Protein AF-0000000065880071 (afdb_homodimer)

pLDDT: mean 91.36, std 14.28, range [21.39, 98.94]

Organism: Mycosarcoma maydis (NCBI:txid5270)

Structure (mmCIF, N/CA/C/O backbone):
data_AF-0000000065880071-model_v1
#
loop_
_entity.id
_entity.type
_entity.pdbx_description
1 polymer 'Eukaryotic translation initiation factor 3 subunit I'
#
loop_
_atom_site.group_PDB
_atom_site.id
_atom_site.type_symbol
_atom_site.label_atom_id
_atom_site.label_alt_id
_atom_site.label_comp_id
_atom_site.label_asym_id
_atom_site.label_entity_id
_atom_site.label_seq_id
_atom_site.pdbx_PDB_ins_code
_atom_site.Cartn_x
_atom_site.Cartn_y
_atom_site.Cartn_z
_atom_site.occupancy
_atom_site.B_iso_or_equiv
_atom_site.auth_seq_id
_atom_site.auth_comp_id
_atom_site.auth_asym_id
_atom_site.auth_atom_id
_atom_site.pdbx_PDB_model_num
ATOM 1 N N . MET A 1 1 ? -19.797 2.33 -12.062 1 60.62 1 MET A N 1
ATOM 2 C CA . MET A 1 1 ? -19.469 2.021 -13.453 1 60.62 1 MET A CA 1
ATOM 3 C C . MET A 1 1 ? -19.672 0.538 -13.742 1 60.62 1 MET A C 1
ATOM 5 O O . MET A 1 1 ? -19.516 -0.299 -12.852 1 60.62 1 MET A O 1
ATOM 9 N N . ARG A 1 2 ? -20.203 0.208 -14.93 1 79.81 2 ARG A N 1
ATOM 10 C CA . ARG A 1 2 ? -20.422 -1.162 -15.383 1 79.81 2 ARG A CA 1
ATOM 11 C C . ARG A 1 2 ? -19.109 -1.913 -15.539 1 79.81 2 ARG A C 1
ATOM 13 O O . ARG A 1 2 ? -18.141 -1.374 -16.078 1 79.81 2 ARG A O 1
ATOM 20 N N . PRO A 1 3 ? -19.094 -3.115 -14.953 1 91.94 3 PRO A N 1
ATOM 21 C CA . PRO A 1 3 ? -17.859 -3.883 -15.117 1 91.94 3 PRO A CA 1
ATOM 22 C C . PRO A 1 3 ? -17.531 -4.184 -16.578 1 91.94 3 PRO A C 1
ATOM 24 O O . PRO A 1 3 ? -18.438 -4.266 -17.406 1 91.94 3 PRO A O 1
ATOM 27 N N . ILE A 1 4 ? -16.312 -4.273 -16.906 1 95.88 4 ILE A N 1
ATOM 28 C CA . ILE A 1 4 ? -15.852 -4.746 -18.219 1 95.88 4 ILE A CA 1
ATOM 29 C C . ILE A 1 4 ? -15.789 -6.27 -18.219 1 95.88 4 ILE A C 1
ATOM 31 O O . ILE A 1 4 ? -15.125 -6.871 -17.375 1 95.88 4 ILE A O 1
ATOM 35 N N . LEU A 1 5 ? -16.469 -6.867 -19.141 1 95.88 5 LEU A N 1
ATOM 36 C CA . LEU A 1 5 ? -16.484 -8.32 -19.25 1 95.88 5 LEU A CA 1
ATOM 37 C C . LEU A 1 5 ? -15.469 -8.797 -20.281 1 95.88 5 LEU A C 1
ATOM 39 O O . LEU A 1 5 ? -15.469 -8.328 -21.422 1 95.88 5 LEU A O 1
ATOM 43 N N . LEU A 1 6 ? -14.633 -9.664 -19.859 1 97.38 6 LEU A N 1
ATOM 44 C CA . LEU A 1 6 ? -13.633 -10.242 -20.766 1 97.38 6 LEU A CA 1
ATOM 45 C C . LEU A 1 6 ? -13.977 -11.688 -21.094 1 97.38 6 LEU A C 1
ATOM 47 O O . LEU A 1 6 ? -14.07 -12.531 -20.188 1 97.38 6 LEU A O 1
ATOM 51 N N . SER A 1 7 ? -14.094 -11.93 -22.344 1 95.44 7 SER A N 1
ATOM 52 C CA . SER A 1 7 ? -14.391 -13.273 -22.828 1 95.44 7 SER A CA 1
ATOM 53 C C . SER A 1 7 ? -13.242 -13.836 -23.656 1 95.44 7 SER A C 1
ATOM 55 O O . SER A 1 7 ? -12.961 -13.336 -24.75 1 95.44 7 SER A O 1
ATOM 57 N N . GLY A 1 8 ? -12.57 -14.742 -23.094 1 94.88 8 GLY A N 1
ATOM 58 C CA . GLY A 1 8 ? -11.469 -15.336 -23.828 1 94.88 8 GLY A CA 1
ATOM 59 C C . GLY A 1 8 ? -11.195 -16.781 -23.438 1 94.88 8 GLY A C 1
ATOM 60 O O . GLY A 1 8 ? -10.312 -17.422 -24 1 94.88 8 GLY A O 1
ATOM 61 N N . HIS A 1 9 ? -11.938 -17.266 -22.484 1 97.44 9 HIS A N 1
ATOM 62 C CA . HIS A 1 9 ? -11.75 -18.641 -22.016 1 97.44 9 HIS A CA 1
ATOM 63 C C . HIS A 1 9 ? -13.016 -19.469 -22.203 1 97.44 9 HIS A C 1
ATOM 65 O O . HIS A 1 9 ? -14.125 -18.938 -22.156 1 97.44 9 HIS A O 1
ATOM 71 N N . GLU A 1 10 ? -12.844 -20.75 -22.406 1 95.19 10 GLU A N 1
ATOM 72 C CA . GLU A 1 10 ? -13.961 -21.656 -22.641 1 95.19 10 GLU A CA 1
ATOM 73 C C . GLU A 1 10 ? -14.305 -22.438 -21.375 1 95.19 10 GLU A C 1
ATOM 75 O O . GLU A 1 10 ? -15.32 -23.141 -21.344 1 95.19 10 GLU A O 1
ATOM 80 N N . ARG A 1 11 ? -13.5 -22.344 -20.469 1 97.56 11 ARG A N 1
ATOM 81 C CA . ARG A 1 11 ? -13.664 -23.094 -19.219 1 97.56 11 ARG A CA 1
ATOM 82 C C . ARG A 1 11 ? -13.43 -22.203 -18 1 97.56 11 ARG A C 1
ATOM 84 O O . ARG A 1 11 ? -13.234 -21 -18.141 1 97.56 11 ARG A O 1
ATOM 91 N N . SER A 1 12 ? -13.547 -22.812 -16.812 1 97.62 12 SER A N 1
ATOM 92 C CA . SER A 1 12 ? -13.469 -22.094 -15.547 1 97.62 12 SER A CA 1
ATOM 93 C C . SER A 1 12 ? -12.109 -21.422 -15.375 1 97.62 12 SER A C 1
ATOM 95 O O . SER A 1 12 ? -11.07 -22.031 -15.633 1 97.62 12 SER A O 1
ATOM 97 N N . LEU A 1 13 ? -12.117 -20.156 -14.914 1 98.56 13 LEU A N 1
ATOM 98 C CA . LEU A 1 13 ? -10.883 -19.438 -14.641 1 98.56 13 LEU A CA 1
ATOM 99 C C . LEU A 1 13 ? -10.125 -20.062 -13.477 1 98.56 13 LEU A C 1
ATOM 101 O O . LEU A 1 13 ? -10.742 -20.641 -12.578 1 98.56 13 LEU A O 1
ATOM 105 N N . THR A 1 14 ? -8.812 -19.969 -13.5 1 98.75 14 THR A N 1
ATOM 106 C CA . THR A 1 14 ? -8 -20.5 -12.414 1 98.75 14 THR A CA 1
ATOM 107 C C . THR A 1 14 ? -7.199 -19.391 -11.75 1 98.75 14 THR A C 1
ATOM 109 O O . THR A 1 14 ? -6.938 -19.438 -10.547 1 98.75 14 THR A O 1
ATOM 112 N N . GLN A 1 15 ? -6.773 -18.391 -12.547 1 98.88 15 GLN A N 1
ATOM 113 C CA . GLN A 1 15 ? -6.047 -17.281 -11.961 1 98.88 15 GLN A CA 1
ATOM 114 C C . GLN A 1 15 ? -6.098 -16.047 -12.875 1 98.88 15 GLN A C 1
ATOM 116 O O . GLN A 1 15 ? -6.102 -16.188 -14.102 1 98.88 15 GLN A O 1
ATOM 121 N N . VAL A 1 16 ? -6.184 -14.891 -12.305 1 98.88 16 VAL A N 1
ATOM 122 C CA . VAL A 1 16 ? -5.977 -13.617 -12.984 1 98.88 16 VAL A CA 1
ATOM 123 C C . VAL A 1 16 ? -4.875 -12.828 -12.281 1 98.88 16 VAL A C 1
ATOM 125 O O . VAL A 1 16 ? -4.73 -12.906 -11.062 1 98.88 16 VAL A O 1
ATOM 128 N N . LYS A 1 17 ? -4.078 -12.109 -13.055 1 98.69 17 LYS A N 1
ATOM 129 C CA . LYS A 1 17 ? -2.947 -11.359 -12.516 1 98.69 17 LYS A CA 1
ATOM 130 C C . LYS A 1 17 ? -2.758 -10.039 -13.258 1 98.69 17 LYS A C 1
ATOM 132 O O . LYS A 1 17 ? -2.713 -10.023 -14.492 1 98.69 17 LYS A O 1
ATOM 137 N N . PHE A 1 18 ? -2.721 -8.906 -12.508 1 98.56 18 PHE A N 1
ATOM 138 C CA . PHE A 1 18 ? -2.281 -7.645 -13.086 1 98.56 18 PHE A CA 1
ATOM 139 C C . PHE A 1 18 ? -0.76 -7.574 -13.141 1 98.56 18 PHE A C 1
ATOM 141 O O . PHE A 1 18 ? -0.075 -8.164 -12.305 1 98.56 18 PHE A O 1
ATOM 148 N N . ASN A 1 19 ? -0.265 -6.859 -14.18 1 97.44 19 ASN A N 1
ATOM 149 C CA . ASN A 1 19 ? 1.141 -6.473 -14.094 1 97.44 19 ASN A CA 1
ATOM 150 C C . ASN A 1 19 ? 1.348 -5.312 -13.125 1 97.44 19 ASN A C 1
ATOM 152 O O . ASN A 1 19 ? 0.384 -4.789 -12.562 1 97.44 19 ASN A O 1
ATOM 156 N N . ARG A 1 20 ? 2.549 -4.992 -12.898 1 92 20 ARG A N 1
ATOM 157 C CA . ARG A 1 20 ? 2.904 -4.016 -11.875 1 92 20 ARG A CA 1
ATOM 158 C C . ARG A 1 20 ? 2.229 -2.674 -12.141 1 92 20 ARG A C 1
ATOM 160 O O . ARG A 1 20 ? 1.732 -2.029 -11.219 1 92 20 ARG A O 1
ATOM 167 N N . GLU A 1 21 ? 2.213 -2.225 -13.391 1 90.12 21 GLU A N 1
ATOM 168 C CA . GLU A 1 21 ? 1.636 -0.939 -13.766 1 90.12 21 GLU A CA 1
ATOM 169 C C . GLU A 1 21 ? 0.111 -0.991 -13.742 1 90.12 21 GLU A C 1
ATOM 171 O O . GLU A 1 21 ? -0.55 0.046 -13.656 1 90.12 21 GLU A O 1
ATOM 176 N N . GLY A 1 22 ? -0.428 -2.146 -13.883 1 95.94 22 GLY A N 1
ATOM 177 C CA . GLY A 1 22 ? -1.869 -2.34 -13.828 1 95.94 22 GLY A CA 1
ATOM 178 C C . GLY A 1 22 ? -2.549 -2.141 -15.172 1 95.94 22 GLY A C 1
ATOM 179 O O . GLY A 1 22 ? -3.77 -2.275 -15.281 1 95.94 22 GLY A O 1
ATOM 180 N N . ASP A 1 23 ? -1.811 -1.84 -16.141 1 96.88 23 ASP A N 1
ATOM 181 C CA . ASP A 1 23 ? -2.42 -1.584 -17.438 1 96.88 23 ASP A CA 1
ATOM 182 C C . ASP A 1 23 ? -2.648 -2.887 -18.203 1 96.88 23 ASP A C 1
ATOM 184 O O . ASP A 1 23 ? -3.393 -2.912 -19.188 1 96.88 23 ASP A O 1
ATOM 188 N N . LEU A 1 24 ? -2 -4.004 -17.812 1 98.44 24 LEU A N 1
ATOM 189 C CA . LEU A 1 24 ? -2.229 -5.32 -18.391 1 98.44 24 LEU A CA 1
ATOM 190 C C . LEU A 1 24 ? -2.812 -6.277 -17.359 1 98.44 24 LEU A C 1
ATOM 192 O O . LEU A 1 24 ? -2.467 -6.211 -16.188 1 98.44 24 LEU A O 1
ATOM 196 N N . LEU A 1 25 ? -3.684 -7.156 -17.828 1 98.75 25 LEU A N 1
ATOM 197 C CA . LEU A 1 25 ? -4.277 -8.242 -17.062 1 98.75 25 LEU A CA 1
ATOM 198 C C . LEU A 1 25 ? -4.098 -9.578 -17.781 1 98.75 25 LEU A C 1
ATOM 200 O O . LEU A 1 25 ? -4.406 -9.703 -18.969 1 98.75 25 LEU A O 1
ATOM 204 N N . PHE A 1 26 ? -3.559 -10.531 -17.078 1 98.94 26 PHE A N 1
ATOM 205 C CA . PHE A 1 26 ? -3.398 -11.875 -17.609 1 98.94 26 PHE A CA 1
ATOM 206 C C . PHE A 1 26 ? -4.402 -12.836 -16.984 1 98.94 26 PHE A C 1
ATOM 208 O O . PHE A 1 26 ? -4.66 -12.758 -15.773 1 98.94 26 PHE A O 1
ATOM 215 N N . SER A 1 27 ? -4.969 -13.703 -17.781 1 98.88 27 SER A N 1
ATOM 216 C CA . SER A 1 27 ? -5.934 -14.672 -17.281 1 98.88 27 SER A CA 1
ATOM 217 C C . SER A 1 27 ? -5.629 -16.078 -17.781 1 98.88 27 SER A C 1
ATOM 219 O O . SER A 1 27 ? -5.195 -16.25 -18.922 1 98.88 27 SER A O 1
ATOM 221 N N . VAL A 1 28 ? -5.832 -17.047 -16.922 1 98.88 28 VAL A N 1
ATOM 222 C CA . VAL A 1 28 ? -5.699 -18.453 -17.266 1 98.88 28 VAL A CA 1
ATOM 223 C C . VAL A 1 28 ? -6.914 -19.219 -16.75 1 98.88 28 VAL A C 1
ATOM 225 O O . VAL A 1 28 ? -7.648 -18.734 -15.891 1 98.88 28 VAL A O 1
ATOM 228 N N . ALA A 1 29 ? -7.047 -20.453 -17.281 1 98.75 29 ALA A N 1
ATOM 229 C CA . ALA A 1 29 ? -8.258 -21.234 -17.031 1 98.75 29 ALA A CA 1
ATOM 230 C C . ALA A 1 29 ? -8 -22.719 -17.219 1 98.75 29 ALA A C 1
ATOM 232 O O . ALA A 1 29 ? -6.859 -23.141 -17.422 1 98.75 29 ALA A O 1
ATOM 233 N N . LYS A 1 30 ? -9.117 -23.484 -17.062 1 98.5 30 LYS A N 1
ATOM 234 C CA . LYS A 1 30 ? -9.062 -24.906 -17.344 1 98.5 30 LYS A CA 1
ATOM 235 C C . LYS A 1 30 ? -9.078 -25.172 -18.859 1 98.5 30 LYS A C 1
ATOM 237 O O . LYS A 1 30 ? -9.773 -26.078 -19.312 1 98.5 30 LYS A O 1
ATOM 242 N N . ASP A 1 31 ? -8.578 -24.328 -19.625 1 97.81 31 ASP A N 1
ATOM 243 C CA . ASP A 1 31 ? -8.211 -24.453 -21.031 1 97.81 31 ASP A CA 1
ATOM 244 C C . ASP A 1 31 ? -6.742 -24.094 -21.25 1 97.81 31 ASP A C 1
ATOM 246 O O . ASP A 1 31 ? -6.062 -23.641 -20.328 1 97.81 31 ASP A O 1
ATOM 250 N N . PRO A 1 32 ? -6.176 -24.359 -22.406 1 98.19 32 PRO A N 1
ATOM 251 C CA . PRO A 1 32 ? -4.719 -24.266 -22.547 1 98.19 32 PRO A CA 1
ATOM 252 C C . PRO A 1 32 ? -4.258 -22.859 -22.938 1 98.19 32 PRO A C 1
ATOM 254 O O . PRO A 1 32 ? -3.082 -22.656 -23.25 1 98.19 32 PRO A O 1
ATOM 257 N N . ILE A 1 33 ? -5.082 -21.828 -22.859 1 97.81 33 ILE A N 1
ATOM 258 C CA . ILE A 1 33 ? -4.754 -20.516 -23.406 1 97.81 33 ILE A CA 1
ATOM 259 C C . ILE A 1 33 ? -4.484 -19.531 -22.266 1 97.81 33 ILE A C 1
ATOM 261 O O . ILE A 1 33 ? -5.207 -19.531 -21.266 1 97.81 33 ILE A O 1
ATOM 265 N N . ILE A 1 34 ? -3.441 -18.781 -22.438 1 98.81 34 ILE A N 1
ATOM 266 C CA . ILE A 1 34 ? -3.225 -17.594 -21.594 1 98.81 34 ILE A CA 1
ATOM 267 C C . ILE A 1 34 ? -3.641 -16.344 -22.359 1 98.81 34 ILE A C 1
ATOM 269 O O . ILE A 1 34 ? -3.189 -16.109 -23.484 1 98.81 34 ILE A O 1
ATOM 273 N N . ASN A 1 35 ? -4.484 -15.539 -21.781 1 98.81 35 ASN A N 1
ATOM 274 C CA . ASN A 1 35 ? -4.898 -14.281 -22.406 1 98.81 35 ASN A CA 1
ATOM 275 C C . ASN A 1 35 ? -4.25 -13.078 -21.734 1 98.81 35 ASN A C 1
ATOM 277 O O . ASN A 1 35 ? -4.082 -13.055 -20.516 1 98.81 35 ASN A O 1
ATOM 281 N N . ALA A 1 36 ? -3.875 -12.102 -22.531 1 98.81 36 ALA A N 1
ATOM 282 C CA . ALA A 1 36 ? -3.467 -10.781 -22.062 1 98.81 36 ALA A CA 1
ATOM 283 C C . ALA A 1 36 ? -4.461 -9.711 -22.516 1 98.81 36 ALA A C 1
ATOM 285 O O . ALA A 1 36 ? -4.883 -9.688 -23.672 1 98.81 36 ALA A O 1
ATOM 286 N N . TRP A 1 37 ? -4.789 -8.852 -21.578 1 98.75 37 TRP A N 1
ATOM 287 C CA . TRP A 1 37 ? -5.789 -7.812 -21.828 1 98.75 37 TRP A CA 1
ATOM 288 C C . TRP A 1 37 ? -5.254 -6.438 -21.438 1 98.75 37 TRP A C 1
ATOM 290 O O . TRP A 1 37 ? -4.516 -6.312 -20.453 1 98.75 37 TRP A O 1
ATOM 300 N N . PHE A 1 38 ? -5.652 -5.434 -22.188 1 98.19 38 PHE A N 1
ATOM 301 C CA . PHE A 1 38 ? -5.582 -4.086 -21.625 1 98.19 38 PHE A CA 1
ATOM 302 C C . PHE A 1 38 ? -6.652 -3.883 -20.562 1 98.19 38 PHE A C 1
ATOM 304 O O . PHE A 1 38 ? -7.844 -4.031 -20.828 1 98.19 38 PHE A O 1
ATOM 311 N N . SER A 1 39 ? -6.254 -3.545 -19.375 1 97 39 SER A N 1
ATOM 312 C CA . SER A 1 39 ? -7.188 -3.516 -18.25 1 97 39 SER A CA 1
ATOM 313 C C . SER A 1 39 ? -8.172 -2.355 -18.375 1 97 39 SER A C 1
ATOM 315 O O . SER A 1 39 ? -9.305 -2.439 -17.906 1 97 39 SER A O 1
ATOM 317 N N . HIS A 1 40 ? -7.801 -1.263 -18.984 1 94.5 40 HIS A N 1
ATOM 318 C CA . HIS A 1 40 ? -8.594 -0.04 -18.984 1 94.5 40 HIS A CA 1
ATOM 319 C C . HIS A 1 40 ? -9.82 -0.167 -19.875 1 94.5 40 HIS A C 1
ATOM 321 O O . HIS A 1 40 ? -10.852 0.451 -19.625 1 94.5 40 HIS A O 1
ATOM 327 N N . ASN A 1 41 ? -9.742 -0.997 -20.938 1 95.81 41 ASN A N 1
ATOM 328 C CA . ASN A 1 41 ? -10.875 -1.076 -21.859 1 95.81 41 ASN A CA 1
ATOM 329 C C . ASN A 1 41 ? -11.273 -2.523 -22.125 1 95.81 41 ASN A C 1
ATOM 331 O O . ASN A 1 41 ? -12.289 -2.779 -22.781 1 95.81 41 ASN A O 1
ATOM 335 N N . GLY A 1 42 ? -10.453 -3.455 -21.75 1 97 42 GLY A N 1
ATOM 336 C CA . GLY A 1 42 ? -10.797 -4.863 -21.859 1 97 42 GLY A CA 1
ATOM 337 C C . GLY A 1 42 ? -10.438 -5.461 -23.219 1 97 42 GLY A C 1
ATOM 338 O O . GLY A 1 42 ? -10.766 -6.617 -23.484 1 97 42 GLY A O 1
ATOM 339 N N . GLU A 1 43 ? -9.812 -4.684 -24.031 1 97.69 43 GLU A N 1
ATOM 340 C CA . GLU A 1 43 ? -9.383 -5.23 -25.312 1 97.69 43 GLU A CA 1
ATOM 341 C C . GLU A 1 43 ? -8.281 -6.273 -25.125 1 97.69 43 GLU A C 1
ATOM 343 O O . GLU A 1 43 ? -7.375 -6.09 -24.312 1 97.69 43 GLU A O 1
ATOM 348 N N . ARG A 1 44 ? -8.383 -7.324 -25.891 1 97.44 44 ARG A N 1
ATOM 349 C CA . ARG A 1 44 ? -7.363 -8.359 -25.812 1 97.44 44 ARG A CA 1
ATOM 350 C C . ARG A 1 44 ? -6.086 -7.926 -26.531 1 97.44 44 ARG A C 1
ATOM 352 O O . ARG A 1 44 ? -6.133 -7.5 -27.688 1 97.44 44 ARG A O 1
ATOM 359 N N . LEU A 1 45 ? -5.047 -7.906 -25.828 1 97.56 45 LEU A N 1
ATOM 360 C CA . LEU A 1 45 ? -3.74 -7.617 -26.406 1 97.56 45 LEU A CA 1
ATOM 361 C C . LEU A 1 45 ? -3.242 -8.797 -27.25 1 97.56 45 LEU A C 1
ATOM 363 O O . LEU A 1 45 ? -2.717 -8.609 -28.344 1 97.56 45 LEU A O 1
ATOM 367 N N . GLY A 1 46 ? -3.383 -10 -26.688 1 97.69 46 GLY A N 1
ATOM 368 C CA . GLY A 1 46 ? -2.955 -11.211 -27.359 1 97.69 46 GLY A CA 1
ATOM 369 C C . GLY A 1 46 ? -3.1 -12.461 -26.5 1 97.69 46 GLY A C 1
ATOM 370 O O . GLY A 1 46 ? -3.76 -12.43 -25.469 1 97.69 46 GLY A O 1
ATOM 371 N N . THR A 1 47 ? -2.598 -13.562 -27.047 1 98.25 47 THR A N 1
ATOM 372 C CA . THR A 1 47 ? -2.652 -14.844 -26.359 1 98.25 47 THR A CA 1
ATOM 373 C C . THR A 1 47 ? -1.282 -15.516 -26.359 1 98.25 47 THR A C 1
ATOM 375 O O . THR A 1 47 ? -0.398 -15.141 -27.125 1 98.25 47 THR A O 1
ATOM 378 N N . TYR A 1 48 ? -1.094 -16.328 -25.422 1 98.62 48 TYR A N 1
ATOM 379 C CA . TYR A 1 48 ? 0.05 -17.234 -25.344 1 98.62 48 TYR A CA 1
ATOM 380 C C . TYR A 1 48 ? -0.385 -18.672 -25.516 1 98.62 48 TYR A C 1
ATOM 382 O O . TYR A 1 48 ? -1.065 -19.234 -24.656 1 98.62 48 TYR A O 1
ATOM 390 N N . GLU A 1 49 ? 0.058 -19.234 -26.609 1 97.5 49 GLU A N 1
ATOM 391 C CA . GLU A 1 49 ? -0.365 -20.578 -26.969 1 97.5 49 GLU A CA 1
ATOM 392 C C . GLU A 1 49 ? 0.805 -21.562 -26.906 1 97.5 49 GLU A C 1
ATOM 394 O O . GLU A 1 49 ? 1.886 -21.281 -27.422 1 97.5 49 GLU A O 1
ATOM 399 N N . GLY A 1 50 ? 0.561 -22.688 -26.219 1 97.5 50 GLY A N 1
ATOM 400 C CA . GLY A 1 50 ? 1.614 -23.688 -26.141 1 97.5 50 GLY A CA 1
ATOM 401 C C . GLY A 1 50 ? 1.286 -24.828 -25.203 1 97.5 50 GLY A C 1
ATOM 402 O O . GLY A 1 50 ? 1.564 -25.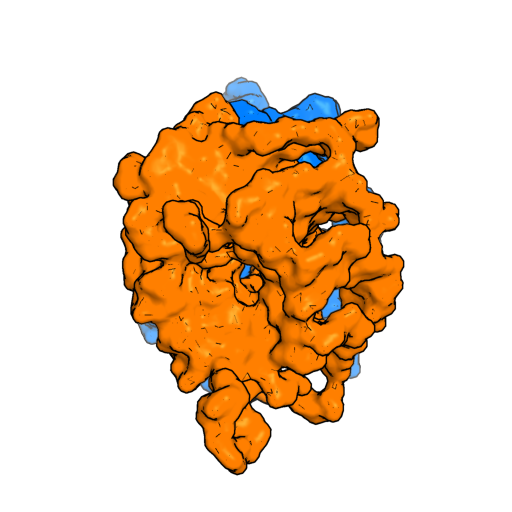984 -25.5 1 97.5 50 GLY A O 1
ATOM 403 N N . HIS A 1 51 ? 0.667 -24.547 -24.062 1 98.5 51 HIS A N 1
ATOM 404 C CA . HIS A 1 51 ? 0.283 -25.578 -23.109 1 98.5 51 HIS A CA 1
ATOM 405 C C . HIS A 1 51 ? -0.755 -26.531 -23.703 1 98.5 51 HIS A C 1
ATOM 407 O O . HIS A 1 51 ? -1.487 -26.156 -24.625 1 98.5 51 HIS A O 1
ATOM 413 N N . ASN A 1 52 ? -0.72 -27.797 -23.188 1 96.88 52 ASN A N 1
ATOM 414 C CA . ASN A 1 52 ? -1.692 -28.797 -23.594 1 96.88 52 ASN A CA 1
ATOM 415 C C . ASN A 1 52 ? -2.602 -29.203 -22.438 1 96.88 52 ASN A C 1
ATOM 417 O O . ASN A 1 52 ? -2.74 -30.391 -22.141 1 96.88 52 ASN A O 1
ATOM 421 N N . GLY A 1 53 ? -3.383 -28.391 -21.922 1 96.75 53 GLY A N 1
ATOM 422 C CA . GLY A 1 53 ? -4.32 -28.641 -20.844 1 96.75 53 GLY A CA 1
ATOM 423 C C . GLY A 1 53 ? -4.566 -27.422 -19.969 1 96.75 53 GLY A C 1
ATOM 424 O O . GLY A 1 53 ? -4.316 -26.297 -20.391 1 96.75 53 GLY A O 1
ATOM 425 N N . THR A 1 54 ? -5.113 -27.766 -18.797 1 98.56 54 THR A N 1
ATOM 426 C CA . THR A 1 54 ? -5.441 -26.703 -17.844 1 98.56 54 THR A CA 1
ATOM 427 C C . THR A 1 54 ? -4.203 -25.891 -17.516 1 98.56 54 THR A C 1
ATOM 429 O O . THR A 1 54 ? -3.143 -26.438 -17.219 1 98.56 54 THR A O 1
ATOM 432 N N . VAL A 1 55 ? -4.246 -24.578 -17.672 1 98.88 55 VAL A N 1
ATOM 433 C CA . VAL A 1 55 ? -3.24 -23.703 -17.094 1 98.88 55 VAL A CA 1
ATOM 434 C C . VAL A 1 55 ? -3.689 -23.234 -15.703 1 98.88 55 VAL A C 1
ATOM 436 O O . VAL A 1 55 ? -4.703 -22.547 -15.57 1 98.88 55 VAL A O 1
ATOM 439 N N . TRP A 1 56 ? -2.898 -23.562 -14.68 1 98.81 56 TRP A N 1
ATOM 440 C CA . TRP A 1 56 ? -3.305 -23.359 -13.297 1 98.81 56 TRP A CA 1
ATOM 441 C C . TRP A 1 56 ? -2.881 -21.984 -12.805 1 98.81 56 TRP A C 1
ATOM 443 O O . TRP A 1 56 ? -3.541 -21.391 -11.945 1 98.81 56 TRP A O 1
ATOM 453 N N . THR A 1 57 ? -1.769 -21.547 -13.289 1 98.88 57 THR A N 1
ATOM 454 C CA . THR A 1 57 ? -1.151 -20.391 -12.641 1 98.88 57 THR A CA 1
ATOM 455 C C . THR A 1 57 ? -0.325 -19.594 -13.641 1 98.88 57 THR A C 1
ATOM 457 O O . THR A 1 57 ? 0.175 -20.141 -14.625 1 98.88 57 THR A O 1
ATOM 460 N N . VAL A 1 58 ? -0.262 -18.312 -13.406 1 98.94 58 VAL A N 1
ATOM 461 C CA . VAL A 1 58 ? 0.512 -17.375 -14.227 1 98.94 58 VAL A CA 1
ATOM 462 C C . VAL A 1 58 ? 1.068 -16.266 -13.352 1 98.94 58 VAL A C 1
ATOM 464 O O . VAL A 1 58 ? 0.471 -15.898 -12.336 1 98.94 58 VAL A O 1
ATOM 467 N N . ASP A 1 59 ? 2.219 -15.789 -13.633 1 98.81 59 ASP A N 1
ATOM 468 C CA . ASP A 1 59 ? 2.805 -14.609 -13 1 98.81 59 ASP A CA 1
ATOM 469 C C . ASP A 1 59 ? 3.635 -13.812 -14 1 98.81 59 ASP A C 1
ATOM 471 O O . ASP A 1 59 ? 4.121 -14.359 -14.992 1 98.81 59 ASP A O 1
ATOM 475 N N . VAL A 1 60 ? 3.662 -12.562 -13.797 1 98.56 60 VAL A N 1
ATOM 476 C CA . VAL A 1 60 ? 4.395 -11.648 -14.672 1 98.56 60 VAL A CA 1
ATOM 477 C C . VAL A 1 60 ? 5.438 -10.883 -13.859 1 98.56 60 VAL A C 1
ATOM 479 O O . VAL A 1 60 ? 5.188 -10.516 -12.703 1 98.56 60 VAL A O 1
ATOM 482 N N . ASP A 1 61 ? 6.57 -10.68 -14.484 1 96.25 61 ASP A N 1
ATOM 483 C CA . ASP A 1 61 ? 7.645 -10.008 -13.758 1 96.25 61 ASP A CA 1
ATOM 484 C C . ASP A 1 61 ? 7.371 -8.516 -13.625 1 96.25 61 ASP A C 1
ATOM 486 O O . ASP A 1 61 ? 6.477 -7.98 -14.281 1 96.25 61 ASP A O 1
ATOM 490 N N . SER A 1 62 ? 8.172 -7.852 -12.844 1 91.12 62 SER A N 1
ATOM 491 C CA . SER A 1 62 ? 7.898 -6.473 -12.445 1 91.12 62 SER A CA 1
ATOM 492 C C . SER A 1 62 ? 8.117 -5.512 -13.609 1 91.12 62 SER A C 1
ATOM 494 O O . SER A 1 62 ? 7.656 -4.367 -13.578 1 91.12 62 SER A O 1
ATOM 496 N N . THR A 1 63 ? 8.773 -5.91 -14.656 1 90.44 63 THR A N 1
ATOM 497 C CA . THR A 1 63 ? 9.031 -5.043 -15.797 1 90.44 63 THR A CA 1
ATOM 498 C C . THR A 1 63 ? 8.102 -5.375 -16.953 1 90.44 63 THR A C 1
ATOM 500 O O . THR A 1 63 ? 8.227 -4.809 -18.047 1 90.44 63 THR A O 1
ATOM 503 N N . SER A 1 64 ? 7.246 -6.32 -16.734 1 96.06 64 SER A N 1
ATOM 504 C CA . SER A 1 64 ? 6.324 -6.793 -17.766 1 96.06 64 SER A CA 1
ATOM 505 C C . SER A 1 64 ? 7.074 -7.281 -19 1 96.06 64 SER A C 1
ATOM 507 O O . SER A 1 64 ? 6.637 -7.047 -20.125 1 96.06 64 SER A O 1
ATOM 509 N N . THR A 1 65 ? 8.203 -7.883 -18.75 1 97.19 65 THR A N 1
ATOM 510 C CA . THR A 1 65 ? 9.031 -8.406 -19.828 1 97.19 65 THR A CA 1
ATOM 511 C C . THR A 1 65 ? 8.836 -9.914 -19.969 1 97.19 65 THR A C 1
ATOM 513 O O . THR A 1 65 ? 8.742 -10.422 -21.094 1 97.19 65 THR A O 1
ATOM 516 N N . LEU A 1 66 ? 8.812 -10.555 -18.875 1 98.38 66 LEU A N 1
ATOM 517 C CA . LEU A 1 66 ? 8.711 -12.008 -18.859 1 98.38 66 LEU A CA 1
ATOM 518 C C . LEU A 1 66 ? 7.465 -12.461 -18.109 1 98.38 66 LEU A C 1
ATOM 520 O O . LEU A 1 66 ? 7.086 -11.859 -17.109 1 98.38 66 LEU A O 1
ATOM 524 N N . LEU A 1 67 ? 6.867 -13.508 -18.625 1 98.75 67 LEU A N 1
ATOM 525 C CA . LEU A 1 67 ? 5.711 -14.188 -18.047 1 98.75 67 LEU A CA 1
ATOM 526 C C . LEU A 1 67 ? 6.012 -15.664 -17.812 1 98.75 67 LEU A C 1
ATOM 528 O O . LEU A 1 67 ? 6.676 -16.297 -18.625 1 98.75 67 LEU A O 1
ATOM 532 N N . VAL A 1 68 ? 5.547 -16.188 -16.656 1 98.94 68 VAL A N 1
ATOM 533 C CA . VAL A 1 68 ? 5.699 -17.609 -16.391 1 98.94 68 VAL A CA 1
ATOM 534 C C . VAL A 1 68 ? 4.332 -18.25 -16.141 1 98.94 68 VAL A C 1
ATOM 536 O O . VAL A 1 68 ? 3.445 -17.609 -15.57 1 98.94 68 VAL A O 1
ATOM 539 N N . SER A 1 69 ? 4.137 -19.453 -16.625 1 98.94 69 SER A N 1
ATOM 540 C CA . SER A 1 69 ? 2.879 -20.172 -16.422 1 98.94 69 SER A CA 1
ATOM 541 C C . SER A 1 69 ? 3.129 -21.609 -15.984 1 98.94 69 SER A C 1
ATOM 543 O O . SER A 1 69 ? 4.199 -22.156 -16.234 1 98.94 69 SER A O 1
ATOM 545 N N . GLY A 1 70 ? 2.227 -22.188 -15.234 1 98.88 70 GLY A N 1
ATOM 546 C CA . GLY A 1 70 ? 2.207 -23.578 -14.828 1 98.88 70 GLY A CA 1
ATOM 547 C C . GLY A 1 70 ? 0.934 -24.297 -15.219 1 98.88 70 GLY A C 1
ATOM 548 O O . GLY A 1 70 ? -0.158 -23.734 -15.133 1 98.88 70 GLY A O 1
ATOM 549 N N . SER A 1 71 ? 1.094 -25.578 -15.586 1 98.81 71 SER A N 1
ATOM 550 C CA . SER A 1 71 ? -0.023 -26.25 -16.234 1 98.81 71 SER A CA 1
ATOM 551 C C . SER A 1 71 ? -0.139 -27.703 -15.766 1 98.81 71 SER A C 1
ATOM 553 O O . SER A 1 71 ? 0.798 -28.25 -15.188 1 98.81 71 SER A O 1
ATOM 555 N N . ALA A 1 72 ? -1.305 -28.234 -16.078 1 98.5 72 ALA A N 1
ATOM 556 C CA . ALA A 1 72 ? -1.598 -29.641 -15.836 1 98.5 72 ALA A CA 1
ATOM 557 C C . ALA A 1 72 ? -0.798 -30.547 -16.781 1 98.5 72 ALA A C 1
ATOM 559 O O . ALA A 1 72 ? -0.71 -31.75 -16.578 1 98.5 72 ALA A O 1
ATOM 560 N N . ASP A 1 73 ? -0.246 -30.031 -17.844 1 98.25 73 ASP A N 1
ATOM 561 C CA . ASP A 1 73 ? 0.549 -30.812 -18.781 1 98.25 73 ASP A CA 1
ATOM 562 C C . ASP A 1 73 ? 1.961 -31.047 -18.25 1 98.25 73 ASP A C 1
ATOM 564 O O . ASP A 1 73 ? 2.865 -31.406 -19 1 98.25 73 ASP A O 1
ATOM 568 N N . ASN A 1 74 ? 2.201 -30.719 -16.969 1 98.25 74 ASN A N 1
ATOM 569 C CA . ASN A 1 74 ? 3.434 -30.969 -16.234 1 98.25 74 ASN A CA 1
ATOM 570 C C . ASN A 1 74 ? 4.562 -30.047 -16.688 1 98.25 74 ASN A C 1
ATOM 572 O O . ASN A 1 74 ? 5.734 -30.406 -16.625 1 98.25 74 ASN A O 1
ATOM 576 N N . GLN A 1 75 ? 4.16 -28.859 -17.172 1 98.81 75 GLN A N 1
ATOM 577 C CA . GLN A 1 75 ? 5.168 -27.938 -17.672 1 98.81 75 GLN A CA 1
ATOM 578 C C . GLN A 1 75 ? 5.043 -26.578 -16.984 1 98.81 75 GLN A C 1
ATOM 580 O O . GLN A 1 75 ? 3.939 -26.141 -16.656 1 98.81 75 GLN A O 1
ATOM 585 N N . MET A 1 76 ? 6.16 -25.969 -16.781 1 98.88 76 MET A N 1
ATOM 586 C CA . MET A 1 76 ? 6.273 -24.531 -16.594 1 98.88 76 MET A CA 1
ATOM 587 C C . MET A 1 76 ? 6.875 -23.859 -17.828 1 98.88 76 MET A C 1
ATOM 589 O O . MET A 1 76 ? 7.852 -24.359 -18.391 1 98.88 76 MET A O 1
ATOM 593 N N . ARG A 1 77 ? 6.32 -22.781 -18.234 1 98.94 77 ARG A N 1
ATOM 594 C CA . ARG A 1 77 ? 6.816 -22.125 -19.453 1 98.94 77 ARG A CA 1
ATOM 595 C C . ARG A 1 77 ? 7.125 -20.656 -19.188 1 98.94 77 ARG A C 1
ATOM 597 O O . ARG A 1 77 ? 6.398 -19.984 -18.438 1 98.94 77 ARG A O 1
ATOM 604 N N . LEU A 1 78 ? 8.203 -20.234 -19.781 1 98.94 78 LEU A N 1
ATOM 605 C CA . LEU A 1 78 ? 8.617 -18.844 -19.797 1 98.94 78 LEU A CA 1
ATOM 606 C C . LEU A 1 78 ? 8.227 -18.172 -21.109 1 98.94 78 LEU A C 1
ATOM 608 O O . LEU A 1 78 ? 8.492 -18.703 -22.188 1 98.94 78 LEU A O 1
ATOM 612 N N . TRP A 1 79 ? 7.629 -17 -21.047 1 98.88 79 TRP A N 1
ATOM 613 C CA . TRP A 1 79 ? 7.145 -16.297 -22.219 1 98.88 79 TRP A CA 1
ATOM 614 C C . TRP A 1 79 ? 7.707 -14.883 -22.281 1 98.88 79 TRP A C 1
ATOM 616 O O . TRP A 1 79 ? 7.914 -14.25 -21.25 1 98.88 79 TRP A O 1
ATOM 626 N N . GLU A 1 80 ? 7.914 -14.422 -23.469 1 98.56 80 GLU A N 1
ATOM 627 C CA . GLU A 1 80 ? 8.094 -12.984 -23.688 1 98.56 80 GLU A CA 1
ATOM 628 C C . GLU A 1 80 ? 6.754 -12.266 -23.75 1 98.56 80 GLU A C 1
ATOM 630 O O . GLU A 1 80 ? 5.918 -12.562 -24.609 1 98.56 80 GLU A O 1
ATOM 635 N N . VAL A 1 81 ? 6.551 -11.273 -22.938 1 98.44 81 VAL A N 1
ATOM 636 C CA . VAL A 1 81 ? 5.242 -10.648 -22.766 1 98.44 81 VAL A CA 1
ATOM 637 C C . VAL A 1 81 ? 4.848 -9.938 -24.062 1 98.44 81 VAL A C 1
ATOM 639 O O . VAL A 1 81 ? 3.732 -10.109 -24.562 1 98.44 81 VAL A O 1
ATOM 642 N N . ALA A 1 82 ? 5.715 -9.242 -24.656 1 97.44 82 ALA A N 1
ATOM 643 C CA . ALA A 1 82 ? 5.41 -8.344 -25.766 1 97.44 82 ALA A CA 1
ATOM 644 C C . ALA A 1 82 ? 5.012 -9.133 -27.016 1 97.44 82 ALA A C 1
ATOM 646 O O . ALA A 1 82 ? 4.125 -8.711 -27.766 1 97.44 82 ALA A O 1
ATOM 647 N N . THR A 1 83 ? 5.602 -10.336 -27.188 1 97.19 83 THR A N 1
ATOM 648 C CA . THR A 1 83 ? 5.426 -11.031 -28.469 1 97.19 83 THR A CA 1
ATOM 649 C C . THR A 1 83 ? 4.551 -12.273 -28.297 1 97.19 83 THR A C 1
ATOM 651 O O . THR A 1 83 ? 4.008 -12.797 -29.266 1 97.19 83 THR A O 1
ATOM 654 N N . GLY A 1 84 ? 4.496 -12.781 -27.109 1 97.88 84 GLY A N 1
ATOM 655 C CA . GLY A 1 84 ? 3.76 -14.016 -26.875 1 97.88 84 GLY A CA 1
ATOM 656 C C . GLY A 1 84 ? 4.574 -15.266 -27.156 1 97.88 84 GLY A C 1
ATOM 657 O O . GLY A 1 84 ? 4.062 -16.375 -27.047 1 97.88 84 GLY A O 1
ATOM 658 N N . LYS A 1 85 ? 5.816 -15.078 -27.453 1 98 85 LYS A N 1
ATOM 659 C CA . LYS A 1 85 ? 6.676 -16.203 -27.797 1 98 85 LYS A CA 1
ATOM 660 C C . LYS A 1 85 ? 7.062 -17 -26.547 1 98 85 LYS A C 1
ATOM 662 O O . LYS A 1 85 ? 7.422 -16.406 -25.531 1 98 85 LYS A O 1
ATOM 667 N N . CYS A 1 86 ? 6.988 -18.297 -26.656 1 98.69 86 CYS A N 1
ATOM 668 C CA . CYS A 1 86 ? 7.512 -19.156 -25.594 1 98.69 86 CYS A CA 1
ATOM 669 C C . CYS A 1 86 ? 9.031 -19.219 -25.641 1 98.69 86 CYS A C 1
ATOM 671 O O . CYS A 1 86 ? 9.609 -19.625 -26.656 1 98.69 86 CYS A O 1
ATOM 673 N N . LEU A 1 87 ? 9.672 -18.844 -24.625 1 98.75 87 LEU A N 1
ATOM 674 C CA . LEU A 1 87 ? 11.133 -18.75 -24.578 1 98.75 87 LEU A CA 1
ATOM 675 C C . LEU A 1 87 ? 11.75 -20.062 -24.094 1 98.75 87 LEU A C 1
ATOM 677 O O . LEU A 1 87 ? 12.828 -20.453 -24.547 1 98.75 87 LEU A O 1
ATOM 681 N N . PHE A 1 88 ? 11.102 -20.719 -23.156 1 98.88 88 PHE A N 1
ATOM 682 C CA . PHE A 1 88 ? 11.656 -21.922 -22.562 1 98.88 88 PHE A CA 1
ATOM 683 C C . PHE A 1 88 ? 10.57 -22.75 -21.891 1 98.88 88 PHE A C 1
ATOM 685 O O . PHE A 1 88 ? 9.57 -22.203 -21.406 1 98.88 88 PHE A O 1
ATOM 692 N N . THR A 1 89 ? 10.742 -24.047 -21.828 1 98.81 89 THR A N 1
ATOM 693 C CA . THR A 1 89 ? 9.82 -24.969 -21.188 1 98.81 89 THR A CA 1
ATOM 694 C C . THR A 1 89 ? 10.562 -25.891 -20.219 1 98.81 89 THR A C 1
ATOM 696 O O . THR A 1 89 ? 11.516 -26.562 -20.609 1 98.81 89 THR A O 1
ATOM 699 N N . TRP A 1 90 ? 10.195 -25.859 -18.953 1 98.88 90 TRP A N 1
ATOM 700 C CA . TRP A 1 90 ? 10.609 -26.875 -17.984 1 98.88 90 TRP A CA 1
ATOM 701 C C . TRP A 1 90 ? 9.602 -28.016 -17.922 1 98.88 90 TRP A C 1
ATOM 703 O O . TRP A 1 90 ? 8.391 -27.781 -17.969 1 98.88 90 TRP A O 1
ATOM 713 N N . GLU A 1 91 ? 10.07 -29.219 -17.781 1 98.44 91 GLU A N 1
ATOM 714 C CA . GLU A 1 91 ? 9.219 -30.406 -17.672 1 98.44 91 GLU A CA 1
ATOM 715 C C . GLU A 1 91 ? 9.344 -31.031 -16.281 1 98.44 91 GLU A C 1
ATOM 717 O O . GLU A 1 91 ? 10.438 -31.141 -15.734 1 98.44 91 GLU A O 1
ATOM 722 N N . PHE A 1 92 ? 8.227 -31.406 -15.758 1 97.94 92 PHE A N 1
ATOM 723 C CA . PHE A 1 92 ? 8.164 -32.062 -14.453 1 97.94 92 PHE A CA 1
ATOM 724 C C . PHE A 1 92 ? 7.438 -33.375 -14.539 1 97.94 92 PHE A C 1
ATOM 726 O O . PHE A 1 92 ? 6.945 -33.75 -15.609 1 97.94 92 PHE A O 1
ATOM 733 N N . THR A 1 93 ? 7.438 -34.125 -13.438 1 96.75 93 THR A N 1
ATOM 734 C CA . THR A 1 93 ? 6.762 -35.406 -13.391 1 96.75 93 THR A CA 1
ATOM 735 C C . THR A 1 93 ? 5.27 -35.219 -13.125 1 96.75 93 THR A C 1
ATOM 737 O O . THR A 1 93 ? 4.465 -36.094 -13.477 1 96.75 93 THR A O 1
ATOM 740 N N . THR A 1 94 ? 4.965 -34.156 -12.461 1 97.75 94 THR A N 1
ATOM 741 C CA . THR A 1 94 ? 3.57 -33.875 -12.133 1 97.75 94 THR A CA 1
ATOM 742 C C . THR A 1 94 ? 3.211 -32.438 -12.477 1 97.75 94 THR A C 1
ATOM 744 O O . THR A 1 94 ? 4.07 -31.656 -12.898 1 97.75 94 THR A O 1
ATOM 747 N N . ALA A 1 95 ? 1.937 -32.094 -12.336 1 98.25 95 ALA A N 1
ATOM 748 C CA . ALA A 1 95 ? 1.394 -30.812 -12.766 1 98.25 95 ALA A CA 1
ATOM 749 C C . ALA A 1 95 ? 2.031 -29.672 -11.992 1 98.25 95 ALA A C 1
ATOM 751 O O . ALA A 1 95 ? 2.279 -29.781 -10.789 1 98.25 95 ALA A O 1
ATOM 752 N N . ALA A 1 96 ? 2.303 -28.562 -12.656 1 98.69 96 ALA A N 1
ATOM 753 C CA . ALA A 1 96 ? 2.717 -27.312 -12.039 1 98.69 96 ALA A CA 1
ATOM 754 C C . ALA A 1 96 ? 1.506 -26.484 -11.586 1 98.69 96 ALA A C 1
ATOM 756 O O . ALA A 1 96 ? 0.768 -25.953 -12.422 1 98.69 96 ALA A O 1
ATOM 757 N N . LYS A 1 97 ? 1.39 -26.266 -10.273 1 98.5 97 LYS A N 1
ATOM 758 C CA . LYS A 1 97 ? 0.13 -25.781 -9.719 1 98.5 97 LYS A CA 1
ATOM 759 C C . LYS A 1 97 ? 0.236 -24.312 -9.312 1 98.5 97 LYS A C 1
ATOM 761 O O . LYS A 1 97 ? -0.773 -23.609 -9.242 1 98.5 97 LYS A O 1
ATOM 766 N N . ARG A 1 98 ? 1.437 -23.859 -9.008 1 98.81 98 ARG A N 1
ATOM 767 C CA . ARG A 1 98 ? 1.666 -22.469 -8.625 1 98.81 98 ARG A CA 1
ATOM 768 C C . ARG A 1 98 ? 3.051 -22.016 -9.062 1 98.81 98 ARG A C 1
ATOM 770 O O . ARG A 1 98 ? 4.035 -22.734 -8.906 1 98.81 98 ARG A O 1
ATOM 777 N N . VAL A 1 99 ? 3.111 -20.828 -9.664 1 98.94 99 VAL A N 1
ATOM 778 C CA . VAL A 1 99 ? 4.379 -20.203 -10.008 1 98.94 99 VAL A CA 1
ATOM 779 C C . VAL A 1 99 ? 4.398 -18.766 -9.492 1 98.94 99 VAL A C 1
ATOM 781 O O . VAL A 1 99 ? 3.344 -18.141 -9.344 1 98.94 99 VAL A O 1
ATOM 784 N N . ALA A 1 100 ? 5.523 -18.281 -9.172 1 98.62 100 ALA A N 1
ATOM 785 C CA . ALA A 1 100 ? 5.668 -16.891 -8.758 1 98.62 100 ALA A CA 1
ATOM 786 C C . ALA A 1 100 ? 7.102 -16.406 -8.945 1 98.62 100 ALA A C 1
ATOM 788 O O . ALA A 1 100 ? 8.055 -17.141 -8.641 1 98.62 100 ALA A O 1
ATOM 789 N N . PHE A 1 101 ? 7.254 -15.203 -9.453 1 97.25 101 PHE A N 1
ATOM 790 C CA . PHE A 1 101 ? 8.562 -14.555 -9.5 1 97.25 101 PHE A CA 1
ATOM 791 C C . PHE A 1 101 ? 8.984 -14.094 -8.109 1 97.25 101 PHE A C 1
ATOM 793 O O . PHE A 1 101 ? 8.141 -13.711 -7.293 1 97.25 101 PHE A O 1
ATOM 800 N N . SER A 1 102 ? 10.289 -14.133 -7.914 1 95 102 SER A N 1
ATOM 801 C CA . SER A 1 102 ? 10.836 -13.438 -6.754 1 95 102 SER A CA 1
ATOM 802 C C . SER A 1 102 ? 10.672 -11.93 -6.887 1 95 102 SER A C 1
ATOM 804 O O . SER A 1 102 ? 10.305 -11.43 -7.949 1 95 102 SER A O 1
ATOM 806 N N . GLU A 1 103 ? 10.844 -11.273 -5.797 1 88.19 103 GLU A N 1
ATOM 807 C CA . GLU A 1 103 ? 10.633 -9.836 -5.793 1 88.19 103 GLU A CA 1
ATOM 808 C C . GLU A 1 103 ? 11.516 -9.141 -6.828 1 88.19 103 GLU A C 1
ATOM 810 O O . GLU A 1 103 ? 11.078 -8.211 -7.504 1 88.19 103 GLU A O 1
ATOM 815 N N . ASP A 1 104 ? 12.758 -9.539 -6.977 1 85 104 ASP A N 1
ATOM 816 C CA . ASP A 1 104 ? 13.672 -8.922 -7.938 1 85 104 ASP A CA 1
ATOM 817 C C . ASP A 1 104 ? 13.578 -9.602 -9.297 1 85 104 ASP A C 1
ATOM 819 O O . ASP A 1 104 ? 14.352 -9.297 -10.203 1 85 104 ASP A O 1
ATOM 823 N N . CYS A 1 105 ? 12.75 -10.609 -9.453 1 92.88 105 CYS A N 1
ATOM 824 C CA . CYS A 1 105 ? 12.398 -11.305 -10.688 1 92.88 105 CYS A CA 1
ATOM 825 C C . CYS A 1 105 ? 13.586 -12.094 -11.219 1 92.88 105 CYS A C 1
ATOM 827 O O . CYS A 1 105 ? 13.664 -12.391 -12.414 1 92.88 105 CYS A O 1
ATOM 829 N N . SER A 1 106 ? 14.547 -12.391 -10.297 1 93.56 106 SER A N 1
ATOM 830 C CA . SER A 1 106 ? 15.695 -13.188 -10.711 1 93.56 106 SER A CA 1
ATOM 831 C C . SER A 1 106 ? 15.414 -14.68 -10.57 1 93.56 106 SER A C 1
ATOM 833 O O . SER A 1 106 ? 16.156 -15.516 -11.102 1 93.56 106 SER A O 1
ATOM 835 N N . GLN A 1 107 ? 14.414 -14.977 -9.859 1 96.94 107 GLN A N 1
ATOM 836 C CA . GLN A 1 107 ? 14.047 -16.359 -9.617 1 96.94 107 GLN A CA 1
ATOM 837 C C . GLN A 1 107 ? 12.555 -16.594 -9.836 1 96.94 107 GLN A C 1
ATOM 839 O O . GLN A 1 107 ? 11.773 -15.641 -9.82 1 96.94 107 GLN A O 1
ATOM 844 N N . VAL A 1 108 ? 12.211 -17.844 -10.062 1 98.38 108 VAL A N 1
ATOM 845 C CA . VAL A 1 108 ? 10.828 -18.297 -10.094 1 98.38 108 VAL A CA 1
ATOM 846 C C . VAL A 1 108 ? 10.672 -19.547 -9.219 1 98.38 108 VAL A C 1
ATOM 848 O O . VAL A 1 108 ? 11.523 -20.438 -9.242 1 98.38 108 VAL A O 1
ATOM 851 N N . LEU A 1 109 ? 9.633 -19.531 -8.414 1 98.75 109 LEU A N 1
ATOM 852 C CA . LEU A 1 109 ? 9.305 -20.766 -7.715 1 98.75 109 LEU A CA 1
ATOM 853 C C . LEU A 1 109 ? 8.172 -21.516 -8.422 1 98.75 109 LEU A C 1
ATOM 855 O O . LEU A 1 109 ? 7.344 -20.891 -9.094 1 98.75 109 LEU A O 1
ATOM 859 N N . VAL A 1 110 ? 8.148 -22.828 -8.336 1 98.88 110 VAL A N 1
ATOM 860 C CA . VAL A 1 110 ? 7.07 -23.656 -8.867 1 98.88 110 VAL A CA 1
ATOM 861 C C . VAL A 1 110 ? 6.68 -24.719 -7.836 1 98.88 110 VAL A C 1
ATOM 863 O O . VAL A 1 110 ? 7.543 -25.344 -7.219 1 98.88 110 VAL A O 1
ATOM 866 N N . VAL A 1 111 ? 5.402 -24.828 -7.586 1 98.81 111 VAL A N 1
ATOM 867 C CA . VAL A 1 111 ? 4.848 -25.906 -6.773 1 98.81 111 VAL A CA 1
ATOM 868 C C . VAL A 1 111 ? 4.273 -27 -7.684 1 98.81 111 VAL A C 1
ATOM 870 O O . VAL A 1 111 ? 3.447 -26.719 -8.555 1 98.81 111 VAL A O 1
ATOM 873 N N . THR A 1 112 ? 4.703 -28.219 -7.512 1 98.38 112 THR A N 1
ATOM 874 C CA . THR A 1 112 ? 4.148 -29.344 -8.258 1 98.38 112 THR A CA 1
ATOM 875 C C . THR A 1 112 ? 3.311 -30.234 -7.34 1 98.38 112 THR A C 1
ATOM 877 O O . THR A 1 112 ? 3.617 -30.375 -6.156 1 98.38 112 THR A O 1
ATOM 880 N N . GLU A 1 113 ? 2.326 -30.828 -7.855 1 96.19 113 GLU A N 1
ATOM 881 C CA . GLU A 1 113 ? 1.352 -31.562 -7.059 1 96.19 113 GLU A CA 1
ATOM 882 C C . GLU A 1 113 ? 1.87 -32.969 -6.711 1 96.19 113 GLU A C 1
ATOM 884 O O . GLU A 1 113 ? 2.887 -33.406 -7.254 1 96.19 113 GLU A O 1
ATOM 889 N N . GLN A 1 114 ? 1.26 -33.531 -5.723 1 94.12 114 GLN A N 1
ATOM 890 C CA . GLN A 1 114 ? 1.482 -34.938 -5.406 1 94.12 114 GLN A CA 1
ATOM 891 C C . GLN A 1 114 ? 0.606 -35.844 -6.273 1 94.12 114 GLN A C 1
ATOM 893 O O . GLN A 1 114 ? -0.621 -35.75 -6.254 1 94.12 114 GLN A O 1
ATOM 898 N N . ARG A 1 115 ? 1.233 -36.781 -6.977 1 90.31 115 ARG A N 1
ATOM 899 C CA . ARG A 1 115 ? 0.486 -37.688 -7.844 1 90.31 115 ARG A CA 1
ATOM 900 C C . ARG A 1 115 ? 1.318 -38.906 -8.203 1 90.31 115 ARG A C 1
ATOM 902 O O . ARG A 1 115 ? 2.531 -38.812 -8.398 1 90.31 115 ARG A O 1
ATOM 909 N N . MET A 1 116 ? 0.593 -40.062 -8.398 1 87.19 116 MET A N 1
ATOM 910 C CA . MET A 1 116 ? 1.133 -41.312 -8.953 1 87.19 116 MET A CA 1
ATOM 911 C C . MET A 1 116 ? 2.434 -41.688 -8.266 1 87.19 116 MET A C 1
ATOM 913 O O . MET A 1 116 ? 3.432 -42 -8.922 1 87.19 116 MET A O 1
ATOM 917 N N . GLY A 1 117 ? 2.557 -41.469 -6.918 1 89.06 117 GLY A N 1
ATOM 918 C CA . GLY A 1 117 ? 3.723 -41.906 -6.16 1 89.06 117 GLY A CA 1
ATOM 919 C C . GLY A 1 117 ? 4.781 -40.812 -6.035 1 89.06 117 GLY A C 1
ATOM 920 O O . GLY A 1 117 ? 5.766 -40.969 -5.309 1 89.06 117 GLY A O 1
ATOM 921 N N . PHE A 1 118 ? 4.586 -39.75 -6.793 1 94 118 PHE A N 1
ATOM 922 C CA . PHE A 1 118 ? 5.523 -38.625 -6.676 1 94 118 PHE A CA 1
ATOM 923 C C . PHE A 1 118 ? 5.047 -37.625 -5.641 1 94 118 PHE A C 1
ATOM 925 O O . PHE A 1 118 ? 3.889 -37.188 -5.668 1 94 118 PHE A O 1
ATOM 932 N N . ARG A 1 119 ? 5.91 -37.219 -4.754 1 94.44 119 ARG A N 1
ATOM 933 C CA . ARG A 1 119 ? 5.598 -36.25 -3.717 1 94.44 119 ARG A CA 1
ATOM 934 C C . ARG A 1 119 ? 5.508 -34.844 -4.301 1 94.44 119 ARG A C 1
ATOM 936 O O . ARG A 1 119 ? 6.148 -34.531 -5.305 1 94.44 119 ARG A O 1
ATOM 943 N N . GLY A 1 120 ? 4.676 -34.094 -3.66 1 96.62 120 GLY A N 1
ATOM 944 C CA . GLY A 1 120 ? 4.691 -32.688 -3.994 1 96.62 120 GLY A CA 1
ATOM 945 C C . GLY A 1 120 ? 6.004 -32 -3.65 1 96.62 120 GLY A C 1
ATOM 946 O O . GLY A 1 120 ? 6.688 -32.406 -2.709 1 96.62 120 GLY A O 1
ATOM 947 N N . SER A 1 121 ? 6.324 -30.984 -4.426 1 98.06 121 SER A N 1
ATOM 948 C CA . SER A 1 121 ? 7.574 -30.281 -4.18 1 98.06 121 SER A CA 1
ATOM 949 C C . SER A 1 121 ? 7.465 -28.812 -4.574 1 98.06 121 SER A C 1
ATOM 951 O O . SER A 1 121 ? 6.547 -28.422 -5.305 1 98.06 121 SER A O 1
ATOM 953 N N . LEU A 1 122 ? 8.273 -28.047 -3.969 1 98.69 122 LEU A N 1
ATOM 954 C CA . LEU A 1 122 ? 8.555 -26.672 -4.383 1 98.69 122 LEU A CA 1
ATOM 955 C C . LEU A 1 122 ? 9.984 -26.547 -4.898 1 98.69 122 LEU A C 1
ATOM 957 O O . LEU A 1 122 ? 10.938 -26.953 -4.223 1 98.69 122 LEU A O 1
ATOM 961 N N . ARG A 1 123 ? 10.117 -26.062 -6.07 1 98.69 123 ARG A N 1
ATOM 962 C CA . ARG A 1 123 ? 11.43 -25.828 -6.668 1 98.69 123 ARG A CA 1
ATOM 963 C C . ARG A 1 123 ? 11.617 -24.359 -7.016 1 98.69 123 ARG A C 1
ATOM 965 O O . ARG A 1 123 ? 10.648 -23.656 -7.328 1 98.69 123 ARG A O 1
ATOM 972 N N . VAL A 1 124 ? 12.859 -23.891 -6.914 1 98.56 124 VAL A N 1
ATOM 973 C CA 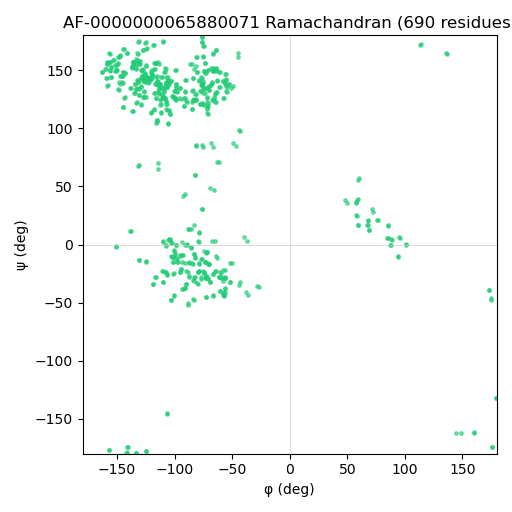. VAL A 1 124 ? 13.219 -22.531 -7.293 1 98.56 124 VAL A CA 1
ATOM 974 C C . VAL A 1 124 ? 14.227 -22.562 -8.438 1 98.56 124 VAL A C 1
ATOM 976 O O . VAL A 1 124 ? 15.203 -23.328 -8.398 1 98.56 124 VAL A O 1
ATOM 979 N N . PHE A 1 125 ? 13.977 -21.828 -9.461 1 98.69 125 PHE A N 1
ATOM 980 C CA . PHE A 1 125 ? 14.867 -21.703 -10.602 1 98.69 125 PHE A CA 1
ATOM 981 C C . PHE A 1 125 ? 15.398 -20.281 -10.727 1 98.69 125 PHE A C 1
ATOM 983 O O . PHE A 1 125 ? 14.656 -19.312 -10.523 1 98.69 125 PHE A O 1
ATOM 990 N N . ARG A 1 126 ? 16.641 -20.156 -11.055 1 97.56 126 ARG A N 1
ATOM 991 C CA . ARG A 1 126 ? 17.156 -18.859 -11.5 1 97.56 126 ARG A CA 1
ATOM 992 C C . ARG A 1 126 ? 16.75 -18.578 -12.945 1 97.56 126 ARG A C 1
ATOM 994 O O . ARG A 1 126 ? 16.766 -19.469 -13.789 1 97.56 126 ARG A O 1
ATOM 1001 N N . ILE A 1 127 ? 16.469 -17.344 -13.266 1 98 127 ILE A N 1
ATOM 1002 C CA . ILE A 1 127 ? 15.984 -16.984 -14.594 1 98 127 ILE A CA 1
ATOM 1003 C C . ILE A 1 127 ? 17.031 -16.156 -15.32 1 98 127 ILE A C 1
ATOM 1005 O O . ILE A 1 127 ? 17.5 -15.141 -14.805 1 98 127 ILE A O 1
ATOM 1009 N N . ASN A 1 128 ? 17.469 -16.641 -16.422 1 98.25 128 ASN A N 1
ATOM 1010 C CA . ASN A 1 128 ? 18.266 -15.844 -17.344 1 98.25 128 ASN A CA 1
ATOM 1011 C C . ASN A 1 128 ? 17.422 -14.773 -18.047 1 98.25 128 ASN A C 1
ATOM 1013 O O . ASN A 1 128 ? 16.625 -15.094 -18.922 1 98.25 128 ASN A O 1
ATOM 1017 N N . ARG A 1 129 ? 17.672 -13.57 -17.75 1 96.25 129 ARG A N 1
ATOM 1018 C CA . ARG A 1 129 ? 16.812 -12.484 -18.219 1 96.25 129 ARG A CA 1
ATOM 1019 C C . ARG A 1 129 ? 17.484 -11.727 -19.375 1 96.25 129 ARG A C 1
ATOM 1021 O O . ARG A 1 129 ? 16.984 -10.688 -19.812 1 96.25 129 ARG A O 1
ATOM 1028 N N . ASP A 1 130 ? 18.625 -12.148 -19.828 1 96.62 130 ASP A N 1
ATOM 1029 C CA . ASP A 1 130 ? 19.297 -11.523 -20.969 1 96.62 130 ASP A CA 1
ATOM 1030 C C . ASP A 1 130 ? 18.547 -11.82 -22.266 1 96.62 130 ASP A C 1
ATOM 1032 O O . ASP A 1 130 ? 18.5 -12.969 -22.719 1 96.62 130 ASP A O 1
ATOM 1036 N N . PRO A 1 131 ? 18.094 -10.805 -22.922 1 95.88 131 PRO A N 1
ATOM 1037 C CA . PRO A 1 131 ? 17.297 -11.016 -24.125 1 95.88 131 PRO A CA 1
ATOM 1038 C C . PRO A 1 131 ? 18.047 -11.773 -25.219 1 95.88 131 PRO A C 1
ATOM 1040 O O . PRO A 1 131 ? 17.438 -12.461 -26.047 1 95.88 131 PRO A O 1
ATOM 1043 N N . ALA A 1 132 ? 19.328 -11.688 -25.141 1 97.31 132 ALA A N 1
ATOM 1044 C CA . ALA A 1 132 ? 20.141 -12.352 -26.156 1 97.31 132 ALA A CA 1
ATOM 1045 C C . ALA A 1 132 ? 20.172 -13.859 -25.938 1 97.31 132 ALA A C 1
ATOM 1047 O O . ALA A 1 132 ? 20.391 -14.625 -26.891 1 97.31 132 ALA A O 1
ATOM 1048 N N . THR A 1 133 ? 19.906 -14.305 -24.688 1 98.19 133 THR A N 1
ATOM 1049 C CA . THR A 1 133 ? 20.125 -15.719 -24.391 1 98.19 133 THR A CA 1
ATOM 1050 C C . THR A 1 133 ? 19 -16.266 -23.531 1 98.19 133 THR A C 1
ATOM 1052 O O . THR A 1 133 ? 19.125 -17.344 -22.953 1 98.19 133 THR A O 1
ATOM 1055 N N . TRP A 1 134 ? 17.875 -15.555 -23.344 1 97.94 134 TRP A N 1
ATOM 1056 C CA . TRP A 1 134 ? 16.859 -15.945 -22.375 1 97.94 134 TRP A CA 1
ATOM 1057 C C . TRP A 1 134 ? 16.094 -17.172 -22.844 1 97.94 134 TRP A C 1
ATOM 1059 O O . TRP A 1 134 ? 15.281 -17.734 -22.109 1 97.94 134 TRP A O 1
ATOM 1069 N N . THR A 1 135 ? 16.328 -17.641 -24.094 1 98.25 135 THR A N 1
ATOM 1070 C CA . THR A 1 135 ? 15.797 -18.922 -24.562 1 98.25 135 THR A CA 1
ATOM 1071 C C . THR A 1 135 ? 16.594 -20.094 -23.984 1 98.25 135 THR A C 1
ATOM 1073 O O . THR A 1 135 ? 16.203 -21.25 -24.141 1 98.25 135 THR A O 1
ATOM 1076 N N . GLN A 1 136 ? 17.719 -19.797 -23.406 1 98.31 136 GLN A N 1
ATOM 1077 C CA . GLN A 1 136 ? 18.547 -20.781 -22.719 1 98.31 136 GLN A CA 1
ATOM 1078 C C . GLN A 1 136 ? 18.453 -20.625 -21.203 1 98.31 136 GLN A C 1
ATOM 1080 O O . GLN A 1 136 ? 19.016 -19.672 -20.641 1 98.31 136 GLN A O 1
ATOM 1085 N N . GLN A 1 137 ? 17.719 -21.484 -20.578 1 98.56 137 GLN A N 1
ATOM 1086 C CA . GLN A 1 137 ? 17.562 -21.484 -19.125 1 98.56 137 GLN A CA 1
ATOM 1087 C C . GLN A 1 137 ? 18.188 -22.719 -18.5 1 98.56 137 GLN A C 1
ATOM 1089 O O . GLN A 1 137 ? 18.359 -23.75 -19.172 1 98.56 137 GLN A O 1
ATOM 1094 N N . ASP A 1 138 ? 18.562 -22.609 -17.203 1 97.44 138 ASP A N 1
ATOM 1095 C CA . ASP A 1 138 ? 18.984 -23.797 -16.469 1 97.44 138 ASP A CA 1
ATOM 1096 C C . ASP A 1 138 ? 17.797 -24.719 -16.156 1 97.44 138 ASP A C 1
ATOM 1098 O O . ASP A 1 138 ? 16.797 -24.266 -15.578 1 97.44 138 ASP A O 1
ATOM 1102 N N . VAL A 1 139 ? 17.922 -25.953 -16.531 1 97.56 139 VAL A N 1
ATOM 1103 C CA . VAL A 1 139 ? 16.844 -26.906 -16.312 1 97.56 139 VAL A CA 1
ATOM 1104 C C . VAL A 1 139 ? 16.828 -27.344 -14.852 1 97.56 139 VAL A C 1
ATOM 1106 O O . VAL A 1 139 ? 15.781 -27.734 -14.328 1 97.56 139 VAL A O 1
ATOM 1109 N N . GLU A 1 140 ? 18.016 -27.312 -14.203 1 97.19 140 GLU A N 1
ATOM 1110 C CA . GLU A 1 140 ? 18.125 -27.766 -12.812 1 97.19 140 GLU A CA 1
ATOM 1111 C C . GLU A 1 140 ? 17.703 -26.656 -11.852 1 97.19 140 GLU A C 1
ATOM 1113 O O . GLU A 1 140 ? 18.172 -25.516 -11.953 1 97.19 140 GLU A O 1
ATOM 1118 N N . PRO A 1 141 ? 16.828 -26.984 -10.945 1 98.12 141 PRO A N 1
ATOM 1119 C CA . PRO A 1 141 ? 16.484 -25.984 -9.938 1 98.12 141 PRO A CA 1
ATOM 1120 C C . PRO A 1 141 ? 17.641 -25.656 -9 1 98.12 141 PRO A C 1
ATOM 1122 O O . PRO A 1 141 ? 18.5 -26.516 -8.758 1 98.12 141 PRO A O 1
ATOM 1125 N N . THR A 1 142 ? 17.672 -24.469 -8.477 1 97.25 142 THR A N 1
ATOM 1126 C CA . THR A 1 142 ? 18.672 -24.078 -7.492 1 97.25 142 THR A CA 1
ATOM 1127 C C . THR A 1 142 ? 18.297 -24.594 -6.105 1 97.25 142 THR A C 1
ATOM 1129 O O . THR A 1 142 ? 19.156 -24.703 -5.223 1 97.25 142 THR A O 1
ATOM 1132 N N . ARG A 1 143 ? 17.062 -24.828 -5.898 1 97.38 143 ARG A N 1
ATOM 1133 C CA . ARG A 1 143 ? 16.531 -25.281 -4.621 1 97.38 143 ARG A CA 1
ATOM 1134 C C . ARG A 1 143 ? 15.32 -26.188 -4.816 1 97.38 143 ARG A C 1
ATOM 1136 O O . ARG A 1 143 ? 14.484 -25.922 -5.684 1 97.38 143 ARG A O 1
ATOM 1143 N N . THR A 1 144 ? 15.273 -27.266 -4.012 1 98.06 144 THR A N 1
ATOM 1144 C CA . THR A 1 144 ? 14.117 -28.156 -4.012 1 98.06 144 THR A CA 1
ATOM 1145 C C . THR A 1 144 ? 13.672 -28.453 -2.586 1 98.06 144 THR A C 1
ATOM 1147 O O . THR A 1 144 ? 14.477 -28.906 -1.763 1 98.06 144 THR A O 1
ATOM 1150 N N . ILE A 1 145 ? 12.492 -28.172 -2.27 1 98.06 145 ILE A N 1
ATOM 1151 C CA . ILE A 1 145 ? 11.852 -28.578 -1.025 1 98.06 145 ILE A CA 1
ATOM 1152 C C . ILE A 1 145 ? 10.82 -29.672 -1.312 1 98.06 145 ILE A C 1
ATOM 1154 O O . ILE A 1 145 ? 9.828 -29.438 -2.008 1 98.06 145 ILE A O 1
ATOM 1158 N N . THR A 1 146 ? 11.055 -30.797 -0.785 1 97.88 146 THR A N 1
ATOM 1159 C CA . THR A 1 146 ? 10.109 -31.906 -0.94 1 97.88 146 THR A CA 1
ATOM 1160 C C . THR A 1 146 ? 9.203 -32.031 0.28 1 97.88 146 THR A C 1
ATOM 1162 O O . THR A 1 146 ? 9.68 -32.031 1.417 1 97.88 146 THR A O 1
ATOM 1165 N N . PHE A 1 147 ? 7.941 -32.125 0.048 1 97.06 147 PHE A N 1
ATOM 1166 C CA . PHE A 1 147 ? 6.992 -32.156 1.155 1 97.06 147 PHE A CA 1
ATOM 1167 C C . PHE A 1 147 ? 6.742 -33.562 1.632 1 97.06 147 PHE A C 1
ATOM 1169 O O . PHE A 1 147 ? 6.289 -34.406 0.858 1 97.06 147 PHE A O 1
ATOM 1176 N N . SER A 1 148 ? 6.988 -33.812 2.92 1 93.88 148 SER A N 1
ATOM 1177 C CA . SER A 1 148 ? 6.805 -35.156 3.52 1 93.88 148 SER A CA 1
ATOM 1178 C C . SER A 1 148 ? 5.371 -35.344 4 1 93.88 148 SER A C 1
ATOM 1180 O O . SER A 1 148 ? 4.891 -36.469 4.094 1 93.88 148 SER A O 1
ATOM 1182 N N . GLY A 1 149 ? 4.703 -34.281 4.344 1 92.44 149 GLY A N 1
ATOM 1183 C CA . GLY A 1 149 ? 3.316 -34.312 4.785 1 92.44 149 GLY A CA 1
ATOM 1184 C C . GLY A 1 149 ? 2.344 -33.781 3.748 1 92.44 149 GLY A C 1
ATOM 1185 O O . GLY A 1 149 ? 2.457 -34.125 2.564 1 92.44 149 GLY A O 1
ATOM 1186 N N . PRO A 1 150 ? 1.289 -33.125 4.262 1 94.56 150 PRO A N 1
ATOM 1187 C CA . PRO A 1 150 ? 0.313 -32.562 3.32 1 94.56 150 PRO A CA 1
ATOM 1188 C C . PRO A 1 150 ? 0.949 -31.641 2.287 1 94.56 150 PRO A C 1
ATOM 1190 O O . PRO A 1 150 ? 1.783 -30.797 2.637 1 94.56 150 PRO A O 1
ATOM 1193 N N . LYS A 1 151 ? 0.568 -31.781 1.083 1 95.69 151 LYS A N 1
ATOM 1194 C CA . LYS A 1 151 ? 1.186 -31.078 -0.031 1 95.69 151 LYS A CA 1
ATOM 1195 C C . LYS A 1 151 ? 0.926 -29.578 0.066 1 95.69 151 LYS A C 1
ATOM 1197 O O . LYS A 1 151 ? -0.117 -29.156 0.569 1 95.69 151 LYS A O 1
ATOM 1202 N N . ALA A 1 152 ? 1.854 -28.766 -0.447 1 98.12 152 ALA A N 1
ATOM 1203 C CA . ALA A 1 152 ? 1.635 -27.344 -0.671 1 98.12 152 ALA A CA 1
ATOM 1204 C C . ALA A 1 152 ? 0.817 -27.109 -1.938 1 98.12 152 ALA A C 1
ATOM 1206 O O . ALA A 1 152 ? 1.002 -27.797 -2.941 1 98.12 152 ALA A O 1
ATOM 1207 N N . VAL A 1 153 ? -0.071 -26.141 -1.867 1 97.69 153 VAL A N 1
ATOM 1208 C CA . VAL A 1 153 ? -0.913 -25.875 -3.029 1 97.69 153 VAL A CA 1
ATOM 1209 C C . VAL A 1 153 ? -0.637 -24.469 -3.551 1 97.69 153 VAL A C 1
ATOM 1211 O O . VAL A 1 153 ? -0.834 -24.188 -4.734 1 97.69 153 VAL A O 1
ATOM 1214 N N . VAL A 1 154 ? -0.223 -23.562 -2.715 1 98.62 154 VAL A N 1
ATOM 1215 C CA . VAL A 1 154 ? 0.126 -22.188 -3.08 1 98.62 154 VAL A CA 1
ATOM 1216 C C . VAL A 1 154 ? 1.453 -21.812 -2.432 1 98.62 154 VAL A C 1
ATOM 1218 O O . VAL A 1 154 ? 1.859 -22.406 -1.432 1 98.62 154 VAL A O 1
ATOM 1221 N N . ALA A 1 155 ? 2.123 -20.859 -3.049 1 98.75 155 ALA A N 1
ATOM 1222 C CA . ALA A 1 155 ? 3.393 -20.359 -2.516 1 98.75 155 ALA A CA 1
ATOM 1223 C C . ALA A 1 155 ? 3.715 -18.969 -3.051 1 98.75 155 ALA A C 1
ATOM 1225 O O . ALA A 1 155 ? 3.193 -18.562 -4.094 1 98.75 155 ALA A O 1
ATOM 1226 N N . ALA A 1 156 ? 4.5 -18.25 -2.311 1 98.12 156 ALA A N 1
ATOM 1227 C CA . ALA A 1 156 ? 4.984 -16.938 -2.719 1 98.12 156 ALA A CA 1
ATOM 1228 C C . ALA A 1 156 ? 6.285 -16.578 -2.004 1 98.12 156 ALA A C 1
ATOM 1230 O O . ALA A 1 156 ? 6.613 -17.172 -0.97 1 98.12 156 ALA A O 1
ATOM 1231 N N . PHE A 1 157 ? 7.035 -15.703 -2.6 1 95.5 157 PHE A N 1
ATOM 1232 C CA . PHE A 1 157 ? 8.203 -15.148 -1.933 1 95.5 157 PHE A CA 1
ATOM 1233 C C . PHE A 1 157 ? 7.797 -14.094 -0.909 1 95.5 157 PHE A C 1
ATOM 1235 O O . PHE A 1 157 ? 6.938 -13.258 -1.186 1 95.5 157 PHE A O 1
ATOM 1242 N N . ALA A 1 158 ? 8.328 -14.18 0.28 1 91.56 158 ALA A N 1
ATOM 1243 C CA . ALA A 1 158 ? 8.148 -13.164 1.313 1 91.56 158 ALA A CA 1
ATOM 1244 C C . ALA A 1 158 ? 9.008 -11.938 1.027 1 91.56 158 ALA A C 1
ATOM 1246 O O . ALA A 1 158 ? 9.703 -11.883 0.013 1 91.56 158 ALA A O 1
ATOM 1247 N N . PRO A 1 159 ? 8.898 -10.875 1.943 1 84.25 159 PRO A N 1
ATOM 1248 C CA . PRO A 1 159 ? 9.656 -9.648 1.667 1 84.25 159 PRO A CA 1
ATOM 1249 C C . PRO A 1 159 ? 11.156 -9.906 1.507 1 84.25 159 PRO A C 1
ATOM 1251 O O . PRO A 1 159 ? 11.734 -10.703 2.248 1 84.25 159 PRO A O 1
ATOM 1254 N N . CYS A 1 160 ? 11.742 -9.242 0.548 1 74.38 160 CYS A N 1
ATOM 1255 C CA . CYS A 1 160 ? 13.164 -9.312 0.233 1 74.38 160 CYS A CA 1
ATOM 1256 C C . CYS A 1 160 ? 13.586 -10.734 -0.109 1 74.38 160 CYS A C 1
ATOM 1258 O O . CYS A 1 160 ? 14.758 -11.086 -0.007 1 74.38 160 CYS A O 1
ATOM 1260 N N . ASP A 1 161 ? 12.648 -11.523 -0.396 1 75.69 161 ASP A N 1
ATOM 1261 C CA . ASP A 1 161 ? 12.844 -12.922 -0.771 1 75.69 161 ASP A CA 1
ATOM 1262 C C . ASP A 1 161 ? 13.586 -13.688 0.324 1 75.69 161 ASP A C 1
ATOM 1264 O O . ASP A 1 161 ? 14.297 -14.648 0.041 1 75.69 161 ASP A O 1
ATOM 1268 N N . GLN A 1 162 ? 13.438 -13.164 1.506 1 84.5 162 GLN A N 1
ATOM 1269 C CA . GLN A 1 162 ? 14.156 -13.789 2.615 1 84.5 162 GLN A CA 1
ATOM 1270 C C . GLN A 1 162 ? 13.523 -15.125 2.994 1 84.5 162 GLN A C 1
ATOM 1272 O O . GLN A 1 162 ? 14.195 -16 3.551 1 84.5 162 GLN A O 1
ATOM 1277 N N . TYR A 1 163 ? 12.336 -15.219 2.734 1 92 163 TYR A N 1
ATOM 1278 C CA . TYR A 1 163 ? 11.594 -16.438 3.002 1 92 163 TYR A CA 1
ATOM 1279 C C . TYR A 1 163 ? 10.68 -16.797 1.83 1 92 163 TYR A C 1
ATOM 1281 O O . TYR A 1 163 ? 10.391 -15.945 0.985 1 92 163 TYR A O 1
ATOM 1289 N N . ILE A 1 164 ? 10.352 -18.016 1.766 1 97.25 164 ILE A N 1
ATOM 1290 C CA . ILE A 1 164 ? 9.258 -18.516 0.94 1 97.25 164 ILE A CA 1
ATOM 1291 C C . ILE A 1 164 ? 8.102 -18.953 1.833 1 97.25 164 ILE A C 1
ATOM 1293 O O . ILE A 1 164 ? 8.312 -19.656 2.834 1 97.25 164 ILE A O 1
ATOM 1297 N N . VAL A 1 165 ? 6.934 -18.531 1.504 1 98.25 165 VAL A N 1
ATOM 1298 C CA . VAL A 1 165 ? 5.738 -18.922 2.242 1 98.25 165 VAL A CA 1
ATOM 1299 C C . VAL A 1 165 ? 4.945 -19.938 1.438 1 98.25 165 VAL A C 1
ATOM 1301 O O . VAL A 1 165 ? 4.785 -19.797 0.224 1 98.25 165 VAL A O 1
ATOM 1304 N N . THR A 1 166 ? 4.441 -20.969 2.084 1 98.62 166 THR A N 1
ATOM 1305 C CA . THR A 1 166 ? 3.609 -21.969 1.432 1 98.62 166 THR A CA 1
ATOM 1306 C C . THR A 1 166 ? 2.277 -22.141 2.16 1 98.62 166 THR A C 1
ATOM 1308 O O . THR A 1 166 ? 2.199 -21.922 3.373 1 98.62 166 THR A O 1
ATOM 1311 N N . GLY A 1 167 ? 1.21 -22.406 1.452 1 98.75 167 GLY A N 1
ATOM 1312 C CA . GLY A 1 167 ? -0.083 -22.844 1.951 1 98.75 167 GLY A CA 1
ATOM 1313 C C . GLY A 1 167 ? -0.423 -24.266 1.547 1 98.75 167 GLY A C 1
ATOM 1314 O O . GLY A 1 167 ? -0.193 -24.672 0.403 1 98.75 167 GLY A O 1
ATOM 1315 N N . HIS A 1 168 ? -0.961 -24.984 2.469 1 98.62 168 HIS A N 1
ATOM 1316 C CA . HIS A 1 168 ? -1.054 -26.422 2.264 1 98.62 168 HIS A CA 1
ATOM 1317 C C . HIS A 1 168 ? -2.508 -26.891 2.24 1 98.62 168 HIS A C 1
ATOM 1319 O O . HIS A 1 168 ? -3.412 -26.109 2.561 1 98.62 168 HIS A O 1
ATOM 1325 N N . GLU A 1 169 ? -2.713 -28.141 1.894 1 97.75 169 GLU A N 1
ATOM 1326 C CA . GLU A 1 169 ? -4.039 -28.734 1.703 1 97.75 169 GLU A CA 1
ATOM 1327 C C . GLU A 1 169 ? -4.734 -28.969 3.041 1 97.75 169 GLU A C 1
ATOM 1329 O O . GLU A 1 169 ? -5.953 -29.156 3.088 1 97.75 169 GLU A O 1
ATOM 1334 N N . ASP A 1 170 ? -4.012 -28.922 4.105 1 97.88 170 ASP A N 1
ATOM 1335 C CA . ASP A 1 170 ? -4.625 -29.172 5.406 1 97.88 170 ASP A CA 1
ATOM 1336 C C . ASP A 1 170 ? -4.785 -27.875 6.195 1 97.88 170 ASP A C 1
ATOM 1338 O O . ASP A 1 170 ? -5.062 -27.906 7.395 1 97.88 170 ASP A O 1
ATOM 1342 N N . GLY A 1 171 ? -4.449 -26.781 5.602 1 98.69 171 GLY A N 1
ATOM 1343 C CA . GLY A 1 171 ? -4.656 -25.5 6.254 1 98.69 171 GLY A CA 1
ATOM 1344 C C . GLY A 1 171 ? -3.391 -24.938 6.875 1 98.69 171 GLY A C 1
ATOM 1345 O O . GLY A 1 171 ? -3.396 -23.828 7.406 1 98.69 171 GLY A O 1
ATOM 1346 N N . LYS A 1 172 ? -2.328 -25.656 6.73 1 98.5 172 LYS A N 1
ATOM 1347 C CA . LYS A 1 172 ? -1.047 -25.219 7.27 1 98.5 172 LYS A CA 1
ATOM 1348 C C . LYS A 1 172 ? -0.425 -24.141 6.383 1 98.5 172 LYS A C 1
ATOM 1350 O O . LYS A 1 172 ? -0.465 -24.234 5.156 1 98.5 172 LYS A O 1
ATOM 1355 N N . VAL A 1 173 ? 0.117 -23.109 7.027 1 98.69 173 VAL A N 1
ATOM 1356 C CA . VAL A 1 173 ? 1.018 -22.156 6.398 1 98.69 173 VAL A CA 1
ATOM 1357 C C . VAL A 1 173 ? 2.43 -22.328 6.953 1 98.69 173 VAL A C 1
ATOM 1359 O O . VAL A 1 173 ? 2.611 -22.5 8.164 1 98.69 173 VAL A O 1
ATOM 1362 N N . ALA A 1 174 ? 3.404 -22.344 6.113 1 98.44 174 ALA A N 1
ATOM 1363 C CA . ALA A 1 174 ? 4.785 -22.516 6.555 1 98.44 174 ALA A CA 1
ATOM 1364 C C . ALA A 1 174 ? 5.715 -21.531 5.855 1 98.44 174 ALA A C 1
ATOM 1366 O O . ALA A 1 174 ? 5.387 -21.016 4.789 1 98.44 174 ALA A O 1
ATOM 1367 N N . ILE A 1 175 ? 6.84 -21.297 6.52 1 97.56 175 ILE A N 1
ATOM 1368 C CA . ILE A 1 175 ? 7.848 -20.422 5.926 1 97.56 175 ILE A CA 1
ATOM 1369 C C . ILE A 1 175 ? 9.203 -21.125 5.914 1 97.56 175 ILE A C 1
ATOM 1371 O O . ILE A 1 175 ? 9.523 -21.875 6.844 1 97.56 175 ILE A O 1
ATOM 1375 N N . TYR A 1 176 ? 9.938 -20.922 4.891 1 97.31 176 TYR A N 1
ATOM 1376 C CA . TYR A 1 176 ? 11.266 -21.484 4.68 1 97.31 176 TYR A CA 1
ATOM 1377 C C . TYR A 1 176 ? 12.289 -20.375 4.41 1 97.31 176 TYR A C 1
ATOM 1379 O O . TYR A 1 176 ? 12.094 -19.547 3.521 1 97.31 176 TYR A O 1
ATOM 1387 N N . TYR A 1 177 ? 13.312 -20.406 5.156 1 93.62 177 TYR A N 1
ATOM 1388 C CA . TYR A 1 177 ? 14.391 -19.453 4.863 1 93.62 177 TYR A CA 1
ATOM 1389 C C . TYR A 1 177 ? 14.906 -19.641 3.441 1 93.62 177 TYR A C 1
ATOM 1391 O O . TYR A 1 177 ? 15.039 -20.781 2.969 1 93.62 177 TYR A O 1
ATOM 1399 N N . HIS A 1 178 ? 15.195 -18.531 2.793 1 92.81 178 HIS A N 1
ATOM 1400 C CA . HIS A 1 178 ? 15.633 -18.609 1.402 1 92.81 178 HIS A CA 1
ATOM 1401 C C . HIS A 1 178 ? 16.812 -17.672 1.154 1 92.81 178 HIS A C 1
ATOM 1403 O O . HIS A 1 178 ? 16.688 -16.453 1.312 1 92.81 178 HIS A O 1
ATOM 1409 N N . ASP A 1 179 ? 17.891 -18.234 0.867 1 88.44 179 ASP A N 1
ATOM 1410 C CA . ASP A 1 179 ? 19.109 -17.531 0.458 1 88.44 179 ASP A CA 1
ATOM 1411 C C . ASP A 1 179 ? 19.516 -17.938 -0.96 1 88.44 179 ASP A C 1
ATOM 1413 O O . ASP A 1 179 ? 19.906 -19.078 -1.205 1 88.44 179 ASP A O 1
ATOM 1417 N N . ASP A 1 180 ? 19.484 -17 -1.806 1 85.62 180 ASP A N 1
ATOM 1418 C CA . ASP A 1 180 ? 19.75 -17.281 -3.213 1 85.62 180 ASP A CA 1
ATOM 1419 C C . ASP A 1 180 ? 21.203 -17.703 -3.422 1 85.62 180 ASP A C 1
ATOM 1421 O O . ASP A 1 180 ? 21.516 -18.391 -4.402 1 85.62 180 ASP A O 1
ATOM 1425 N N . LYS A 1 181 ? 22.094 -17.281 -2.535 1 85.81 181 LYS A N 1
ATOM 1426 C CA . LYS A 1 181 ? 23.516 -17.625 -2.658 1 85.81 181 LYS A CA 1
ATOM 1427 C C . LYS A 1 181 ? 23.797 -19 -2.068 1 85.81 181 LYS A C 1
ATOM 1429 O O . LYS A 1 181 ? 24.719 -19.688 -2.51 1 85.81 181 LYS A O 1
ATOM 1434 N N . GLU A 1 182 ? 23.062 -19.359 -1.077 1 87.75 182 GLU A N 1
ATOM 1435 C CA . GLU A 1 182 ? 23.234 -20.656 -0.434 1 87.75 182 GLU A CA 1
ATOM 1436 C C . GLU A 1 182 ? 21.891 -21.375 -0.29 1 87.75 182 GLU A C 1
ATOM 1438 O O . GLU A 1 182 ? 21.438 -21.625 0.827 1 87.75 182 GLU A O 1
ATOM 1443 N N . PRO A 1 183 ? 21.391 -21.734 -1.39 1 88 183 PRO A N 1
ATOM 1444 C CA . PRO A 1 183 ? 20.094 -22.406 -1.336 1 88 183 PRO A CA 1
ATOM 1445 C C . PRO A 1 183 ? 20.188 -23.797 -0.709 1 88 183 PRO A C 1
ATOM 1447 O O . PRO A 1 183 ? 21.141 -24.531 -0.954 1 88 183 PRO A O 1
ATOM 1450 N N . GLU A 1 184 ? 19.25 -24.094 0.128 1 91.31 184 GLU A N 1
ATOM 1451 C CA . GLU A 1 184 ? 19.219 -25.391 0.782 1 91.31 184 GLU A CA 1
ATOM 1452 C C . GLU A 1 184 ? 18.047 -26.234 0.263 1 91.31 184 GLU A C 1
ATOM 1454 O O . GLU A 1 184 ? 16.906 -25.797 0.285 1 91.31 184 GLU A O 1
ATOM 1459 N N . SER A 1 185 ? 18.438 -27.422 -0.164 1 96 185 SER A N 1
ATOM 1460 C CA . SER A 1 185 ? 17.422 -28.375 -0.622 1 96 185 SER A CA 1
ATOM 1461 C C . SER A 1 185 ? 17.234 -29.516 0.383 1 96 185 SER A C 1
ATOM 1463 O O . SER A 1 185 ? 18.156 -29.844 1.134 1 96 185 SER A O 1
ATOM 1465 N N . GLY A 1 186 ? 16.031 -30.047 0.404 1 96 186 GLY A N 1
ATOM 1466 C CA . GLY A 1 186 ? 15.75 -31.156 1.313 1 96 186 GLY A CA 1
ATOM 1467 C C . GLY A 1 186 ? 14.266 -31.344 1.576 1 96 186 GLY A C 1
ATOM 1468 O O . GLY A 1 186 ? 13.43 -30.906 0.783 1 96 186 GLY A O 1
ATOM 1469 N N . ILE A 1 187 ? 14.016 -32.031 2.627 1 96 187 ILE A N 1
ATOM 1470 C CA . ILE A 1 187 ? 12.641 -32.312 3.039 1 96 187 ILE A CA 1
ATOM 1471 C C . ILE A 1 187 ? 12.109 -31.109 3.85 1 96 187 ILE A C 1
ATOM 1473 O O . ILE A 1 187 ? 12.836 -30.531 4.652 1 96 187 ILE A O 1
ATOM 1477 N N . ASP A 1 188 ? 10.883 -30.828 3.668 1 94.44 188 ASP A N 1
ATOM 1478 C CA . ASP A 1 188 ? 10.273 -29.641 4.273 1 94.44 188 ASP A CA 1
ATOM 1479 C C . ASP A 1 188 ? 10.43 -29.656 5.793 1 94.44 188 ASP A C 1
ATOM 1481 O O . ASP A 1 188 ? 10.805 -28.656 6.395 1 94.44 188 ASP A O 1
ATOM 1485 N N . ALA A 1 189 ? 10.203 -30.812 6.418 1 91.75 189 ALA A N 1
ATOM 1486 C CA . ALA A 1 189 ? 10.227 -30.922 7.871 1 91.75 189 ALA A CA 1
ATOM 1487 C C . ALA A 1 189 ? 11.555 -30.453 8.445 1 91.75 189 ALA A C 1
ATOM 1489 O O . ALA A 1 189 ? 11.609 -29.922 9.555 1 91.75 189 ALA A O 1
ATOM 1490 N N . GLU A 1 190 ? 12.594 -30.578 7.672 1 93.94 190 GLU A N 1
ATOM 1491 C CA . GLU A 1 190 ? 13.922 -30.203 8.125 1 93.94 190 GLU A CA 1
ATOM 1492 C C . GLU A 1 190 ? 14.219 -28.734 7.805 1 93.94 190 GLU A C 1
ATOM 1494 O O . GLU A 1 190 ? 15.039 -28.094 8.469 1 93.94 190 GLU A O 1
ATOM 1499 N N . LEU A 1 191 ? 13.531 -28.25 6.859 1 95.75 191 LEU A N 1
ATOM 1500 C CA . LEU A 1 191 ? 13.867 -26.922 6.344 1 95.75 191 LEU A CA 1
ATOM 1501 C C . LEU A 1 191 ? 12.906 -25.875 6.891 1 95.75 191 LEU A C 1
ATOM 1503 O O . LEU A 1 191 ? 13.188 -24.672 6.82 1 95.75 191 LEU A O 1
ATOM 1507 N N . GLU A 1 192 ? 11.844 -26.297 7.422 1 95.5 192 GLU A N 1
ATOM 1508 C CA . GLU A 1 192 ? 10.781 -25.406 7.883 1 95.5 192 GLU A CA 1
ATOM 1509 C C . GLU A 1 192 ? 11.258 -24.531 9.039 1 95.5 192 GLU A C 1
ATOM 1511 O O . GLU A 1 192 ? 11.727 -25.047 10.055 1 95.5 192 GLU A O 1
ATOM 1516 N N . GLU A 1 193 ? 11.164 -23.219 8.867 1 95.69 193 GLU A N 1
ATOM 1517 C CA . GLU A 1 193 ? 11.57 -22.281 9.914 1 95.69 193 GLU A CA 1
ATOM 1518 C C . GLU A 1 193 ? 10.445 -22.078 10.93 1 95.69 193 GLU A C 1
ATOM 1520 O O . GLU A 1 193 ? 10.703 -21.938 12.125 1 95.69 193 GLU A O 1
ATOM 1525 N N . ASN A 1 194 ? 9.297 -21.875 10.445 1 96.44 194 ASN A N 1
ATOM 1526 C CA . ASN A 1 194 ? 8.094 -21.672 11.242 1 96.44 194 ASN A CA 1
ATOM 1527 C C . ASN A 1 194 ? 6.844 -22.125 10.492 1 96.44 194 ASN A C 1
ATOM 1529 O O . ASN A 1 194 ? 6.859 -22.25 9.266 1 96.44 194 ASN A O 1
ATOM 1533 N N . SER A 1 195 ? 5.84 -22.469 11.219 1 97.56 195 SER A N 1
ATOM 1534 C CA . SER A 1 195 ? 4.562 -22.844 10.617 1 97.56 195 SER A CA 1
ATOM 1535 C C . SER A 1 195 ? 3.404 -22.562 11.57 1 97.56 195 SER A C 1
ATOM 1537 O O . SER A 1 195 ? 3.611 -22.391 12.766 1 97.56 195 SER A O 1
ATOM 1539 N N . THR A 1 196 ? 2.229 -22.453 10.992 1 98.25 196 THR A N 1
ATOM 1540 C CA . THR A 1 196 ? 0.999 -22.281 11.758 1 98.25 196 THR A CA 1
ATOM 1541 C C . THR A 1 196 ? -0.169 -22.984 11.07 1 98.25 196 THR A C 1
ATOM 1543 O O . THR A 1 196 ? -0.253 -23 9.844 1 98.25 196 THR A O 1
ATOM 1546 N N . LYS A 1 197 ? -0.994 -23.609 11.883 1 98.44 197 LYS A N 1
ATOM 1547 C CA . LYS A 1 197 ? -2.254 -24.125 11.359 1 98.44 197 LYS A CA 1
ATOM 1548 C C . LYS A 1 197 ? -3.307 -23.031 11.273 1 98.44 197 LYS A C 1
ATOM 1550 O O . LYS A 1 197 ? -4.148 -22.891 12.164 1 98.44 197 LYS A O 1
ATOM 1555 N N . ALA A 1 198 ? -3.289 -22.328 10.234 1 98.5 198 ALA A N 1
ATOM 1556 C CA . ALA A 1 198 ? -4.129 -21.141 10.086 1 98.5 198 ALA A CA 1
ATOM 1557 C C . ALA A 1 198 ? -5.559 -21.531 9.719 1 98.5 198 ALA A C 1
ATOM 1559 O O . ALA A 1 198 ? -6.508 -20.828 10.07 1 98.5 198 ALA A O 1
ATOM 1560 N N . HIS A 1 199 ? -5.746 -22.562 8.984 1 98.81 199 HIS A N 1
ATOM 1561 C CA . HIS A 1 199 ? -7.047 -22.969 8.477 1 98.81 199 HIS A CA 1
ATOM 1562 C C . HIS A 1 199 ? -7.332 -24.438 8.812 1 98.81 199 HIS A C 1
ATOM 1564 O O . HIS A 1 199 ? -6.438 -25.156 9.258 1 98.81 199 HIS A O 1
ATOM 1570 N N . THR A 1 200 ? -8.578 -24.859 8.633 1 98.62 200 THR A N 1
ATOM 1571 C CA . THR A 1 200 ? -8.977 -26.234 8.938 1 98.62 200 THR A CA 1
ATOM 1572 C C . THR A 1 200 ? -9.227 -27.031 7.652 1 98.62 200 THR A C 1
ATOM 1574 O O . THR A 1 200 ? -9.633 -28.188 7.699 1 98.62 200 THR A O 1
ATOM 1577 N N . ASP A 1 201 ? -9.086 -26.438 6.539 1 98.44 201 ASP A N 1
ATOM 1578 C CA . ASP A 1 201 ? -9.242 -27.047 5.227 1 98.44 201 ASP A CA 1
ATOM 1579 C C . ASP A 1 201 ? -8.211 -26.516 4.238 1 98.44 201 ASP A C 1
ATOM 1581 O O . ASP A 1 201 ? -7.34 -25.719 4.609 1 98.44 201 ASP A O 1
ATOM 1585 N N . VAL A 1 202 ? -8.266 -26.969 3.025 1 98.38 202 VAL A N 1
ATOM 1586 C CA . VAL A 1 202 ? -7.309 -26.641 1.976 1 98.38 202 VAL A CA 1
ATOM 1587 C C . VAL A 1 202 ? -7.23 -25.125 1.816 1 98.38 202 VAL A C 1
ATOM 1589 O O . VAL A 1 202 ? -8.258 -24.438 1.796 1 98.38 202 VAL A O 1
ATOM 1592 N N . ILE A 1 203 ? -6.027 -24.594 1.778 1 98.81 203 ILE A N 1
ATOM 1593 C CA . ILE A 1 203 ? -5.801 -23.203 1.396 1 98.81 203 ILE A CA 1
ATOM 1594 C C . ILE A 1 203 ? -5.879 -23.062 -0.122 1 98.81 203 ILE A C 1
ATOM 1596 O O . ILE A 1 203 ? -5.129 -23.719 -0.852 1 98.81 203 ILE A O 1
ATOM 1600 N N . SER A 1 204 ? -6.789 -22.234 -0.564 1 98.62 204 SER A N 1
ATOM 1601 C CA . SER A 1 204 ? -7.082 -22.141 -1.989 1 98.62 204 SER A CA 1
ATOM 1602 C C . SER A 1 204 ? -6.293 -21 -2.643 1 98.62 204 SER A C 1
ATOM 1604 O O . SER A 1 204 ? -6.109 -21 -3.861 1 98.62 204 SER A O 1
ATOM 1606 N N . ASP A 1 205 ? -5.906 -20.047 -1.877 1 98.81 205 ASP A N 1
ATOM 1607 C CA . ASP A 1 205 ? -5.168 -18.906 -2.412 1 98.81 205 ASP A CA 1
ATOM 1608 C C . ASP A 1 205 ? -4.32 -18.25 -1.328 1 98.81 205 ASP A C 1
ATOM 1610 O O . ASP A 1 205 ? -4.617 -18.375 -0.138 1 98.81 205 ASP A O 1
ATOM 1614 N N . LEU A 1 206 ? -3.273 -17.641 -1.796 1 98.81 206 LEU A N 1
ATOM 1615 C CA . LEU A 1 206 ? -2.348 -16.859 -0.987 1 98.81 206 LEU A CA 1
ATOM 1616 C C . LEU A 1 206 ? -1.821 -15.656 -1.771 1 98.81 206 LEU A C 1
ATOM 1618 O O . LEU A 1 206 ? -1.212 -15.82 -2.83 1 98.81 206 LEU A O 1
ATOM 1622 N N . GLN A 1 207 ? -2.09 -14.453 -1.307 1 98.56 207 GLN A N 1
ATOM 1623 C CA . GLN A 1 207 ? -1.604 -13.25 -1.972 1 98.56 207 GLN A CA 1
ATOM 1624 C C . GLN A 1 207 ? -0.936 -12.305 -0.978 1 98.56 207 GLN A C 1
ATOM 1626 O O . GLN A 1 207 ? -1.499 -12.008 0.077 1 98.56 207 GLN A O 1
ATOM 1631 N N . MET A 1 208 ? 0.257 -11.898 -1.327 1 97.31 208 MET A N 1
ATOM 1632 C CA . MET A 1 208 ? 1.017 -10.969 -0.493 1 97.31 208 MET A CA 1
ATOM 1633 C C . MET A 1 208 ? 0.409 -9.578 -0.542 1 97.31 208 MET A C 1
ATOM 1635 O O . MET A 1 208 ? -0.195 -9.188 -1.545 1 97.31 208 MET A O 1
ATOM 1639 N N . SER A 1 209 ? 0.607 -8.875 0.601 1 96.12 209 SER A N 1
ATOM 1640 C CA . SER A 1 209 ? 0.348 -7.441 0.552 1 96.12 209 SER A CA 1
ATOM 1641 C C . SER A 1 209 ? 1.312 -6.738 -0.398 1 96.12 209 SER A C 1
ATOM 1643 O O . SER A 1 209 ? 2.285 -7.34 -0.86 1 96.12 209 SER A O 1
ATOM 1645 N N . ALA A 1 210 ? 0.972 -5.52 -0.675 1 91.69 210 ALA A N 1
ATOM 1646 C CA . ALA A 1 210 ? 1.783 -4.777 -1.634 1 91.69 210 ALA A CA 1
ATOM 1647 C C . ALA A 1 210 ? 3.246 -4.73 -1.198 1 91.69 210 ALA A C 1
ATOM 1649 O O . ALA A 1 210 ? 4.152 -4.82 -2.031 1 91.69 210 ALA A O 1
ATOM 1650 N N . ASP A 1 211 ? 3.523 -4.598 0.096 1 87.62 211 ASP A N 1
ATOM 1651 C CA . ASP A 1 211 ? 4.898 -4.535 0.582 1 87.62 211 ASP A CA 1
ATOM 1652 C C . ASP A 1 211 ? 5.359 -5.895 1.1 1 87.62 211 ASP A C 1
ATOM 1654 O O . ASP A 1 211 ? 6.461 -6.016 1.644 1 87.62 211 ASP A O 1
ATOM 1658 N N . ARG A 1 212 ? 4.492 -6.879 1.036 1 92.69 212 ARG A N 1
ATOM 1659 C CA . ARG A 1 212 ? 4.727 -8.289 1.315 1 92.69 212 ARG A CA 1
ATOM 1660 C C . ARG A 1 212 ? 4.984 -8.523 2.801 1 92.69 212 ARG A C 1
ATOM 1662 O O . ARG A 1 212 ? 5.43 -9.602 3.199 1 92.69 212 ARG A O 1
ATOM 1669 N N . THR A 1 213 ? 4.727 -7.543 3.645 1 91.25 213 THR A N 1
ATOM 1670 C CA . THR A 1 213 ? 5 -7.699 5.07 1 91.25 213 THR A CA 1
ATOM 1671 C C . THR A 1 213 ? 3.902 -8.516 5.746 1 91.25 213 THR A C 1
ATOM 1673 O O . THR A 1 213 ? 4.074 -8.984 6.875 1 91.25 213 THR A O 1
ATOM 1676 N N . TYR A 1 214 ? 2.846 -8.664 5.148 1 94.94 214 TYR A N 1
ATOM 1677 C CA . TYR A 1 214 ? 1.771 -9.578 5.512 1 94.94 214 TYR A CA 1
ATOM 1678 C C . TYR A 1 214 ? 1.098 -10.148 4.266 1 94.94 214 TYR A C 1
ATOM 1680 O O . TYR A 1 214 ? 1.429 -9.758 3.143 1 94.94 214 TYR A O 1
ATOM 1688 N N . PHE A 1 215 ? 0.296 -11.141 4.461 1 97.94 215 PHE A N 1
ATOM 1689 C CA . PHE A 1 215 ? -0.402 -11.75 3.336 1 97.94 215 PHE A CA 1
ATOM 1690 C C . PHE A 1 215 ? -1.776 -12.258 3.762 1 97.94 215 PHE A C 1
ATOM 1692 O O . PHE A 1 215 ? -2.074 -12.328 4.953 1 97.94 215 PHE A O 1
ATOM 1699 N N . VAL A 1 216 ? -2.619 -12.484 2.705 1 98.75 216 VAL A N 1
ATOM 1700 C CA . VAL A 1 216 ? -3.967 -12.992 2.943 1 98.75 216 VAL A CA 1
ATOM 1701 C C . VAL A 1 216 ? -4.109 -14.391 2.344 1 98.75 216 VAL A C 1
ATOM 1703 O O . VAL A 1 216 ? -3.529 -14.688 1.296 1 98.75 216 VAL A O 1
ATOM 1706 N N . THR A 1 217 ? -4.797 -15.219 3.082 1 98.88 217 THR A N 1
ATOM 1707 C CA . THR A 1 217 ? -5.137 -16.547 2.582 1 98.88 217 THR A CA 1
ATOM 1708 C C . THR A 1 217 ? -6.648 -16.703 2.467 1 98.88 217 THR A C 1
ATOM 1710 O O . THR A 1 217 ? -7.406 -16.016 3.156 1 98.88 217 THR A O 1
ATOM 1713 N N . SER A 1 218 ? -7.098 -17.516 1.551 1 98.81 218 SER A N 1
ATOM 1714 C CA . SER A 1 218 ? -8.453 -18.062 1.511 1 98.81 218 SER A CA 1
ATOM 1715 C C . SER A 1 218 ? -8.453 -19.578 1.672 1 98.81 218 SER A C 1
ATOM 1717 O O . SER A 1 218 ? -7.453 -20.234 1.38 1 98.81 218 SER A O 1
ATOM 1719 N N . SER A 1 219 ? -9.57 -20.078 2.121 1 98.81 219 SER A N 1
ATOM 1720 C CA . SER A 1 219 ? -9.68 -21.516 2.328 1 98.81 219 SER A CA 1
ATOM 1721 C C . SER A 1 219 ? -11.102 -22 2.104 1 98.81 219 SER A C 1
ATOM 1723 O O . SER A 1 219 ? -12.055 -21.219 2.203 1 98.81 219 SER A O 1
ATOM 1725 N N . ARG A 1 220 ? -11.141 -23.266 1.896 1 97.94 220 ARG A N 1
ATOM 1726 C CA . ARG A 1 220 ? -12.445 -23.922 1.762 1 97.94 220 ARG A CA 1
ATOM 1727 C C . ARG A 1 220 ? -13.148 -24.016 3.111 1 97.94 220 ARG A C 1
ATOM 1729 O O . ARG A 1 220 ? -14.328 -24.359 3.178 1 97.94 220 ARG A O 1
ATOM 1736 N N . ASP A 1 221 ? -12.477 -23.656 4.168 1 98.25 221 ASP A N 1
ATOM 1737 C CA . ASP A 1 221 ? -13.094 -23.672 5.492 1 98.25 221 ASP A CA 1
ATOM 1738 C C . ASP A 1 221 ? -13.977 -22.453 5.707 1 98.25 221 ASP A C 1
ATOM 1740 O O . ASP A 1 221 ? -14.391 -22.172 6.836 1 98.25 221 ASP A O 1
ATOM 1744 N N . LYS A 1 222 ? -14.102 -21.625 4.734 1 98.06 222 LYS A N 1
ATOM 1745 C CA . LYS A 1 222 ? -15.023 -20.5 4.688 1 98.06 222 LYS A CA 1
ATOM 1746 C C . LYS A 1 222 ? -14.414 -19.266 5.352 1 98.06 222 LYS A C 1
ATOM 1748 O O . LYS A 1 222 ? -15.125 -18.312 5.66 1 98.06 222 LYS A O 1
ATOM 1753 N N . THR A 1 223 ? -13.078 -19.297 5.539 1 98.62 223 THR A N 1
ATOM 1754 C CA . THR A 1 223 ? -12.461 -18.125 6.148 1 98.62 223 THR A CA 1
ATOM 1755 C C . THR A 1 223 ? -11.289 -17.625 5.305 1 98.62 223 THR A C 1
ATOM 1757 O O . THR A 1 223 ? -10.695 -18.406 4.551 1 98.62 223 THR A O 1
ATOM 1760 N N . SER A 1 224 ? -11.094 -16.391 5.391 1 98.81 224 SER A N 1
ATOM 1761 C CA . SER A 1 224 ? -9.852 -15.742 4.969 1 98.81 224 SER A CA 1
ATOM 1762 C C . SER A 1 224 ? -9.07 -15.203 6.164 1 98.81 224 SER A C 1
ATOM 1764 O O . SER A 1 224 ? -9.664 -14.766 7.152 1 98.81 224 SER A O 1
ATOM 1766 N N . LYS A 1 225 ? -7.785 -15.289 6.059 1 98.81 225 LYS A N 1
ATOM 1767 C CA . LYS A 1 225 ? -6.953 -14.859 7.18 1 98.81 225 LYS A CA 1
ATOM 1768 C C . LYS A 1 225 ? -5.863 -13.898 6.715 1 98.81 225 LYS A C 1
ATOM 1770 O O . LYS A 1 225 ? -5.27 -14.094 5.652 1 98.81 225 LYS A O 1
ATOM 1775 N N . LEU A 1 226 ? -5.723 -12.867 7.504 1 98.19 226 LEU A N 1
ATOM 1776 C CA . LEU A 1 226 ? -4.57 -11.984 7.367 1 98.19 226 LEU A CA 1
ATOM 1777 C C . LEU A 1 226 ? -3.428 -12.438 8.273 1 98.19 226 LEU A C 1
ATOM 1779 O O . LEU A 1 226 ? -3.602 -12.555 9.484 1 98.19 226 LEU A O 1
ATOM 1783 N N . ILE A 1 227 ? -2.225 -12.641 7.668 1 97.81 227 ILE A N 1
ATOM 1784 C CA . ILE A 1 227 ? -1.151 -13.305 8.398 1 97.81 227 ILE A CA 1
ATOM 1785 C C . ILE A 1 227 ? 0.142 -12.5 8.258 1 97.81 227 ILE A C 1
ATOM 1787 O O . ILE A 1 227 ? 0.465 -12.023 7.164 1 97.81 227 ILE A O 1
ATOM 1791 N N . ASP A 1 228 ? 0.869 -12.398 9.312 1 93.44 228 ASP A N 1
ATOM 1792 C CA . ASP A 1 228 ? 2.176 -11.75 9.305 1 93.44 228 ASP A CA 1
ATOM 1793 C C . ASP A 1 228 ? 3.205 -12.594 8.562 1 93.44 228 ASP A C 1
ATOM 1795 O O . ASP A 1 228 ? 3.307 -13.797 8.781 1 93.44 228 ASP A O 1
ATOM 1799 N N . SER A 1 229 ? 4.035 -11.969 7.695 1 93.69 229 SER A N 1
ATOM 1800 C CA . SER A 1 229 ? 4.891 -12.734 6.797 1 93.69 229 SER A CA 1
ATOM 1801 C C . SER A 1 229 ? 6.168 -13.188 7.5 1 93.69 229 SER A C 1
ATOM 1803 O O . SER A 1 229 ? 6.914 -14.008 6.969 1 93.69 229 SER A O 1
ATOM 1805 N N . LYS A 1 230 ? 6.449 -12.711 8.609 1 87.56 230 LYS A N 1
ATOM 1806 C CA . LYS A 1 230 ? 7.652 -13.102 9.336 1 87.56 230 LYS A CA 1
ATOM 1807 C C . LYS A 1 230 ? 7.32 -14.07 10.469 1 87.56 230 LYS A C 1
ATOM 1809 O O . LYS A 1 230 ? 7.922 -15.141 10.578 1 87.56 230 LYS A O 1
ATOM 1814 N N . THR A 1 231 ? 6.336 -13.75 11.25 1 91.31 231 THR A N 1
ATOM 1815 C CA . THR A 1 231 ? 6.035 -14.523 12.445 1 91.31 231 THR A CA 1
ATOM 1816 C C . THR A 1 231 ? 4.973 -15.578 12.156 1 91.31 231 THR A C 1
ATOM 1818 O O . THR A 1 231 ? 4.785 -16.516 12.938 1 91.31 231 THR A O 1
ATOM 1821 N N . LEU A 1 232 ? 4.176 -15.398 11.094 1 96.5 232 LEU A N 1
ATOM 1822 C CA . LEU A 1 232 ? 3.043 -16.234 10.695 1 96.5 232 LEU A CA 1
ATOM 1823 C C . LEU A 1 232 ? 1.902 -16.125 11.695 1 96.5 232 LEU A C 1
ATOM 1825 O O . LEU A 1 232 ? 1.033 -16.984 11.75 1 96.5 232 LEU A O 1
ATOM 1829 N N . GLN A 1 233 ? 1.978 -15.094 12.5 1 95.25 233 GLN A N 1
ATOM 1830 C CA . GLN A 1 233 ? 0.838 -14.82 13.367 1 95.25 233 GLN A CA 1
ATOM 1831 C C . GLN A 1 233 ? -0.397 -14.453 12.555 1 95.25 233 GLN A C 1
ATOM 1833 O O . GLN A 1 233 ? -0.326 -13.602 11.656 1 95.25 233 GLN A O 1
ATOM 1838 N N . VAL A 1 234 ? -1.523 -15.117 12.844 1 96.94 234 VAL A N 1
ATOM 1839 C CA . VAL A 1 234 ? -2.797 -14.711 12.258 1 96.94 234 VAL A CA 1
ATOM 1840 C C . VAL A 1 234 ? -3.266 -13.406 12.883 1 96.94 234 VAL A C 1
ATOM 1842 O O . VAL A 1 234 ? -3.629 -13.375 14.062 1 96.94 234 VAL A O 1
ATOM 1845 N N . ILE A 1 235 ? -3.359 -12.406 12.078 1 94.62 235 ILE A N 1
ATOM 1846 C CA . ILE A 1 235 ? -3.668 -11.055 12.539 1 94.62 235 ILE A CA 1
ATOM 1847 C C . ILE A 1 235 ? -5.18 -10.852 12.57 1 94.62 235 ILE A C 1
ATOM 1849 O O . ILE A 1 235 ? -5.719 -10.266 13.508 1 94.62 235 ILE A O 1
ATOM 1853 N N . LYS A 1 236 ? -5.848 -11.156 11.523 1 95.75 236 LYS A N 1
ATOM 1854 C CA . LYS A 1 236 ? -7.285 -10.984 11.359 1 95.75 236 LYS A CA 1
ATOM 1855 C C . LYS A 1 236 ? -7.91 -12.203 10.68 1 95.75 236 LYS A C 1
ATOM 1857 O O . LYS A 1 236 ? -7.23 -12.938 9.961 1 95.75 236 LYS A O 1
ATOM 1862 N N . THR A 1 237 ? -9.141 -12.414 10.977 1 98.31 237 THR A N 1
ATOM 1863 C CA . THR A 1 237 ? -9.938 -13.477 10.359 1 98.31 237 THR A CA 1
ATOM 1864 C C . THR A 1 237 ? -11.219 -12.914 9.766 1 98.31 237 THR A C 1
ATOM 1866 O O . THR A 1 237 ? -11.945 -12.18 10.422 1 98.31 237 THR A O 1
ATOM 1869 N N . TYR A 1 238 ? -11.492 -13.266 8.586 1 98.19 238 TYR A N 1
ATOM 1870 C CA . TYR A 1 238 ? -12.703 -12.883 7.871 1 98.19 238 TYR A CA 1
ATOM 1871 C C . TYR A 1 238 ? -13.562 -14.109 7.559 1 98.19 238 TYR A C 1
ATOM 1873 O O . TYR A 1 238 ? -13.289 -14.836 6.605 1 98.19 238 TYR A O 1
ATOM 1881 N N . ALA A 1 239 ? -14.594 -14.258 8.281 1 97.94 239 ALA A N 1
ATOM 1882 C CA . ALA A 1 239 ? -15.438 -15.453 8.188 1 97.94 239 ALA A CA 1
ATOM 1883 C C . ALA A 1 239 ? -16.609 -15.211 7.246 1 97.94 239 ALA A C 1
ATOM 1885 O O . ALA A 1 239 ? -17.219 -14.141 7.262 1 97.94 239 ALA A O 1
ATOM 1886 N N . THR A 1 240 ? -16.859 -16.156 6.387 1 96.25 240 THR A N 1
ATOM 1887 C CA . THR A 1 240 ? -17.984 -16.109 5.465 1 96.25 240 THR A CA 1
ATOM 1888 C C . THR A 1 240 ? -18.844 -17.375 5.613 1 96.25 240 THR A C 1
ATOM 1890 O O . THR A 1 240 ? -18.578 -18.219 6.469 1 96.25 240 THR A O 1
ATOM 1893 N N . GLU A 1 241 ? -19.922 -17.438 4.738 1 93.56 241 GLU A N 1
ATOM 1894 C CA . GLU A 1 241 ? -20.859 -18.531 4.848 1 93.56 241 GLU A CA 1
ATOM 1895 C C . GLU A 1 241 ? -20.547 -19.641 3.83 1 93.56 241 GLU A C 1
ATOM 1897 O O . GLU A 1 241 ? -21.094 -20.734 3.91 1 93.56 241 GLU A O 1
ATOM 1902 N N . THR A 1 242 ? -19.734 -19.359 2.922 1 94.81 242 THR A N 1
ATOM 1903 C CA . THR A 1 242 ? -19.406 -20.328 1.873 1 94.81 242 THR A CA 1
ATOM 1904 C C . THR A 1 242 ? -17.906 -20.469 1.719 1 94.81 242 THR A C 1
ATOM 1906 O O . THR A 1 242 ? -17.141 -19.594 2.146 1 94.81 242 THR A O 1
ATOM 1909 N N . PRO A 1 243 ? -17.469 -21.641 1.128 1 97.06 243 PRO A N 1
ATOM 1910 C CA . PRO A 1 243 ? -16.031 -21.797 0.885 1 97.06 243 PRO A CA 1
ATOM 1911 C C . PRO A 1 243 ? -15.453 -20.672 0.049 1 97.06 243 PRO A C 1
ATOM 1913 O O . PRO A 1 243 ? -16.125 -20.141 -0.839 1 97.06 243 PRO A O 1
ATOM 1916 N N . LEU A 1 244 ? -14.195 -20.359 0.36 1 98.31 244 LEU A N 1
ATOM 1917 C CA . LEU A 1 244 ? -13.508 -19.297 -0.365 1 98.31 244 LEU A CA 1
ATOM 1918 C C . LEU A 1 244 ? -12.453 -19.859 -1.308 1 98.31 244 LEU A C 1
ATOM 1920 O O . LEU A 1 244 ? -11.75 -20.812 -0.955 1 98.31 244 LEU A O 1
ATOM 1924 N N . ASN A 1 245 ? -12.398 -19.234 -2.516 1 98.44 245 ASN A N 1
ATOM 1925 C CA . ASN A 1 245 ? -11.43 -19.672 -3.516 1 98.44 245 ASN A CA 1
ATOM 1926 C C . ASN A 1 245 ? -10.297 -18.641 -3.672 1 98.44 245 ASN A C 1
ATOM 1928 O O . ASN A 1 245 ? -9.203 -18.984 -4.129 1 98.44 245 ASN A O 1
ATOM 1932 N N . SER A 1 246 ? -10.555 -17.422 -3.322 1 98.75 246 SER A N 1
ATOM 1933 C CA . SER A 1 246 ? -9.547 -16.391 -3.52 1 98.75 246 SER A CA 1
ATOM 1934 C C . SER A 1 246 ? -9.758 -15.219 -2.572 1 98.75 246 SER A C 1
ATOM 1936 O O . SER A 1 246 ? -10.883 -14.969 -2.129 1 98.75 246 SER A O 1
ATOM 1938 N N . ALA A 1 247 ? -8.703 -14.578 -2.217 1 98.81 247 ALA A N 1
ATOM 1939 C CA . ALA A 1 247 ? -8.703 -13.359 -1.413 1 98.81 247 ALA A CA 1
ATOM 1940 C C . ALA A 1 247 ? -7.57 -12.43 -1.836 1 98.81 247 ALA A C 1
ATOM 1942 O O . ALA A 1 247 ? -6.484 -12.883 -2.203 1 98.81 247 ALA A O 1
ATOM 1943 N N . SER A 1 248 ? -7.84 -11.164 -1.771 1 98.75 248 SER A N 1
ATOM 1944 C CA . SER A 1 248 ? -6.852 -10.156 -2.16 1 98.75 248 SER A CA 1
ATOM 1945 C C . SER A 1 248 ? -6.926 -8.93 -1.258 1 98.75 248 SER A C 1
ATOM 1947 O O . SER A 1 248 ? -8 -8.578 -0.763 1 98.75 248 SER A O 1
ATOM 1949 N N . ILE A 1 249 ? -5.812 -8.32 -1.044 1 97.88 249 ILE A N 1
ATOM 1950 C CA . ILE A 1 249 ? -5.707 -7.172 -0.151 1 97.88 249 ILE A CA 1
ATOM 1951 C C . ILE A 1 249 ? -5.703 -5.879 -0.966 1 97.88 249 ILE A C 1
ATOM 1953 O O . ILE A 1 249 ? -4.875 -5.707 -1.861 1 97.88 249 ILE A O 1
ATOM 1957 N N . HIS A 1 250 ? -6.613 -5.023 -0.586 1 95.38 250 HIS A N 1
ATOM 1958 C CA . HIS A 1 250 ? -6.57 -3.717 -1.232 1 95.38 250 HIS A CA 1
ATOM 1959 C C . HIS A 1 250 ? -5.352 -2.918 -0.778 1 95.38 250 HIS A C 1
ATOM 1961 O O . HIS A 1 250 ? -5.086 -2.812 0.422 1 95.38 250 HIS A O 1
ATOM 1967 N N . PRO A 1 251 ? -4.652 -2.336 -1.74 1 92.69 251 PRO A N 1
ATOM 1968 C CA . PRO A 1 251 ? -3.369 -1.729 -1.371 1 92.69 251 PRO A CA 1
ATOM 1969 C C . PRO A 1 251 ? -3.535 -0.364 -0.708 1 92.69 251 PRO A C 1
ATOM 1971 O O . PRO A 1 251 ? -2.645 0.084 0.021 1 92.69 251 PRO A O 1
ATOM 1974 N N . THR A 1 252 ? -4.68 0.36 -0.938 1 87.69 252 THR A N 1
ATOM 1975 C CA . THR A 1 252 ? -4.746 1.743 -0.479 1 87.69 252 THR A CA 1
ATOM 1976 C C . THR A 1 252 ? -5.957 1.956 0.422 1 87.69 252 THR A C 1
ATOM 1978 O O . THR A 1 252 ? -6.074 2.99 1.082 1 87.69 252 THR A O 1
ATOM 1981 N N . LYS A 1 253 ? -6.844 1.088 0.436 1 88.62 253 LYS A N 1
ATOM 1982 C CA . LYS A 1 253 ? -8.008 1.146 1.313 1 88.62 253 LYS A CA 1
ATOM 1983 C C . LYS A 1 253 ? -8.031 -0.036 2.279 1 88.62 253 LYS A C 1
ATOM 1985 O O . LYS A 1 253 ? -7.426 -1.076 2.008 1 88.62 253 LYS A O 1
ATOM 1990 N N . PRO A 1 254 ? -8.664 0.08 3.373 1 90.19 254 PRO A N 1
ATOM 1991 C CA . PRO A 1 254 ? -8.625 -0.974 4.391 1 90.19 254 PRO A CA 1
ATOM 1992 C C . PRO A 1 254 ? -9.609 -2.104 4.105 1 90.19 254 PRO A C 1
ATOM 1994 O O . PRO A 1 254 ? -10.445 -2.43 4.957 1 90.19 254 PRO A O 1
ATOM 1997 N N . PHE A 1 255 ? -9.43 -2.748 2.949 1 93.56 255 PHE A N 1
ATOM 1998 C CA . PHE A 1 255 ? -10.344 -3.816 2.574 1 93.56 255 PHE A CA 1
ATOM 1999 C C . PHE A 1 255 ? -9.578 -5.074 2.182 1 93.56 255 PHE A C 1
ATOM 2001 O O . PHE A 1 255 ? -8.508 -4.996 1.574 1 93.56 255 PHE A O 1
ATOM 2008 N N . VAL A 1 256 ? -10.148 -6.156 2.539 1 97.19 256 VAL A N 1
ATOM 2009 C CA . VAL A 1 256 ? -9.859 -7.461 1.948 1 97.19 256 VAL A CA 1
ATOM 2010 C C . VAL A 1 256 ? -11.039 -7.91 1.089 1 97.19 256 VAL A C 1
ATOM 2012 O O . VAL A 1 256 ? -12.195 -7.879 1.534 1 97.19 256 VAL A O 1
ATOM 2015 N N . ILE A 1 257 ? -10.766 -8.242 -0.15 1 97.69 257 ILE A N 1
ATOM 2016 C CA . ILE A 1 257 ? -11.805 -8.719 -1.052 1 97.69 257 ILE A CA 1
ATOM 2017 C C . ILE A 1 257 ? -11.719 -10.234 -1.18 1 97.69 257 ILE A C 1
ATOM 2019 O O . ILE A 1 257 ? -10.648 -10.781 -1.444 1 97.69 257 ILE A O 1
ATOM 2023 N N . VAL A 1 258 ? -12.844 -10.906 -0.957 1 98.25 258 VAL A N 1
ATOM 2024 C CA . VAL A 1 258 ? -12.852 -12.359 -0.994 1 98.25 258 VAL A CA 1
ATOM 2025 C C . VAL A 1 258 ? -13.906 -12.852 -1.984 1 98.25 258 VAL A C 1
ATOM 2027 O O . VAL A 1 258 ? -14.852 -12.125 -2.303 1 98.25 258 VAL A O 1
ATOM 2030 N N . GLY A 1 259 ? -13.711 -14.016 -2.52 1 97.62 259 GLY A N 1
ATOM 2031 C CA . GLY A 1 259 ? -14.641 -14.641 -3.443 1 97.62 259 GLY A CA 1
ATOM 2032 C C . GLY A 1 259 ? -14.617 -16.156 -3.383 1 97.62 259 GLY A C 1
ATOM 2033 O O . GLY A 1 259 ? -13.57 -16.75 -3.105 1 97.62 259 GLY A O 1
ATOM 2034 N N . GLY A 1 260 ? -15.68 -16.734 -3.664 1 97 260 GLY A N 1
ATOM 2035 C CA . GLY A 1 260 ? -15.891 -18.172 -3.695 1 97 260 GLY A CA 1
ATOM 2036 C C . GLY A 1 260 ? -17.312 -18.562 -4.047 1 97 260 GLY A C 1
ATOM 2037 O O . GLY A 1 260 ? -17.891 -18.047 -5.016 1 97 260 GLY A O 1
ATOM 2038 N N . GLY A 1 261 ? -17.844 -19.453 -3.254 1 92.75 261 GLY A N 1
ATOM 2039 C CA . GLY A 1 261 ? -19.203 -19.922 -3.48 1 92.75 261 GLY A CA 1
ATOM 2040 C C . GLY A 1 261 ? -19.359 -21.422 -3.344 1 92.75 261 GLY A C 1
ATOM 2041 O O . GLY A 1 261 ? -18.359 -22.141 -3.248 1 92.75 261 GLY A O 1
ATOM 2042 N N . GLN A 1 262 ? -20.578 -21.734 -3.246 1 84.94 262 GLN A N 1
ATOM 2043 C CA . GLN A 1 262 ? -20.922 -23.141 -3.139 1 84.94 262 GLN A CA 1
ATOM 2044 C C . GLN A 1 262 ? -20.797 -23.844 -4.492 1 84.94 262 GLN A C 1
ATOM 2046 O O . GLN A 1 262 ? -21.172 -23.281 -5.52 1 84.94 262 GLN A O 1
ATOM 2051 N N . ASP A 1 263 ? -20.281 -25 -4.418 1 74.12 263 ASP A N 1
ATOM 2052 C CA . ASP A 1 263 ? -20.172 -25.781 -5.648 1 74.12 263 ASP A CA 1
ATOM 2053 C C . ASP A 1 263 ? -21.547 -26.172 -6.184 1 74.12 263 ASP A C 1
ATOM 2055 O O . ASP A 1 263 ? -22.438 -26.5 -5.41 1 74.12 263 ASP A O 1
ATOM 2059 N N . ALA A 1 264 ? -21.812 -25.797 -7.465 1 61.25 264 ALA A N 1
ATOM 2060 C CA . ALA A 1 264 ? -23.094 -26.078 -8.117 1 61.25 264 ALA A CA 1
ATOM 2061 C C . ALA A 1 264 ? -23.609 -27.453 -7.719 1 61.25 264 ALA A C 1
ATOM 2063 O O . ALA A 1 264 ? -24.812 -27.656 -7.602 1 61.25 264 ALA A O 1
ATOM 2064 N N . MET A 1 265 ? -22.531 -28.406 -7.695 1 57.25 265 MET A N 1
ATOM 2065 C CA . MET A 1 265 ? -23 -29.75 -7.426 1 57.25 265 MET A CA 1
ATOM 2066 C C . MET A 1 265 ? -23.75 -29.812 -6.105 1 57.25 265 MET A C 1
ATOM 2068 O O . MET A 1 265 ? -24.578 -30.703 -5.902 1 57.25 265 MET A O 1
ATOM 2072 N N . ASN A 1 266 ? -23.5 -28.875 -5.234 1 57.31 266 ASN A N 1
ATOM 2073 C CA . ASN A 1 266 ? -24.109 -28.859 -3.912 1 57.31 266 ASN A CA 1
ATOM 2074 C C . ASN A 1 266 ? -25.297 -27.891 -3.855 1 57.31 266 ASN A C 1
ATOM 2076 O O . ASN A 1 266 ? -25.859 -27.656 -2.787 1 57.31 266 ASN A O 1
ATOM 2080 N N . VAL A 1 267 ? -25.406 -27.125 -4.949 1 50.72 267 VAL A N 1
ATOM 2081 C CA . VAL A 1 267 ? -26.516 -26.172 -4.949 1 50.72 267 VAL A CA 1
ATOM 2082 C C . VAL A 1 267 ? -27.828 -26.906 -5.23 1 50.72 267 VAL A C 1
ATOM 2084 O O . VAL A 1 267 ? -27.984 -27.531 -6.281 1 50.72 267 VAL A O 1
ATOM 2087 N N . THR A 1 268 ? -28.469 -27.438 -4.297 1 48 268 THR A N 1
ATOM 2088 C CA . THR A 1 268 ? -29.859 -27.766 -4.539 1 48 268 THR A CA 1
ATOM 2089 C C . THR A 1 268 ? -30.578 -26.625 -5.242 1 48 268 THR A C 1
ATOM 2091 O O . THR A 1 268 ? -30.094 -25.484 -5.25 1 48 268 THR A O 1
ATOM 2094 N N . THR A 1 269 ? -31.797 -26.828 -5.848 1 45.72 269 THR A N 1
ATOM 2095 C CA . THR A 1 269 ? -32.719 -26.031 -6.645 1 45.72 269 THR A CA 1
ATOM 2096 C C . THR A 1 269 ? -32.812 -24.609 -6.113 1 45.72 269 THR A C 1
ATOM 2098 O O . THR A 1 269 ? -33.719 -23.859 -6.488 1 45.72 269 THR A O 1
ATOM 2101 N N . THR A 1 270 ? -32.062 -24.234 -5.203 1 45.66 270 THR A N 1
ATOM 2102 C CA . THR A 1 270 ? -32.469 -22.938 -4.688 1 45.66 270 THR A CA 1
ATOM 2103 C C . THR A 1 270 ? -31.906 -21.812 -5.57 1 45.66 270 THR A C 1
ATOM 2105 O O . THR A 1 270 ? -30.906 -22.016 -6.266 1 45.66 270 THR A O 1
ATOM 2108 N N . SER A 1 271 ? -32.438 -20.625 -5.77 1 48.25 271 SER A N 1
ATOM 2109 C CA . SER A 1 271 ? -32.25 -19.406 -6.57 1 48.25 271 SER A CA 1
ATOM 2110 C C . SER A 1 271 ? -30.812 -18.922 -6.496 1 48.25 271 SER A C 1
ATOM 2112 O O . SER A 1 271 ? -30.125 -19.172 -5.512 1 48.25 271 SER A O 1
ATOM 2114 N N . ALA A 1 272 ? -30.344 -18.562 -7.652 1 48.94 272 ALA A N 1
ATOM 2115 C CA . ALA A 1 272 ? -29.031 -17.953 -7.875 1 48.94 272 ALA A CA 1
ATOM 2116 C C . ALA A 1 272 ? -28.578 -17.156 -6.648 1 48.94 272 ALA A C 1
ATOM 2118 O O . ALA A 1 272 ? -27.391 -17.109 -6.344 1 48.94 272 ALA A O 1
ATOM 2119 N N . ARG A 1 273 ? -29.547 -16.609 -6.105 1 52.5 273 ARG A N 1
ATOM 2120 C CA . ARG A 1 273 ? -29.234 -15.828 -4.918 1 52.5 273 ARG A CA 1
ATOM 2121 C C . ARG A 1 273 ? -28.688 -16.703 -3.805 1 52.5 273 ARG A C 1
ATOM 2123 O O . ARG A 1 273 ? -28 -16.219 -2.902 1 52.5 273 ARG A O 1
ATOM 2130 N N . GLN A 1 274 ? -28.797 -18 -4.066 1 59.81 274 GLN A N 1
ATOM 2131 C CA . GLN A 1 274 ? -28.516 -18.906 -2.965 1 59.81 274 GLN A CA 1
ATOM 2132 C C . GLN A 1 274 ? -27.047 -19.359 -2.979 1 59.81 274 GLN A C 1
ATOM 2134 O O . GLN A 1 274 ? -26.484 -19.688 -1.935 1 59.81 274 GLN A O 1
ATOM 2139 N N . GLY A 1 275 ? -26.312 -19.156 -4.074 1 67.38 275 GLY A N 1
ATOM 2140 C CA . GLY A 1 275 ? -24.969 -19.703 -4.098 1 67.38 275 GLY A CA 1
ATOM 2141 C C . GLY A 1 275 ? -23.906 -18.703 -3.633 1 67.38 275 GLY A C 1
ATOM 2142 O O . GLY A 1 275 ? -22.766 -19.094 -3.377 1 67.38 275 GLY A O 1
ATOM 2143 N N . ARG A 1 276 ? -24.156 -17.5 -3.432 1 74.88 276 ARG A N 1
ATOM 2144 C CA . ARG A 1 276 ? -23.312 -16.438 -2.904 1 74.88 276 ARG A CA 1
ATOM 2145 C C . ARG A 1 276 ? -22.094 -16.234 -3.789 1 74.88 276 ARG A C 1
ATOM 2147 O O . ARG A 1 276 ? -20.953 -16.266 -3.305 1 74.88 276 ARG A O 1
ATOM 2154 N N . PHE A 1 277 ? -22.422 -15.938 -5.113 1 89.94 277 PHE A N 1
ATOM 2155 C CA . PHE A 1 277 ? -21.359 -15.75 -6.098 1 89.94 277 PHE A CA 1
ATOM 2156 C C . PHE A 1 277 ? -20.984 -14.273 -6.203 1 89.94 277 PHE A C 1
ATOM 2158 O O . PHE A 1 277 ? -20.766 -13.766 -7.301 1 89.94 277 PHE A O 1
ATOM 2165 N N . GLU A 1 278 ? -20.922 -13.703 -5.082 1 91.31 278 GLU A N 1
ATOM 2166 C CA . GLU A 1 278 ? -20.562 -12.289 -5 1 91.31 278 GLU A CA 1
ATOM 2167 C C . GLU A 1 278 ? -19.141 -12.109 -4.484 1 91.31 278 GLU A C 1
ATOM 2169 O O . GLU A 1 278 ? -18.656 -12.914 -3.682 1 91.31 278 GLU A O 1
ATOM 2174 N N . THR A 1 279 ? -18.484 -11.086 -5.039 1 95.06 279 THR A N 1
ATOM 2175 C CA . THR A 1 279 ? -17.297 -10.625 -4.34 1 95.06 279 THR A CA 1
ATOM 2176 C C . THR A 1 279 ? -17.672 -9.867 -3.068 1 95.06 279 THR A C 1
ATOM 2178 O O . THR A 1 279 ? -18.578 -9.039 -3.076 1 95.06 279 THR A O 1
ATOM 2181 N N . ARG A 1 280 ? -17 -10.18 -2.061 1 95.5 280 ARG A N 1
ATOM 2182 C CA . ARG A 1 280 ? -17.312 -9.594 -0.763 1 95.5 280 ARG A CA 1
ATOM 2183 C C . ARG A 1 280 ? -16.156 -8.758 -0.247 1 95.5 280 ARG A C 1
ATOM 2185 O O . ARG A 1 280 ? -14.992 -9.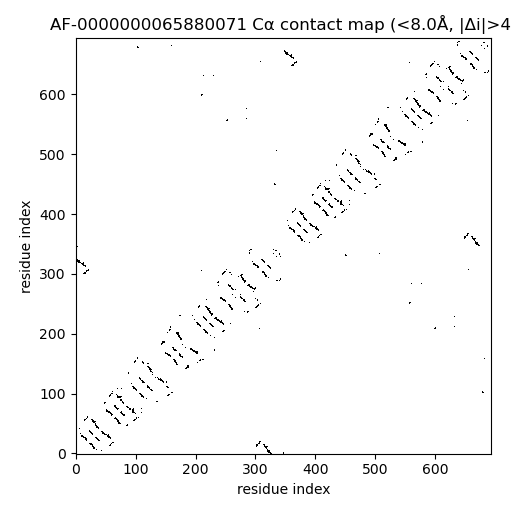18 -0.334 1 95.5 280 ARG A O 1
ATOM 2192 N N . PHE A 1 281 ? -16.5 -7.586 0.337 1 94.19 281 PHE A N 1
ATOM 2193 C CA . PHE A 1 281 ? -15.508 -6.668 0.893 1 94.19 281 PHE A CA 1
ATOM 2194 C C . PHE A 1 281 ? -15.547 -6.691 2.416 1 94.19 281 PHE A C 1
ATOM 2196 O O . PHE A 1 281 ? -16.578 -6.41 3.021 1 94.19 281 PHE A O 1
ATOM 2203 N N . TRP A 1 282 ? -14.406 -7.039 3.018 1 94.81 282 TRP A N 1
ATOM 2204 C CA . TRP A 1 282 ? -14.258 -7.004 4.469 1 94.81 282 TRP A CA 1
ATOM 2205 C C . TRP A 1 282 ? -13.359 -5.852 4.895 1 94.81 282 TRP A C 1
ATOM 2207 O O . TRP A 1 282 ? -12.328 -5.598 4.27 1 94.81 282 TRP A O 1
ATOM 2217 N N . HIS A 1 283 ? -13.836 -5.176 5.926 1 91 283 HIS A N 1
ATOM 2218 C CA . HIS A 1 283 ? -12.922 -4.199 6.508 1 91 283 HIS A CA 1
ATOM 2219 C C . HIS A 1 283 ? -11.711 -4.879 7.133 1 91 283 HIS A C 1
ATOM 2221 O O . HIS A 1 283 ? -11.852 -5.723 8.023 1 91 283 HIS A O 1
ATOM 2227 N N . LYS A 1 284 ? -10.586 -4.492 6.762 1 93.19 284 LYS A N 1
ATOM 2228 C CA . LYS A 1 284 ? -9.32 -5.133 7.094 1 93.19 284 LYS A CA 1
ATOM 2229 C C . LYS A 1 284 ? -9.086 -5.148 8.602 1 93.19 284 LYS A C 1
ATOM 2231 O O . LYS A 1 284 ? -8.625 -6.148 9.148 1 93.19 284 LYS A O 1
ATOM 2236 N N . VAL A 1 285 ? -9.398 -4.133 9.297 1 87.31 285 VAL A N 1
ATOM 2237 C CA . VAL A 1 285 ? -9.094 -3.975 10.711 1 87.31 285 VAL A CA 1
ATOM 2238 C C . VAL A 1 285 ? -10.258 -4.48 11.555 1 87.31 285 VAL A C 1
ATOM 2240 O O . VAL A 1 285 ? -10.055 -5.18 12.555 1 87.31 285 VAL A O 1
ATOM 2243 N N . PHE A 1 286 ? -11.484 -4.211 11.078 1 85.06 286 PHE A N 1
ATOM 2244 C CA . PHE A 1 286 ? -12.641 -4.438 11.938 1 85.06 286 PHE A CA 1
ATOM 2245 C C . PHE A 1 286 ? -13.25 -5.812 11.68 1 85.06 286 PHE A C 1
ATOM 2247 O O . PHE A 1 286 ? -14.125 -6.258 12.422 1 85.06 286 PHE A O 1
ATOM 2254 N N . GLU A 1 287 ? -12.82 -6.484 10.68 1 92.88 287 GLU A N 1
ATOM 2255 C CA . GLU A 1 287 ? -13.258 -7.84 10.344 1 92.88 287 GLU A CA 1
ATOM 2256 C C . GLU A 1 287 ? -14.766 -7.891 10.109 1 92.88 287 GLU A C 1
ATOM 2258 O O . GLU A 1 287 ? -15.43 -8.828 10.539 1 92.88 287 GLU A O 1
ATOM 2263 N N . GLU A 1 288 ? -15.234 -6.871 9.492 1 89.19 288 GLU A N 1
ATOM 2264 C CA . GLU A 1 288 ? -16.656 -6.809 9.164 1 89.19 288 GLU A CA 1
ATOM 2265 C C . GLU A 1 288 ? -16.859 -6.711 7.656 1 89.19 288 GLU A C 1
ATOM 2267 O O . GLU A 1 288 ? -16.078 -6.078 6.953 1 89.19 288 GLU A O 1
ATOM 2272 N N . GLU A 1 289 ? -17.938 -7.34 7.23 1 91.31 289 GLU A N 1
ATOM 2273 C CA . GLU A 1 289 ? -18.297 -7.219 5.82 1 91.31 289 GLU A CA 1
ATOM 2274 C C . GLU A 1 289 ? -18.875 -5.84 5.52 1 91.31 289 GLU A C 1
ATOM 2276 O O . GLU A 1 289 ? -19.797 -5.379 6.207 1 91.31 289 GLU A O 1
ATOM 2281 N N . CYS A 1 290 ? -18.375 -5.219 4.508 1 86.75 290 CYS A N 1
ATOM 2282 C CA . CYS A 1 290 ? -18.719 -3.84 4.207 1 86.75 290 CYS A CA 1
ATOM 2283 C C . CYS A 1 290 ? -19.562 -3.758 2.939 1 86.75 290 CYS A C 1
ATOM 2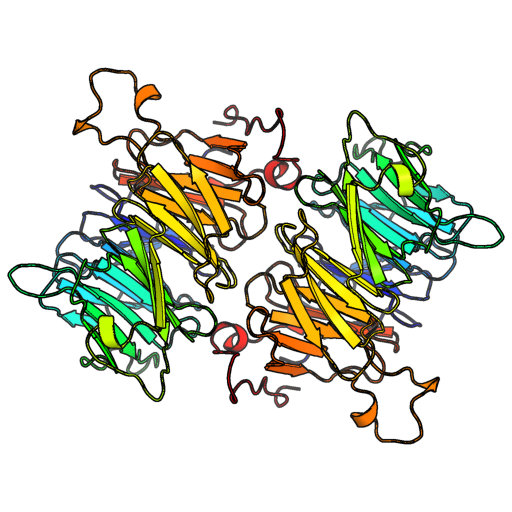285 O O . CYS A 1 290 ? -20.375 -2.844 2.783 1 86.75 290 CYS A O 1
ATOM 2287 N N . ALA A 1 291 ? -19.328 -4.656 2.002 1 86.94 291 ALA A N 1
ATOM 2288 C CA . ALA A 1 291 ? -20.016 -4.59 0.714 1 86.94 291 ALA A CA 1
ATOM 2289 C C . ALA A 1 291 ? -20 -5.949 0.018 1 86.94 291 ALA A C 1
ATOM 2291 O O . ALA A 1 291 ? -19.172 -6.805 0.332 1 86.94 291 ALA A O 1
ATOM 2292 N N . ARG A 1 292 ? -20.969 -6.117 -0.888 1 88.81 292 ARG A N 1
ATOM 2293 C CA . ARG A 1 292 ? -21.062 -7.266 -1.784 1 88.81 292 ARG A CA 1
ATOM 2294 C C . ARG A 1 292 ? -21.344 -6.824 -3.215 1 88.81 292 ARG A C 1
ATOM 2296 O O . ARG A 1 292 ? -22.172 -5.938 -3.438 1 88.81 292 ARG A O 1
ATOM 2303 N N . LEU A 1 293 ? -20.625 -7.379 -4.105 1 88.69 293 LEU A N 1
ATOM 2304 C CA . LEU A 1 293 ? -20.875 -7.059 -5.512 1 88.69 293 LEU A CA 1
ATOM 2305 C C . LEU A 1 293 ? -21.234 -8.312 -6.301 1 88.69 293 LEU A C 1
ATOM 2307 O O . LEU A 1 293 ? -20.406 -9.219 -6.441 1 88.69 293 LEU A O 1
ATOM 2311 N N . PRO A 1 294 ? -22.438 -8.32 -6.742 1 87.06 294 PRO A N 1
ATOM 2312 C CA . PRO A 1 294 ? -22.828 -9.453 -7.59 1 87.06 294 PRO A CA 1
ATOM 2313 C C . PRO A 1 294 ? -22.25 -9.359 -9 1 87.06 294 PRO A C 1
ATOM 2315 O O . PRO A 1 294 ? -21.797 -8.289 -9.414 1 87.06 294 PRO A O 1
ATOM 2318 N N . GLY A 1 295 ? -22.219 -10.477 -9.711 1 84.06 295 GLY A N 1
ATOM 2319 C CA . GLY A 1 295 ? -21.781 -10.43 -11.094 1 84.06 295 GLY A CA 1
ATOM 2320 C C . GLY A 1 295 ? -21.688 -11.805 -11.734 1 84.06 295 GLY A C 1
ATOM 2321 O O . GLY A 1 295 ? -22.188 -12.016 -12.836 1 84.06 295 GLY A O 1
ATOM 2322 N N . HIS A 1 296 ? -21.109 -12.641 -11.062 1 90.75 296 HIS A N 1
ATOM 2323 C CA . HIS A 1 296 ? -20.875 -13.977 -11.617 1 90.75 296 HIS A CA 1
ATOM 2324 C C . HIS A 1 296 ? -22.078 -14.875 -11.398 1 90.75 296 HIS A C 1
ATOM 2326 O O . HIS A 1 296 ? -22.891 -14.648 -10.484 1 90.75 296 HIS A O 1
ATOM 2332 N N . PHE A 1 297 ? -22.25 -15.906 -12.234 1 88.06 297 PHE A N 1
ATOM 2333 C CA . PHE A 1 297 ? -23.375 -16.844 -12.133 1 88.06 297 PHE A CA 1
ATOM 2334 C C . PHE A 1 297 ? -22.938 -18.141 -11.453 1 88.06 297 PHE A C 1
ATOM 2336 O O . PHE A 1 297 ? -23.75 -19.031 -11.234 1 88.06 297 PHE A O 1
ATOM 2343 N N . GLY A 1 298 ? -21.781 -18.234 -11.211 1 92.12 298 GLY A N 1
ATOM 2344 C CA . GLY A 1 298 ? -21.172 -19.328 -10.469 1 92.12 298 GLY A CA 1
ATOM 2345 C C . GLY A 1 298 ? -20.078 -18.875 -9.523 1 92.12 298 GLY A C 1
ATOM 2346 O O . GLY A 1 298 ? -19.875 -17.672 -9.32 1 92.12 298 GLY A O 1
ATOM 2347 N N . PRO A 1 299 ? -19.453 -19.891 -8.938 1 95.69 299 PRO A N 1
ATOM 2348 C CA . PRO A 1 299 ? -18.406 -19.547 -7.977 1 95.69 299 PRO A CA 1
ATOM 2349 C C . PRO A 1 299 ? -17.328 -18.641 -8.578 1 95.69 299 PRO A C 1
ATOM 2351 O O . PRO A 1 299 ? -16.984 -18.797 -9.75 1 95.69 299 PRO A O 1
ATOM 2354 N N . ILE A 1 300 ? -16.844 -17.719 -7.789 1 97.56 300 ILE A N 1
ATOM 2355 C CA . ILE A 1 300 ? -15.688 -16.922 -8.133 1 97.56 300 ILE A CA 1
ATOM 2356 C C . ILE A 1 300 ? -14.406 -17.688 -7.793 1 97.56 300 ILE A C 1
ATOM 2358 O O . ILE A 1 300 ? -14.203 -18.078 -6.645 1 97.56 300 ILE A O 1
ATOM 2362 N N . ASN A 1 301 ? -13.562 -17.844 -8.766 1 98.31 301 ASN A N 1
ATOM 2363 C CA . ASN A 1 301 ? -12.406 -18.719 -8.586 1 98.31 301 ASN A CA 1
ATOM 2364 C C . ASN A 1 301 ? -11.141 -17.922 -8.297 1 98.31 301 ASN A C 1
ATOM 2366 O O . ASN A 1 301 ? -10.195 -18.438 -7.695 1 98.31 301 ASN A O 1
ATOM 2370 N N . THR A 1 302 ? -11.094 -16.719 -8.703 1 98.75 302 THR A N 1
ATOM 2371 C CA . THR A 1 302 ? -9.883 -15.922 -8.562 1 98.75 302 THR A CA 1
ATOM 2372 C C . THR A 1 302 ? -10.211 -14.438 -8.539 1 98.75 302 THR A C 1
ATOM 2374 O O . THR A 1 302 ? -11.164 -13.992 -9.188 1 98.75 302 THR A O 1
ATOM 2377 N N . ILE A 1 303 ? -9.43 -13.727 -7.723 1 98.69 303 ILE A N 1
ATOM 2378 C CA . ILE A 1 303 ? -9.547 -12.273 -7.582 1 98.69 303 ILE A CA 1
ATOM 2379 C C . ILE A 1 303 ? -8.164 -11.641 -7.629 1 98.69 303 ILE A C 1
ATOM 2381 O O . ILE A 1 303 ? -7.207 -12.172 -7.055 1 98.69 303 ILE A O 1
ATOM 2385 N N . ALA A 1 304 ? -8.047 -10.539 -8.32 1 98.75 304 ALA A N 1
ATOM 2386 C CA . ALA A 1 304 ? -6.848 -9.703 -8.281 1 98.75 304 ALA A CA 1
ATOM 2387 C C . ALA A 1 304 ? -7.215 -8.227 -8.234 1 98.75 304 ALA A C 1
ATOM 2389 O O . ALA A 1 304 ? -8.094 -7.773 -8.969 1 98.75 304 ALA A O 1
ATOM 2390 N N . ILE A 1 305 ? -6.559 -7.531 -7.371 1 97.88 305 ILE A N 1
ATOM 2391 C CA . ILE A 1 305 ? -6.809 -6.098 -7.277 1 97.88 305 ILE A CA 1
ATOM 2392 C C . ILE A 1 305 ? -5.738 -5.332 -8.055 1 97.88 305 ILE A C 1
ATOM 2394 O O . ILE A 1 305 ? -4.555 -5.672 -7.988 1 97.88 305 ILE A O 1
ATOM 2398 N N . HIS A 1 306 ? -6.191 -4.316 -8.766 1 96.81 306 HIS A N 1
ATOM 2399 C CA . HIS A 1 306 ? -5.27 -3.42 -9.453 1 96.81 306 HIS A CA 1
ATOM 2400 C C . HIS A 1 306 ? -4.219 -2.869 -8.5 1 96.81 306 HIS A C 1
ATOM 2402 O O . HIS A 1 306 ? -4.547 -2.467 -7.379 1 96.81 306 HIS A O 1
ATOM 2408 N N . PRO A 1 307 ? -2.975 -2.832 -9.008 1 93.81 307 PRO A N 1
ATOM 2409 C CA . PRO A 1 307 ? -1.912 -2.428 -8.078 1 93.81 307 PRO A CA 1
ATOM 2410 C C . PRO A 1 307 ? -2.109 -1.015 -7.539 1 93.81 307 PRO A C 1
ATOM 2412 O O . PRO A 1 307 ? -1.651 -0.705 -6.434 1 93.81 307 PRO A O 1
ATOM 2415 N N . ALA A 1 308 ? -2.758 -0.124 -8.258 1 88.75 308 ALA A N 1
ATOM 2416 C CA . ALA A 1 308 ? -3.031 1.233 -7.793 1 88.75 308 ALA A CA 1
ATOM 2417 C C . ALA A 1 308 ? -4.312 1.284 -6.969 1 88.75 308 ALA A C 1
ATOM 2419 O O . ALA A 1 308 ? -4.719 2.354 -6.504 1 88.75 308 ALA A O 1
ATOM 2420 N N . GLY A 1 309 ? -4.988 0.174 -6.836 1 92.38 309 GLY A N 1
ATOM 2421 C CA . GLY A 1 309 ? -6.184 0.09 -6.012 1 92.38 309 GLY A CA 1
ATOM 2422 C C . GLY A 1 309 ? -7.402 0.717 -6.664 1 92.38 309 GLY A C 1
ATOM 2423 O O . GLY A 1 309 ? -8.375 1.054 -5.98 1 92.38 309 GLY A O 1
ATOM 2424 N N . ILE A 1 310 ? -7.398 0.862 -7.953 1 91.19 310 ILE A N 1
ATOM 2425 C CA . ILE A 1 310 ? -8.453 1.631 -8.594 1 91.19 310 ILE A CA 1
ATOM 2426 C C . ILE A 1 310 ? -9.461 0.682 -9.242 1 91.19 310 ILE A C 1
ATOM 2428 O O . ILE A 1 310 ? -10.516 1.115 -9.719 1 91.19 310 ILE A O 1
ATOM 2432 N N . ALA A 1 311 ? -9.148 -0.601 -9.312 1 95.69 311 ALA A N 1
ATOM 2433 C CA . ALA A 1 311 ? -10.031 -1.623 -9.875 1 95.69 311 ALA A CA 1
ATOM 2434 C C . ALA A 1 311 ? -9.688 -3.004 -9.32 1 95.69 311 ALA A C 1
ATOM 2436 O O . ALA A 1 311 ? -8.672 -3.176 -8.648 1 95.69 311 ALA A O 1
ATOM 2437 N N . TYR A 1 312 ? -10.562 -3.939 -9.484 1 97.5 312 TYR A N 1
ATOM 2438 C CA . TYR A 1 312 ? -10.234 -5.348 -9.273 1 97.5 312 TYR A CA 1
ATOM 2439 C C . TYR A 1 312 ? -10.828 -6.215 -10.375 1 97.5 312 TYR A C 1
ATOM 2441 O O . TYR A 1 312 ? -11.789 -5.82 -11.031 1 97.5 312 TYR A O 1
ATOM 2449 N N . ALA A 1 313 ? -10.18 -7.371 -10.609 1 98.56 313 ALA A N 1
ATOM 2450 C CA . ALA A 1 313 ? -10.648 -8.383 -11.555 1 98.56 313 ALA A CA 1
ATOM 2451 C C . ALA A 1 313 ? -11.062 -9.664 -10.836 1 98.56 313 ALA A C 1
ATOM 2453 O O . ALA A 1 313 ? -10.406 -10.078 -9.875 1 98.56 313 ALA A O 1
ATOM 2454 N N . SER A 1 314 ? -12.148 -10.25 -11.25 1 98.19 314 SER A N 1
ATOM 2455 C CA . SER A 1 314 ? -12.594 -11.555 -10.766 1 98.19 314 SER A CA 1
ATOM 2456 C C . SER A 1 314 ? -12.828 -12.523 -11.914 1 98.19 314 SER A C 1
ATOM 2458 O O . SER A 1 314 ? -13.266 -12.117 -12.992 1 98.19 314 SER A O 1
ATOM 2460 N N . GLY A 1 315 ? -12.453 -13.773 -11.734 1 98.19 315 GLY A N 1
ATOM 2461 C CA . GLY A 1 315 ? -12.688 -14.852 -12.68 1 98.19 315 GLY A CA 1
ATOM 2462 C C . GLY A 1 315 ? -13.633 -15.914 -12.156 1 98.19 315 GLY A C 1
ATOM 2463 O O . GLY A 1 315 ? -13.461 -16.406 -11.039 1 98.19 315 GLY A O 1
ATOM 2464 N N . GLY A 1 316 ? -14.57 -16.25 -13 1 96.5 316 GLY A N 1
ATOM 2465 C CA . GLY A 1 316 ? -15.625 -17.141 -12.539 1 96.5 316 GLY A CA 1
ATOM 2466 C C . GLY A 1 316 ? -15.547 -18.516 -13.148 1 96.5 316 GLY A C 1
ATOM 2467 O O . GLY A 1 316 ? -14.672 -18.797 -13.969 1 96.5 316 GLY A O 1
ATOM 2468 N N . GLU A 1 317 ? -16.422 -19.312 -12.633 1 95.25 317 GLU A N 1
ATOM 2469 C CA . GLU A 1 317 ? -16.594 -20.672 -13.133 1 95.25 317 GLU A CA 1
ATOM 2470 C C . GLU A 1 317 ? -17.094 -20.672 -14.578 1 95.25 317 GLU A C 1
ATOM 2472 O O . GLU A 1 317 ? -16.859 -21.625 -15.32 1 95.25 317 GLU A O 1
ATOM 2477 N N . ASP A 1 318 ? -17.703 -19.641 -14.992 1 89.25 318 ASP A N 1
ATOM 2478 C CA . ASP A 1 318 ? -18.344 -19.531 -16.297 1 89.25 318 ASP A CA 1
ATOM 2479 C C . ASP A 1 318 ? -17.328 -19.156 -17.375 1 89.25 318 ASP A C 1
ATOM 2481 O O . ASP A 1 318 ? -17.688 -19.062 -18.562 1 89.25 318 ASP A O 1
ATOM 2485 N N . GLY A 1 319 ? -16.141 -18.828 -17.031 1 95.19 319 GLY A N 1
ATOM 2486 C CA . GLY A 1 319 ? -15.102 -18.531 -18 1 95.19 319 GLY A CA 1
ATOM 2487 C C . GLY A 1 319 ? -14.969 -17.047 -18.281 1 95.19 319 GLY A C 1
ATOM 2488 O O . GLY A 1 319 ? -14.164 -16.641 -19.125 1 95.19 319 GLY A O 1
ATOM 2489 N N . TYR A 1 320 ? -15.711 -16.266 -17.531 1 95.88 320 TYR A N 1
ATOM 2490 C CA . TYR A 1 320 ? -15.648 -14.82 -17.75 1 95.88 320 TYR A CA 1
ATOM 2491 C C . TYR A 1 320 ? -14.797 -14.148 -16.672 1 95.88 320 TYR A C 1
ATOM 2493 O O . TYR A 1 320 ? -14.875 -14.516 -15.492 1 95.88 320 TYR A O 1
ATOM 2501 N N . VAL A 1 321 ? -14.031 -13.18 -17.141 1 98.25 321 VAL A N 1
ATOM 2502 C CA . VAL A 1 321 ? -13.375 -12.25 -16.234 1 98.25 321 VAL A CA 1
ATOM 2503 C C . VAL A 1 321 ? -14.172 -10.953 -16.156 1 98.25 321 VAL A C 1
ATOM 2505 O O . VAL A 1 321 ? -14.648 -10.453 -17.172 1 98.25 321 VAL A O 1
ATOM 2508 N N . ARG A 1 322 ? -14.344 -10.461 -15.023 1 97.56 322 ARG A N 1
ATOM 2509 C CA . ARG A 1 322 ? -14.969 -9.156 -14.82 1 97.56 322 ARG A CA 1
ATOM 2510 C C . ARG A 1 322 ? -13.992 -8.172 -14.195 1 97.56 322 ARG A C 1
ATOM 2512 O O . ARG A 1 322 ? -13.391 -8.453 -13.156 1 97.56 322 ARG A O 1
ATOM 2519 N N . VAL A 1 323 ? -13.844 -7.047 -14.859 1 97.94 323 VAL A N 1
ATOM 2520 C CA . VAL A 1 323 ? -13.039 -5.961 -14.312 1 97.94 323 VAL A CA 1
ATOM 2521 C C . VAL A 1 323 ? -13.945 -4.852 -13.797 1 97.94 323 VAL A C 1
ATOM 2523 O O . VAL A 1 323 ? -14.672 -4.223 -14.57 1 97.94 323 VAL A O 1
ATOM 2526 N N . ASN A 1 324 ? -13.914 -4.648 -12.523 1 96.31 324 ASN A N 1
ATOM 2527 C CA . ASN A 1 324 ? -14.719 -3.621 -11.875 1 96.31 324 ASN A CA 1
ATOM 2528 C C . ASN A 1 324 ? -13.867 -2.412 -11.484 1 96.31 324 ASN A C 1
ATOM 2530 O O . ASN A 1 324 ? -13.008 -2.51 -10.609 1 96.31 324 ASN A O 1
ATOM 2534 N N . TRP A 1 325 ? -14.102 -1.341 -12.117 1 93.5 325 TRP A N 1
ATOM 2535 C CA . TRP A 1 325 ? -13.438 -0.09 -11.758 1 93.5 325 TRP A CA 1
ATOM 2536 C C . TRP A 1 325 ? -14.172 0.613 -10.625 1 93.5 325 TRP A C 1
ATOM 2538 O O . TRP A 1 325 ? -15.398 0.732 -10.648 1 93.5 325 TRP A O 1
ATOM 2548 N N . PHE A 1 326 ? -13.414 1.047 -9.648 1 87.75 326 PHE A N 1
ATOM 2549 C CA . PHE A 1 326 ? -14.039 1.728 -8.516 1 87.75 326 PHE A CA 1
ATOM 2550 C C . PHE A 1 326 ? -14.422 3.154 -8.891 1 87.75 326 PHE A C 1
ATOM 2552 O O . PHE A 1 326 ? -13.672 3.84 -9.594 1 87.75 326 PHE A O 1
ATOM 2559 N N . ASP A 1 327 ? -15.539 3.561 -8.477 1 81.25 327 ASP A N 1
ATOM 2560 C CA . ASP A 1 327 ? -15.977 4.934 -8.703 1 81.25 327 ASP A CA 1
ATOM 2561 C C . ASP A 1 327 ? -15.227 5.906 -7.797 1 81.25 327 ASP A C 1
ATOM 2563 O O . ASP A 1 327 ? -14.695 5.512 -6.758 1 81.25 327 ASP A O 1
ATOM 2567 N N . PRO A 1 328 ? -15.188 7.117 -8.25 1 72.19 328 PRO A N 1
ATOM 2568 C CA . PRO A 1 328 ? -14.539 8.117 -7.395 1 72.19 328 PRO A CA 1
ATOM 2569 C C . PRO A 1 328 ? -15.086 8.125 -5.973 1 72.19 328 PRO A C 1
ATOM 2571 O O . PRO A 1 328 ? -14.359 8.406 -5.023 1 72.19 328 PRO A O 1
ATOM 2574 N N . GLY A 1 329 ? -16.391 7.809 -5.875 1 71.12 329 GLY A N 1
ATOM 2575 C CA . GLY A 1 329 ? -17.016 7.746 -4.559 1 71.12 329 GLY A CA 1
ATOM 2576 C C . GLY A 1 329 ? -16.375 6.723 -3.646 1 71.12 329 GLY A C 1
ATOM 2577 O O . GLY A 1 329 ? -16.406 6.863 -2.422 1 71.12 329 GLY A O 1
ATOM 2578 N N . PHE A 1 330 ? -15.828 5.719 -4.289 1 73.31 330 PHE A N 1
ATOM 2579 C CA . PHE A 1 330 ? -15.133 4.684 -3.531 1 73.31 330 PHE A CA 1
ATOM 2580 C C . PHE A 1 330 ? -13.984 5.281 -2.727 1 73.31 330 PHE A C 1
ATOM 2582 O O . PHE A 1 330 ? -13.68 4.812 -1.63 1 73.31 330 PHE A O 1
ATOM 2589 N N . PHE A 1 331 ? -13.484 6.297 -3.219 1 68.5 331 PHE A N 1
ATOM 2590 C CA . PHE A 1 331 ? -12.305 6.887 -2.592 1 68.5 331 PHE A CA 1
ATOM 2591 C C . PHE A 1 331 ? -12.703 8.047 -1.682 1 68.5 331 PHE A C 1
ATOM 2593 O O . PHE A 1 331 ? -11.898 8.508 -0.875 1 68.5 331 PHE A O 1
ATOM 2600 N N . ASN A 1 332 ? -13.922 8.461 -1.883 1 64.56 332 ASN A N 1
ATOM 2601 C CA . ASN A 1 332 ? -14.383 9.594 -1.083 1 64.56 332 ASN A CA 1
ATOM 2602 C C . ASN A 1 332 ? -15.438 9.164 -0.066 1 64.56 332 ASN A C 1
ATOM 2604 O O . ASN A 1 332 ? -16.109 10.008 0.535 1 64.56 332 ASN A O 1
ATOM 2608 N N . SER A 1 333 ? -15.688 7.871 -0.045 1 61.75 333 SER A N 1
ATOM 2609 C CA . SER A 1 333 ? -16.75 7.414 0.849 1 61.75 333 SER A CA 1
ATOM 2610 C C . SER A 1 333 ? -16.172 6.672 2.051 1 61.75 333 SER A C 1
ATOM 2612 O O . SER A 1 333 ? -15.078 6.102 1.972 1 61.75 333 SER A O 1
ATOM 2614 N N . LYS A 1 334 ? -16.797 7.02 3.193 1 58.69 334 LYS A N 1
ATOM 2615 C CA . LYS A 1 334 ? -16.531 6.223 4.387 1 58.69 334 LYS A CA 1
ATOM 2616 C C . LYS A 1 334 ? -17.109 4.816 4.246 1 58.69 334 LYS A C 1
ATOM 2618 O O . LYS A 1 334 ? -18.312 4.641 4.141 1 58.69 334 LYS A O 1
ATOM 2623 N N . LEU A 1 335 ? -16.391 3.961 3.699 1 55.72 335 LEU A N 1
ATOM 2624 C CA . LEU A 1 335 ? -16.922 2.648 3.344 1 55.72 335 LEU A CA 1
ATOM 2625 C C . LEU A 1 335 ? -17.25 1.833 4.594 1 55.72 335 LEU A C 1
ATOM 2627 O O . LEU A 1 335 ? -17.391 0.61 4.52 1 55.72 335 LEU A O 1
ATOM 2631 N N . TYR A 1 336 ? -17.047 2.492 5.758 1 54.06 336 TYR A N 1
ATOM 2632 C CA . TYR A 1 336 ? -17.469 1.75 6.938 1 54.06 336 TYR A CA 1
ATOM 2633 C C . TYR A 1 336 ? -18.688 2.402 7.578 1 54.06 336 TYR A C 1
ATOM 2635 O O . TYR A 1 336 ? -18.812 3.629 7.578 1 54.06 336 TYR A O 1
ATOM 2643 N N . GLY A 1 337 ? -19.734 1.757 7.867 1 47.41 337 GLY A N 1
ATOM 2644 C CA . GLY A 1 337 ? -21.062 2.084 8.383 1 47.41 337 GLY A CA 1
ATOM 2645 C C . GLY A 1 337 ? -22.172 1.814 7.383 1 47.41 337 GLY A C 1
ATOM 2646 O O . GLY A 1 337 ? -21.922 1.31 6.285 1 47.41 337 GLY A O 1
ATOM 2647 N N . ALA A 1 338 ? -23.406 1.92 7.75 1 41.25 338 ALA A N 1
ATOM 2648 C CA . ALA A 1 338 ? -24.625 1.545 7.039 1 41.25 338 ALA A CA 1
ATOM 2649 C C . ALA A 1 338 ? -24.641 2.145 5.637 1 41.25 338 ALA A C 1
ATOM 2651 O O . ALA A 1 338 ? -25.453 1.743 4.793 1 41.25 338 ALA A O 1
ATOM 2652 N N . ASP A 1 339 ? -23.859 3.062 5.395 1 41.81 339 ASP A N 1
ATOM 2653 C CA . ASP A 1 339 ? -24.156 3.791 4.164 1 41.81 339 ASP A CA 1
ATOM 2654 C C . ASP A 1 339 ? -23.375 3.213 2.982 1 41.81 339 ASP A C 1
ATOM 2656 O O . ASP A 1 339 ? -23.328 3.816 1.909 1 41.81 339 ASP A O 1
ATOM 2660 N N . LEU A 1 340 ? -22.656 2.254 3.072 1 43.03 340 LEU A N 1
ATOM 2661 C CA . LEU A 1 340 ? -21.859 1.81 1.927 1 43.03 340 LEU A CA 1
ATOM 2662 C C . LEU A 1 340 ? -22.766 1.229 0.842 1 43.03 340 LEU A C 1
ATOM 2664 O O . LEU A 1 340 ? -23.125 0.051 0.893 1 43.03 340 LEU A O 1
ATOM 2668 N N . GLU A 1 341 ? -23.812 1.88 0.455 1 40.66 341 GLU A N 1
ATOM 2669 C CA . GLU A 1 341 ? -24.453 1.349 -0.745 1 40.66 341 GLU A CA 1
ATOM 2670 C C . GLU A 1 341 ? -23.516 1.433 -1.95 1 40.66 341 GLU A C 1
ATOM 2672 O O . GLU A 1 341 ? -23.219 2.525 -2.436 1 40.66 341 GLU A O 1
ATOM 2677 N N . LEU A 1 342 ? -22.484 0.575 -1.911 1 39.06 342 LEU A N 1
ATOM 2678 C CA . LEU A 1 342 ? -21.891 0.507 -3.24 1 39.06 342 LEU A CA 1
ATOM 2679 C C . LEU A 1 342 ? -22.969 0.354 -4.312 1 39.06 342 LEU A C 1
ATOM 2681 O O . LEU A 1 342 ? -23.797 -0.551 -4.238 1 39.06 342 LEU A O 1
ATOM 2685 N N . ALA A 1 343 ? -23.578 1.437 -4.797 1 36.12 343 ALA A N 1
ATOM 2686 C CA . ALA A 1 343 ? -24.734 1.542 -5.684 1 36.12 343 ALA A CA 1
ATOM 2687 C C . ALA A 1 343 ? -24.641 0.537 -6.828 1 36.12 343 ALA A C 1
ATOM 2689 O O . ALA A 1 343 ? -23.656 0.532 -7.582 1 36.12 343 ALA A O 1
ATOM 2690 N N . LEU A 1 344 ? -25.281 -0.567 -6.695 1 33.78 344 LEU A N 1
ATOM 2691 C CA . LEU A 1 344 ? -25.703 -1.42 -7.805 1 33.78 344 LEU A CA 1
ATOM 2692 C C . LEU A 1 344 ? -26.281 -0.586 -8.938 1 33.78 344 LEU A C 1
ATOM 2694 O O . LEU A 1 344 ? -26.578 -1.116 -10.016 1 33.78 344 LEU A O 1
ATOM 2698 N N . GLU A 1 345 ? -26.891 0.474 -8.672 1 31.66 345 GLU A N 1
ATOM 2699 C CA . GLU A 1 345 ? -27.719 1.106 -9.695 1 31.66 345 GLU A CA 1
ATOM 2700 C C . GLU A 1 345 ? -26.891 1.445 -10.938 1 31.66 345 GLU A C 1
ATOM 2702 O O . GLU A 1 345 ? -27.453 1.755 -11.992 1 31.66 345 GLU A O 1
ATOM 2707 N N . ASP A 1 346 ? -25.641 1.756 -10.883 1 28.23 346 ASP A N 1
ATOM 2708 C CA . ASP A 1 346 ? -25.141 2.012 -12.227 1 28.23 346 ASP A CA 1
ATOM 2709 C C . ASP A 1 346 ? -24.75 0.711 -12.93 1 28.23 346 ASP A C 1
ATOM 2711 O O . ASP A 1 346 ? -23.953 0.719 -13.867 1 28.23 346 ASP A O 1
ATOM 2715 N N . GLN A 1 347 ? -25.141 -0.41 -12.508 1 21.39 347 GLN A N 1
ATOM 2716 C CA . GLN A 1 347 ? -25.281 -1.492 -13.477 1 21.39 347 GLN A CA 1
ATOM 2717 C C . GLN A 1 347 ? -26.484 -1.262 -14.391 1 21.39 347 GLN A C 1
ATOM 2719 O O . GLN A 1 347 ? -27.531 -0.792 -13.938 1 21.39 347 GLN A O 1
ATOM 2724 N N . MET B 1 1 ? 18.922 8.07 -10.695 1 60.28 1 MET B N 1
ATOM 2725 C CA . MET B 1 1 ? 18.531 9.32 -11.344 1 60.28 1 MET B CA 1
ATOM 2726 C C . MET B 1 1 ? 18.75 10.508 -10.414 1 60.28 1 MET B C 1
ATOM 2728 O O . MET B 1 1 ? 18.672 10.367 -9.195 1 60.28 1 MET B O 1
ATOM 2732 N N . ARG B 1 2 ? 19.234 11.641 -10.953 1 79.75 2 ARG B N 1
ATOM 2733 C CA . ARG B 1 2 ? 19.469 12.875 -10.219 1 79.75 2 ARG B CA 1
ATOM 2734 C C . ARG B 1 2 ? 18.156 13.445 -9.664 1 79.75 2 ARG B C 1
ATOM 2736 O O . ARG B 1 2 ? 17.156 13.477 -10.367 1 79.75 2 ARG B O 1
ATOM 2743 N N . PRO B 1 3 ? 18.203 13.781 -8.383 1 91.88 3 PRO B N 1
ATOM 2744 C CA . PRO B 1 3 ? 16.984 14.359 -7.824 1 91.88 3 PRO B CA 1
ATOM 2745 C C . PRO B 1 3 ? 16.594 15.664 -8.508 1 91.88 3 PRO B C 1
ATOM 2747 O O . PRO B 1 3 ? 17.438 16.375 -9.039 1 91.88 3 PRO B O 1
ATOM 2750 N N . ILE B 1 4 ? 15.352 15.945 -8.586 1 95.94 4 ILE B N 1
ATOM 2751 C CA . ILE B 1 4 ? 14.836 17.234 -9.039 1 95.94 4 ILE B CA 1
ATOM 2752 C C . ILE B 1 4 ? 14.805 18.219 -7.867 1 95.94 4 ILE B C 1
ATOM 2754 O O . ILE B 1 4 ? 14.195 17.938 -6.828 1 95.94 4 ILE B O 1
ATOM 2758 N N . LEU B 1 5 ? 15.461 19.312 -8.023 1 95.88 5 LEU B N 1
ATOM 2759 C CA . LEU B 1 5 ? 15.508 20.344 -6.988 1 95.88 5 LEU B CA 1
ATOM 2760 C C . LEU B 1 5 ? 14.438 21.406 -7.227 1 95.88 5 LEU B C 1
ATOM 2762 O O . LEU B 1 5 ? 14.359 21.984 -8.32 1 95.88 5 LEU B O 1
ATOM 2766 N N . LEU B 1 6 ? 13.648 21.609 -6.25 1 97.38 6 LEU B N 1
ATOM 2767 C CA . LEU B 1 6 ? 12.609 22.641 -6.328 1 97.38 6 LEU B CA 1
ATOM 2768 C C . LEU B 1 6 ? 12.969 23.828 -5.445 1 97.38 6 LEU B C 1
ATOM 2770 O O . LEU B 1 6 ? 13.125 23.688 -4.23 1 97.38 6 LEU B O 1
ATOM 2774 N N . SER B 1 7 ? 13.023 24.953 -6.07 1 95.38 7 SER B N 1
ATOM 2775 C CA . SER B 1 7 ? 13.336 26.188 -5.363 1 95.38 7 SER B CA 1
ATOM 2776 C C . SER B 1 7 ? 12.148 27.156 -5.395 1 95.38 7 SER B C 1
ATOM 2778 O O . SER B 1 7 ? 11.781 27.656 -6.461 1 95.38 7 SER B O 1
ATOM 2780 N N . GLY B 1 8 ? 11.531 27.297 -4.316 1 94.81 8 GLY B N 1
ATOM 2781 C CA . GLY B 1 8 ? 10.398 28.219 -4.266 1 94.81 8 GLY B CA 1
ATOM 2782 C C . GLY B 1 8 ? 10.188 28.828 -2.896 1 94.81 8 GLY B C 1
ATOM 2783 O O . GLY B 1 8 ? 9.289 29.656 -2.711 1 94.81 8 GLY B O 1
ATOM 2784 N N . HIS B 1 9 ? 11.008 28.438 -1.95 1 97.44 9 HIS B N 1
ATOM 2785 C CA . HIS B 1 9 ? 10.891 28.938 -0.585 1 97.44 9 HIS B CA 1
ATOM 2786 C C . HIS B 1 9 ? 12.164 29.656 -0.15 1 97.44 9 HIS B C 1
ATOM 2788 O O . HIS B 1 9 ? 13.266 29.297 -0.587 1 97.44 9 HIS B O 1
ATOM 2794 N N . GLU B 1 10 ? 12.016 30.625 0.704 1 95.25 10 GLU B N 1
ATOM 2795 C CA . GLU B 1 10 ? 13.141 31.422 1.186 1 95.25 10 GLU B CA 1
ATOM 2796 C C . GLU B 1 10 ? 13.578 30.969 2.576 1 95.25 10 GLU B C 1
ATOM 2798 O O . GLU B 1 10 ? 14.617 31.406 3.074 1 95.25 10 GLU B O 1
ATOM 2803 N N . ARG B 1 11 ? 12.82 30.188 3.137 1 97.5 11 ARG B N 1
ATOM 2804 C CA . ARG B 1 11 ? 13.078 29.719 4.496 1 97.5 11 ARG B CA 1
ATOM 2805 C C . ARG B 1 11 ? 12.891 28.219 4.609 1 97.5 11 ARG B C 1
ATOM 2807 O O . ARG B 1 11 ? 12.641 27.547 3.609 1 97.5 11 ARG B O 1
ATOM 2814 N N . SER B 1 12 ? 13.094 27.688 5.828 1 97.56 12 SER B N 1
ATOM 2815 C CA . SER B 1 12 ? 13.062 26.266 6.098 1 97.56 12 SER B CA 1
ATOM 2816 C C . SER B 1 12 ? 11.703 25.656 5.766 1 97.56 12 SER B C 1
ATOM 2818 O O . SER B 1 12 ? 10.664 26.234 6.125 1 97.56 12 SER B O 1
ATOM 2820 N N . LEU B 1 13 ? 11.703 24.484 5.098 1 98.56 13 LEU B N 1
ATOM 2821 C CA . LEU B 1 13 ? 10.461 23.781 4.793 1 98.56 13 LEU B CA 1
ATOM 2822 C C . LEU B 1 13 ? 9.797 23.281 6.066 1 98.56 13 LEU B C 1
ATOM 2824 O O . LEU B 1 13 ? 10.477 22.969 7.047 1 98.56 13 LEU B O 1
ATOM 2828 N N . THR B 1 14 ? 8.484 23.203 6.055 1 98.75 14 THR B N 1
ATOM 2829 C CA . THR B 1 14 ? 7.75 22.688 7.203 1 98.75 14 THR B CA 1
ATOM 2830 C C . THR B 1 14 ? 6.957 21.438 6.824 1 98.75 14 THR B C 1
ATOM 2832 O O . THR B 1 14 ? 6.766 20.547 7.648 1 98.75 14 THR B O 1
ATOM 2835 N N . GLN B 1 15 ? 6.461 21.406 5.578 1 98.88 15 GLN B N 1
ATOM 2836 C CA . GLN B 1 15 ? 5.738 20.219 5.133 1 98.88 15 GLN B CA 1
ATOM 2837 C C . GLN B 1 15 ? 5.707 20.141 3.611 1 98.88 15 GLN B C 1
ATOM 2839 O O . GLN B 1 15 ? 5.645 21.156 2.928 1 98.88 15 GLN B O 1
ATOM 2844 N N . VAL B 1 16 ? 5.793 18.953 3.082 1 98.81 16 VAL B N 1
ATOM 2845 C CA . VAL B 1 16 ? 5.512 18.641 1.684 1 98.81 16 VAL B CA 1
ATOM 2846 C C . VAL B 1 16 ? 4.43 17.578 1.593 1 98.81 16 VAL B C 1
ATOM 2848 O O . VAL B 1 16 ? 4.359 16.688 2.443 1 98.81 16 VAL B O 1
ATOM 2851 N N . LYS B 1 17 ? 3.568 17.688 0.598 1 98.69 17 LYS B N 1
ATOM 2852 C CA . LYS B 1 17 ? 2.451 16.75 0.433 1 98.69 17 LYS B CA 1
ATOM 2853 C C . LYS B 1 17 ? 2.186 16.469 -1.043 1 98.69 17 LYS B C 1
ATOM 2855 O O . LYS B 1 17 ? 2.064 17.406 -1.846 1 98.69 17 LYS B O 1
ATOM 2860 N N . PHE B 1 18 ? 2.156 15.164 -1.43 1 98.56 18 PHE B N 1
ATOM 2861 C CA . PHE B 1 18 ? 1.651 14.781 -2.742 1 98.56 18 PHE B CA 1
ATOM 2862 C C . PHE B 1 18 ? 0.128 14.734 -2.744 1 98.56 18 PHE B C 1
ATOM 2864 O O . PHE B 1 18 ? -0.492 14.461 -1.714 1 98.56 18 PHE B O 1
ATOM 2871 N N . ASN B 1 19 ? -0.441 15.055 -3.934 1 97.44 19 ASN B N 1
ATOM 2872 C CA . ASN B 1 19 ? -1.849 14.703 -4.094 1 97.44 19 ASN B CA 1
ATOM 2873 C C . ASN B 1 19 ? -2.029 13.211 -4.355 1 97.44 19 ASN B C 1
ATOM 2875 O O . ASN B 1 19 ? -1.049 12.469 -4.453 1 97.44 19 ASN B O 1
ATOM 2879 N N . ARG B 1 20 ? -3.225 12.805 -4.387 1 91.94 20 ARG B N 1
ATOM 2880 C CA . ARG B 1 20 ? -3.545 11.383 -4.465 1 91.94 20 ARG B CA 1
ATOM 2881 C C . ARG B 1 20 ? -2.922 10.75 -5.703 1 91.94 20 ARG B C 1
ATOM 2883 O O . ARG B 1 20 ? -2.391 9.641 -5.637 1 91.94 20 ARG B O 1
ATOM 2890 N N . GLU B 1 21 ? -2.998 11.422 -6.836 1 90.19 21 GLU B N 1
ATOM 2891 C CA . GLU B 1 21 ? -2.477 10.898 -8.094 1 90.19 21 GLU B CA 1
ATOM 2892 C C . GLU B 1 21 ? -0.952 10.953 -8.125 1 90.19 21 GLU B C 1
ATOM 2894 O O . GLU B 1 21 ? -0.316 10.242 -8.906 1 90.19 21 GLU B O 1
ATOM 2899 N N . GLY B 1 22 ? -0.397 11.812 -7.371 1 96 22 GLY B N 1
ATOM 2900 C CA . GLY B 1 22 ? 1.048 11.93 -7.27 1 96 22 GLY B CA 1
ATOM 2901 C C . GLY B 1 22 ? 1.646 12.852 -8.312 1 96 22 GLY B C 1
ATOM 2902 O O . GLY B 1 22 ? 2.861 13.047 -8.359 1 96 22 GLY B O 1
ATOM 2903 N N . ASP B 1 23 ? 0.849 13.391 -9.125 1 96.88 23 ASP B N 1
ATOM 2904 C CA . ASP B 1 23 ? 1.376 14.242 -10.188 1 96.88 23 ASP B CA 1
ATOM 2905 C C . ASP B 1 23 ? 1.593 15.672 -9.695 1 96.88 23 ASP B C 1
ATOM 2907 O O . ASP B 1 23 ? 2.279 16.469 -10.344 1 96.88 23 ASP B O 1
ATOM 2911 N N . LEU B 1 24 ? 1.001 16.062 -8.539 1 98.44 24 LEU B N 1
ATOM 2912 C CA . LEU B 1 24 ? 1.229 17.375 -7.918 1 98.44 24 LEU B CA 1
ATOM 2913 C C . LEU B 1 24 ? 1.898 17.203 -6.555 1 98.44 24 LEU B C 1
ATOM 2915 O O . LEU B 1 24 ? 1.622 16.25 -5.832 1 98.44 24 LEU B O 1
ATOM 2919 N N . LEU B 1 25 ? 2.771 18.141 -6.242 1 98.75 25 LEU B N 1
ATOM 2920 C CA . LEU B 1 25 ? 3.438 18.266 -4.949 1 98.75 25 LEU B CA 1
ATOM 2921 C C . LEU B 1 25 ? 3.254 19.672 -4.371 1 98.75 25 LEU B C 1
ATOM 2923 O O . LEU B 1 25 ? 3.494 20.672 -5.055 1 98.75 25 LEU B O 1
ATOM 2927 N N . PHE B 1 26 ? 2.783 19.719 -3.166 1 98.94 26 PHE B N 1
ATOM 2928 C CA 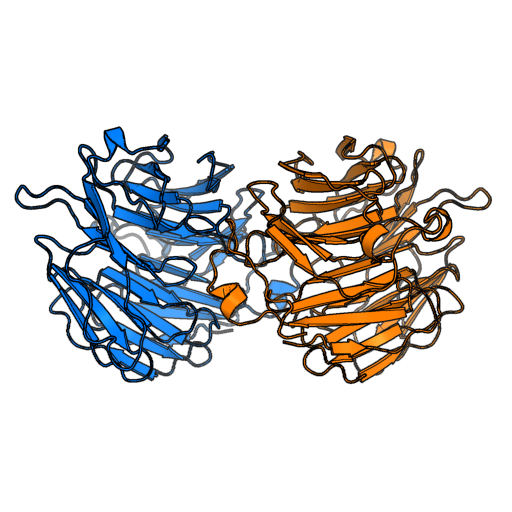. PHE B 1 26 ? 2.629 21 -2.473 1 98.94 26 PHE B CA 1
ATOM 2929 C C . PHE B 1 26 ? 3.691 21.156 -1.392 1 98.94 26 PHE B C 1
ATOM 2931 O O . PHE B 1 26 ? 4.02 20.203 -0.69 1 98.94 26 PHE B O 1
ATOM 2938 N N . SER B 1 27 ? 4.234 22.344 -1.268 1 98.88 27 SER B N 1
ATOM 2939 C CA . SER B 1 27 ? 5.254 22.609 -0.258 1 98.88 27 SER B CA 1
ATOM 2940 C C . SER B 1 27 ? 4.953 23.891 0.516 1 98.88 27 SER B C 1
ATOM 2942 O O . SER B 1 27 ? 4.461 24.859 -0.055 1 98.88 27 SER B O 1
ATOM 2944 N N . VAL B 1 28 ? 5.227 23.859 1.782 1 98.88 28 VAL B N 1
ATOM 2945 C CA . VAL B 1 28 ? 5.113 25.016 2.658 1 98.88 28 VAL B CA 1
ATOM 2946 C C . VAL B 1 28 ? 6.375 25.156 3.508 1 98.88 28 VAL B C 1
ATOM 2948 O O . VAL B 1 28 ? 7.148 24.203 3.635 1 98.88 28 VAL B O 1
ATOM 2951 N N . ALA B 1 29 ? 6.516 26.359 4.094 1 98.75 29 ALA B N 1
ATOM 2952 C CA . ALA B 1 29 ? 7.762 26.688 4.777 1 98.75 29 ALA B CA 1
ATOM 2953 C C . ALA B 1 29 ? 7.535 27.797 5.812 1 98.75 29 ALA B C 1
ATOM 2955 O O . ALA B 1 29 ? 6.395 28.188 6.066 1 98.75 29 ALA B O 1
ATOM 2956 N N . LYS B 1 30 ? 8.68 28.188 6.434 1 98.5 30 LYS B N 1
ATOM 2957 C CA . LYS B 1 30 ? 8.648 29.328 7.352 1 98.5 30 LYS B CA 1
ATOM 2958 C C . LYS B 1 30 ? 8.586 30.656 6.594 1 98.5 30 LYS B C 1
ATOM 2960 O O . LYS B 1 30 ? 9.289 31.609 6.945 1 98.5 30 LYS B O 1
ATOM 2965 N N . ASP B 1 31 ? 8.016 30.688 5.477 1 97.69 31 ASP B N 1
ATOM 2966 C CA . ASP B 1 31 ? 7.57 31.844 4.695 1 97.69 31 ASP B CA 1
ATOM 2967 C C . ASP B 1 31 ? 6.086 31.734 4.359 1 97.69 31 ASP B C 1
ATOM 2969 O O . ASP B 1 31 ? 5.449 30.719 4.641 1 97.69 31 ASP B O 1
ATOM 2973 N N . PRO B 1 32 ? 5.457 32.781 3.863 1 98.12 32 PRO B N 1
ATOM 2974 C CA . PRO B 1 32 ? 3.994 32.781 3.779 1 98.12 32 PRO B CA 1
ATOM 2975 C C . PRO B 1 32 ? 3.473 32.156 2.482 1 98.12 32 PRO B C 1
ATOM 2977 O O . PRO B 1 32 ? 2.277 32.25 2.189 1 98.12 32 PRO B O 1
ATOM 2980 N N . ILE B 1 33 ? 4.277 31.453 1.706 1 97.69 33 ILE B N 1
ATOM 2981 C CA . ILE B 1 33 ? 3.881 31.016 0.371 1 97.69 33 ILE B CA 1
ATOM 2982 C C . ILE B 1 33 ? 3.646 29.516 0.369 1 97.69 33 ILE B C 1
ATOM 2984 O O . ILE B 1 33 ? 4.418 28.766 0.966 1 97.69 33 ILE B O 1
ATOM 2988 N N . ILE B 1 34 ? 2.58 29.125 -0.263 1 98.81 34 ILE B N 1
ATOM 2989 C CA . ILE B 1 34 ? 2.375 27.719 -0.621 1 98.81 34 ILE B CA 1
ATOM 2990 C C . ILE B 1 34 ? 2.707 27.516 -2.098 1 98.81 34 ILE B C 1
ATOM 2992 O O . ILE B 1 34 ? 2.184 28.219 -2.963 1 98.81 34 ILE B O 1
ATOM 2996 N N . ASN B 1 35 ? 3.564 26.578 -2.395 1 98.81 35 ASN B N 1
ATOM 2997 C CA . ASN B 1 35 ? 3.904 26.266 -3.777 1 98.81 35 ASN B CA 1
ATOM 2998 C C . ASN B 1 35 ? 3.264 24.953 -4.234 1 98.81 35 ASN B C 1
ATOM 3000 O O . ASN B 1 35 ? 3.174 24 -3.461 1 98.81 35 ASN B O 1
ATOM 3004 N N . ALA B 1 36 ? 2.818 24.938 -5.477 1 98.81 36 ALA B N 1
ATOM 3005 C CA . ALA B 1 36 ? 2.4 23.719 -6.168 1 98.81 36 ALA B CA 1
ATOM 3006 C C . ALA B 1 36 ? 3.338 23.391 -7.328 1 98.81 36 ALA B C 1
ATOM 3008 O O . ALA B 1 36 ? 3.684 24.281 -8.117 1 98.81 36 ALA B O 1
ATOM 3009 N N . TRP B 1 37 ? 3.707 22.141 -7.41 1 98.75 37 TRP B N 1
ATOM 3010 C CA . TRP B 1 37 ? 4.66 21.688 -8.422 1 98.75 37 TRP B CA 1
ATOM 3011 C C . TRP B 1 37 ? 4.113 20.484 -9.188 1 98.75 37 TRP B C 1
ATOM 3013 O O . TRP B 1 37 ? 3.426 19.641 -8.625 1 98.75 37 TRP B O 1
ATOM 3023 N N . PHE B 1 38 ? 4.438 20.438 -10.461 1 98.19 38 PHE B N 1
ATOM 3024 C CA . PHE B 1 38 ? 4.367 19.141 -11.141 1 98.19 38 PHE B CA 1
ATOM 3025 C C . PHE B 1 38 ? 5.484 18.219 -10.664 1 98.19 38 PHE B C 1
ATOM 3027 O O . PHE B 1 38 ? 6.664 18.562 -10.789 1 98.19 38 PHE B O 1
ATOM 3034 N N . SER B 1 39 ? 5.145 17.078 -10.141 1 97 39 SER B N 1
ATOM 3035 C CA . SER B 1 39 ? 6.137 16.234 -9.5 1 97 39 SER B CA 1
ATOM 3036 C C . SER B 1 39 ? 7.078 15.609 -10.523 1 97 39 SER B C 1
ATOM 3038 O O . SER B 1 39 ? 8.242 15.32 -10.219 1 97 39 SER B O 1
ATOM 3040 N N . HIS B 1 40 ? 6.656 15.367 -11.734 1 94.5 40 HIS B N 1
ATOM 3041 C CA . HIS B 1 40 ? 7.418 14.594 -12.711 1 94.5 40 HIS B CA 1
ATOM 3042 C C . HIS B 1 40 ? 8.594 15.398 -13.258 1 94.5 40 HIS B C 1
ATOM 3044 O O . HIS B 1 40 ? 9.617 14.828 -13.633 1 94.5 40 HIS B O 1
ATOM 3050 N N . ASN B 1 41 ? 8.469 16.734 -13.289 1 95.81 41 ASN B N 1
ATOM 3051 C CA . ASN B 1 41 ? 9.555 17.516 -13.883 1 95.81 41 ASN B CA 1
ATOM 3052 C C . ASN B 1 41 ? 9.977 18.656 -12.969 1 95.81 41 ASN B C 1
ATOM 3054 O O . ASN B 1 41 ? 10.961 19.359 -13.25 1 95.81 41 ASN B O 1
ATOM 3058 N N . GLY B 1 42 ? 9.203 18.953 -11.969 1 97 42 GLY B N 1
ATOM 3059 C CA . GLY B 1 42 ? 9.578 19.953 -10.984 1 97 42 GLY B CA 1
ATOM 3060 C C . GLY B 1 42 ? 9.156 21.359 -11.359 1 97 42 GLY B C 1
ATOM 3061 O O . GLY B 1 42 ? 9.492 22.328 -10.664 1 97 42 GLY B O 1
ATOM 3062 N N . GLU B 1 43 ? 8.461 21.469 -12.445 1 97.69 43 GLU B N 1
ATOM 3063 C CA . GLU B 1 43 ? 7.973 22.797 -12.82 1 97.69 43 GLU B CA 1
ATOM 3064 C C . GLU B 1 43 ? 6.914 23.297 -11.844 1 97.69 43 GLU B C 1
ATOM 3066 O O . GLU B 1 43 ? 6.055 22.516 -11.406 1 97.69 43 GLU B O 1
ATOM 3071 N N . ARG B 1 44 ? 7.004 24.547 -11.531 1 97.31 44 ARG B N 1
ATOM 3072 C CA . ARG B 1 44 ? 6.012 25.141 -10.633 1 97.31 44 ARG B CA 1
ATOM 3073 C C . ARG B 1 44 ? 4.691 25.375 -11.352 1 97.31 44 ARG B C 1
ATOM 3075 O O . ARG B 1 44 ? 4.656 25.984 -12.422 1 97.31 44 ARG B O 1
ATOM 3082 N N . LEU B 1 45 ? 3.695 24.797 -10.859 1 97.5 45 LEU B N 1
ATOM 3083 C CA . LEU B 1 45 ? 2.352 25.016 -11.375 1 97.5 45 LEU B CA 1
ATOM 3084 C C . LEU B 1 45 ? 1.835 26.406 -10.969 1 97.5 45 LEU B C 1
ATOM 3086 O O . LEU B 1 45 ? 1.238 27.109 -11.789 1 97.5 45 LEU B O 1
ATOM 3090 N N . GLY B 1 46 ? 2.033 26.75 -9.703 1 97.62 46 GLY B N 1
ATOM 3091 C CA . GLY B 1 46 ? 1.596 28.031 -9.18 1 97.62 46 GLY B CA 1
ATOM 3092 C C . GLY B 1 46 ? 1.825 28.188 -7.688 1 97.62 46 GLY B C 1
ATOM 3093 O O . GLY B 1 46 ? 2.549 27.391 -7.086 1 97.62 46 GLY B O 1
ATOM 3094 N N . THR B 1 47 ? 1.325 29.297 -7.172 1 98.19 47 THR B N 1
ATOM 3095 C CA . THR B 1 47 ? 1.457 29.594 -5.75 1 98.19 47 THR B CA 1
ATOM 3096 C C . THR B 1 47 ? 0.108 29.984 -5.152 1 98.19 47 THR B C 1
ATOM 3098 O O . THR B 1 47 ? -0.831 30.312 -5.883 1 98.19 47 THR B O 1
ATOM 3101 N N . TYR B 1 48 ? -0.002 29.781 -3.914 1 98.56 48 TYR B N 1
ATOM 3102 C CA . TYR B 1 48 ? -1.116 30.266 -3.109 1 98.56 48 TYR B CA 1
ATOM 3103 C C . TYR B 1 48 ? -0.656 31.344 -2.135 1 98.56 48 TYR B C 1
ATOM 3105 O O . TYR B 1 48 ? 0.082 31.062 -1.189 1 98.56 48 TYR B O 1
ATOM 3113 N N . GLU B 1 49 ? -1.145 32.531 -2.391 1 97.31 49 GLU B N 1
ATOM 3114 C CA . GLU B 1 49 ? -0.705 33.688 -1.607 1 97.31 49 GLU B CA 1
ATOM 3115 C C . GLU B 1 49 ? -1.841 34.25 -0.752 1 97.31 49 GLU B C 1
ATOM 3117 O O . GLU B 1 49 ? -2.955 34.438 -1.241 1 97.31 49 GLU B O 1
ATOM 3122 N N . GLY B 1 50 ? -1.537 34.438 0.525 1 97.38 50 GLY B N 1
ATOM 3123 C CA . GLY B 1 50 ? -2.555 35 1.402 1 97.38 50 GLY B CA 1
ATOM 3124 C C . GLY B 1 50 ? -2.141 35 2.861 1 97.38 50 GLY B C 1
ATOM 3125 O O . GLY B 1 50 ? -2.402 35.969 3.576 1 97.38 50 GLY B O 1
ATOM 3126 N N . HIS B 1 51 ? -1.471 33.969 3.346 1 98.44 51 HIS B N 1
ATOM 3127 C CA . HIS B 1 51 ? -1.002 33.906 4.727 1 98.44 51 HIS B CA 1
ATOM 3128 C C . HIS B 1 51 ? 0.027 35 5.008 1 98.44 51 HIS B C 1
ATOM 3130 O O . HIS B 1 51 ? 0.703 35.469 4.09 1 98.44 51 HIS B O 1
ATOM 3136 N N . ASN B 1 52 ? 0.039 35.406 6.316 1 96.75 52 ASN B N 1
ATOM 3137 C CA . ASN B 1 52 ? 1.019 36.375 6.773 1 96.75 52 ASN B CA 1
ATOM 3138 C C . ASN B 1 52 ? 1.991 35.781 7.781 1 96.75 52 ASN B C 1
ATOM 3140 O O . ASN B 1 52 ? 1.938 36.094 8.969 1 96.75 52 ASN B O 1
ATOM 3144 N N . GLY B 1 53 ? 2.84 34.938 7.414 1 96.62 53 GLY B N 1
ATOM 3145 C CA . GLY B 1 53 ? 3.84 34.281 8.25 1 96.62 53 GLY B CA 1
ATOM 3146 C C . GLY B 1 53 ? 4.109 32.844 7.855 1 96.62 53 GLY B C 1
ATOM 3147 O O . GLY B 1 53 ? 3.818 32.438 6.73 1 96.62 53 GLY B O 1
ATOM 3148 N N . THR B 1 54 ? 4.707 32.188 8.836 1 98.56 54 THR B N 1
ATOM 3149 C CA . THR B 1 54 ? 5.062 30.781 8.617 1 98.56 54 THR B CA 1
ATOM 3150 C C . THR B 1 54 ? 3.824 29.953 8.273 1 98.56 54 THR B C 1
ATOM 3152 O O . THR B 1 54 ? 2.799 30.062 8.953 1 98.56 54 THR B O 1
ATOM 3155 N N . VAL B 1 55 ? 3.822 29.234 7.18 1 98.88 55 VAL B N 1
ATOM 3156 C CA . VAL B 1 55 ? 2.828 28.188 6.93 1 98.88 55 VAL B CA 1
ATOM 3157 C C . VAL B 1 55 ? 3.344 26.844 7.438 1 98.88 55 VAL B C 1
ATOM 3159 O O . VAL B 1 55 ? 4.344 26.328 6.941 1 98.88 55 VAL B O 1
ATOM 3162 N N . TRP B 1 56 ? 2.621 26.25 8.391 1 98.81 56 TRP B N 1
ATOM 3163 C CA . TRP B 1 56 ? 3.098 25.078 9.102 1 98.81 56 TRP B CA 1
ATOM 3164 C C . TRP B 1 56 ? 2.664 23.797 8.383 1 98.81 56 TRP B C 1
ATOM 3166 O O . TRP B 1 56 ? 3.352 22.781 8.453 1 98.81 56 TRP B O 1
ATOM 3176 N N . THR B 1 57 ? 1.518 23.859 7.805 1 98.88 57 THR B N 1
ATOM 3177 C CA . THR B 1 57 ? 0.904 22.609 7.375 1 98.88 57 THR B CA 1
ATOM 3178 C C . THR B 1 57 ? 0.001 22.844 6.164 1 98.88 57 THR B C 1
ATOM 3180 O O . THR B 1 57 ? -0.537 23.938 5.984 1 98.88 57 THR B O 1
ATOM 3183 N N . VAL B 1 58 ? -0.093 21.828 5.34 1 98.94 58 VAL B N 1
ATOM 3184 C CA . VAL B 1 58 ? -0.938 21.844 4.152 1 98.94 58 VAL B CA 1
ATOM 3185 C C . VAL B 1 58 ? -1.476 20.438 3.881 1 98.94 58 VAL B C 1
ATOM 3187 O O . VAL B 1 58 ? -0.834 19.438 4.23 1 98.94 58 VAL B O 1
ATOM 3190 N N . ASP B 1 59 ? -2.645 20.312 3.406 1 98.81 59 ASP B N 1
ATOM 3191 C CA . ASP B 1 59 ? -3.225 19.062 2.941 1 98.81 59 ASP B CA 1
ATOM 3192 C C . ASP B 1 59 ? -4.133 19.281 1.734 1 98.81 59 ASP B C 1
ATOM 3194 O O . ASP B 1 59 ? -4.664 20.391 1.55 1 98.81 59 ASP B O 1
ATOM 3198 N N . VAL B 1 60 ? -4.184 18.328 0.905 1 98.56 60 VAL B N 1
ATOM 3199 C CA . VAL B 1 60 ? -4.992 18.391 -0.31 1 98.56 60 VAL B CA 1
ATOM 3200 C C . VAL B 1 60 ? -6.004 17.25 -0.313 1 98.56 60 VAL B C 1
ATOM 3202 O O . VAL B 1 60 ? -5.703 16.141 0.134 1 98.56 60 VAL B O 1
ATOM 3205 N N . ASP B 1 61 ? -7.18 17.578 -0.811 1 96.31 61 ASP B N 1
ATOM 3206 C CA . ASP B 1 61 ? -8.227 16.562 -0.792 1 96.31 61 ASP B CA 1
ATOM 3207 C C . ASP B 1 61 ? -7.992 15.508 -1.867 1 96.31 61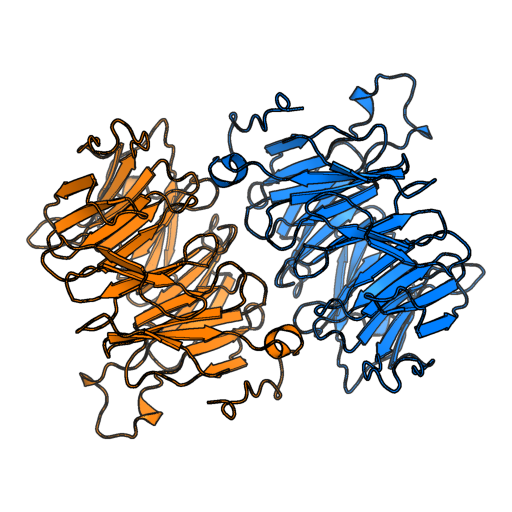 ASP B C 1
ATOM 3209 O O . ASP B 1 61 ? -7.16 15.695 -2.756 1 96.31 61 ASP B O 1
ATOM 3213 N N . SER B 1 62 ? -8.758 14.453 -1.816 1 91.19 62 SER B N 1
ATOM 3214 C CA . SER B 1 62 ? -8.5 13.273 -2.637 1 91.19 62 SER B CA 1
ATOM 3215 C C . SER B 1 62 ? -8.805 13.547 -4.105 1 91.19 62 SER B C 1
ATOM 3217 O O . SER B 1 62 ? -8.367 12.805 -4.984 1 91.19 62 SER B O 1
ATOM 3219 N N . THR B 1 63 ? -9.523 14.57 -4.426 1 90.56 63 THR B N 1
ATOM 3220 C CA . THR B 1 63 ? -9.875 14.883 -5.809 1 90.56 63 THR B CA 1
ATOM 3221 C C . THR B 1 63 ? -9 16.016 -6.352 1 90.56 63 THR B C 1
ATOM 3223 O O . THR B 1 63 ? -9.195 16.469 -7.477 1 90.56 63 THR B O 1
ATOM 3226 N N . SER B 1 64 ? -8.109 16.469 -5.535 1 96.12 64 SER B N 1
ATOM 3227 C CA . SER B 1 64 ? -7.234 17.578 -5.887 1 96.12 64 SER B CA 1
ATOM 3228 C C . SER B 1 64 ? -8.039 18.828 -6.266 1 96.12 64 SER B C 1
ATOM 3230 O O . SER B 1 64 ? -7.672 19.547 -7.195 1 96.12 64 SER B O 1
ATOM 3232 N N . THR B 1 65 ? -9.125 19 -5.578 1 97.25 65 THR B N 1
ATOM 3233 C CA . THR B 1 65 ? -9.992 20.141 -5.82 1 97.25 65 THR B CA 1
ATOM 3234 C C . THR B 1 65 ? -9.766 21.234 -4.777 1 97.25 65 THR B C 1
ATOM 3236 O O . THR B 1 65 ? -9.727 22.422 -5.105 1 97.25 65 THR B O 1
ATOM 3239 N N . LEU B 1 66 ? -9.68 20.797 -3.57 1 98.38 66 LEU B N 1
ATOM 3240 C CA . LEU B 1 66 ? -9.539 21.734 -2.459 1 98.38 66 LEU B CA 1
ATOM 3241 C C . LEU B 1 66 ? -8.234 21.484 -1.704 1 98.38 66 LEU B C 1
ATOM 3243 O O . LEU B 1 66 ? -7.812 20.328 -1.544 1 98.38 66 LEU B O 1
ATOM 3247 N N . LEU B 1 67 ? -7.633 22.547 -1.271 1 98.75 67 LEU B N 1
ATOM 3248 C CA . LEU B 1 67 ? -6.426 22.578 -0.449 1 98.75 67 LEU B CA 1
ATOM 3249 C C . LEU B 1 67 ? -6.676 23.328 0.85 1 98.75 67 LEU B C 1
ATOM 3251 O O . LEU B 1 67 ? -7.367 24.359 0.856 1 98.75 67 LEU B O 1
ATOM 3255 N N . VAL B 1 68 ? -6.129 22.812 1.968 1 98.94 68 VAL B N 1
ATOM 3256 C CA . VAL B 1 68 ? -6.23 23.531 3.236 1 98.94 68 VAL B CA 1
ATOM 3257 C C . VAL B 1 68 ? -4.836 23.766 3.803 1 98.94 68 VAL B C 1
ATOM 3259 O O . VAL B 1 68 ? -3.932 22.953 3.629 1 98.94 68 VAL B O 1
ATOM 3262 N N . SER B 1 69 ? -4.633 24.906 4.398 1 98.94 69 SER B N 1
ATOM 3263 C CA . SER B 1 69 ? -3.348 25.25 5 1 98.94 69 SER B CA 1
ATOM 3264 C C . SER B 1 69 ? -3.531 25.828 6.395 1 98.94 69 SER B C 1
ATOM 3266 O O . SER B 1 69 ? -4.598 26.359 6.719 1 98.94 69 SER B O 1
ATOM 3268 N N . GLY B 1 70 ? -2.57 25.672 7.27 1 98.88 70 GLY B N 1
ATOM 3269 C CA . GLY B 1 70 ? -2.488 26.25 8.602 1 98.88 70 GLY B CA 1
ATOM 3270 C C . GLY B 1 70 ? -1.218 27.047 8.828 1 98.88 70 GLY B C 1
ATOM 3271 O O . GLY B 1 70 ? -0.141 26.656 8.383 1 98.88 70 GLY B O 1
ATOM 3272 N N . SER B 1 71 ? -1.366 28.141 9.578 1 98.81 71 SER B N 1
ATOM 3273 C CA . SER B 1 71 ? -0.27 29.094 9.617 1 98.81 71 SER B CA 1
ATOM 3274 C C . SER B 1 71 ? -0.088 29.672 11.023 1 98.81 71 SER B C 1
ATOM 3276 O O . SER B 1 71 ? -0.975 29.547 11.867 1 98.81 71 SER B O 1
ATOM 3278 N N . ALA B 1 72 ? 1.071 30.281 11.164 1 98.5 72 ALA B N 1
ATOM 3279 C CA . ALA B 1 72 ? 1.416 31.016 12.383 1 98.5 72 ALA B CA 1
ATOM 3280 C C . ALA B 1 72 ? 0.587 32.281 12.5 1 98.5 72 ALA B C 1
ATOM 3282 O O . ALA B 1 72 ? 0.543 32.906 13.57 1 98.5 72 ALA B O 1
ATOM 3283 N N . ASP B 1 73 ? -0.036 32.75 11.477 1 98.25 73 ASP B N 1
ATOM 3284 C CA . ASP B 1 73 ? -0.861 33.938 11.516 1 98.25 73 ASP B CA 1
ATOM 3285 C C . ASP B 1 73 ? -2.232 33.656 12.117 1 98.25 73 ASP B C 1
ATOM 3287 O O . ASP B 1 73 ? -3.166 34.438 11.969 1 98.25 73 ASP B O 1
ATOM 3291 N N . ASN B 1 74 ? -2.408 32.469 12.695 1 98.19 74 ASN B N 1
ATOM 3292 C CA . ASN B 1 74 ? -3.59 32.031 13.43 1 98.19 74 ASN B CA 1
ATOM 3293 C C . ASN B 1 74 ? -4.766 31.781 12.5 1 98.19 74 ASN B C 1
ATOM 3295 O O . ASN B 1 74 ? -5.926 31.938 12.891 1 98.19 74 ASN B O 1
ATOM 3299 N N . GLN B 1 75 ? -4.43 31.375 11.273 1 98.81 75 GLN B N 1
ATOM 3300 C CA . GLN B 1 75 ? -5.492 31.141 10.297 1 98.81 75 GLN B CA 1
ATOM 3301 C C . GLN B 1 75 ? -5.363 29.75 9.68 1 98.81 75 GLN B C 1
ATOM 3303 O O . GLN B 1 75 ? -4.254 29.234 9.5 1 98.81 75 GLN B O 1
ATOM 3308 N N . MET B 1 76 ? -6.48 29.172 9.414 1 98.88 76 MET B N 1
ATOM 3309 C CA . MET B 1 76 ? -6.621 28.109 8.438 1 98.88 76 MET B CA 1
ATOM 3310 C C . MET B 1 76 ? -7.316 28.594 7.176 1 98.88 76 MET B C 1
ATOM 3312 O O . MET B 1 76 ? -8.305 29.328 7.25 1 98.88 76 MET B O 1
ATOM 3316 N N . ARG B 1 77 ? -6.805 28.234 6.047 1 98.94 77 ARG B N 1
ATOM 3317 C CA . ARG B 1 77 ? -7.387 28.719 4.801 1 98.94 77 ARG B CA 1
ATOM 3318 C C . ARG B 1 77 ? -7.723 27.562 3.865 1 98.94 77 ARG B C 1
ATOM 3320 O O . ARG B 1 77 ? -6.973 26.594 3.781 1 98.94 77 ARG B O 1
ATOM 3327 N N . LEU B 1 78 ? -8.844 27.734 3.23 1 98.94 78 LEU B N 1
ATOM 3328 C CA . LEU B 1 78 ? -9.297 26.828 2.178 1 98.94 78 LEU B CA 1
ATOM 3329 C C . LEU B 1 78 ? -9.008 27.422 0.799 1 98.94 78 LEU B C 1
ATOM 3331 O O . LEU B 1 78 ? -9.32 28.578 0.538 1 98.94 78 LEU B O 1
ATOM 3335 N N . TRP B 1 79 ? -8.438 26.641 -0.089 1 98.88 79 TRP B N 1
ATOM 3336 C CA . TRP B 1 79 ? -8.039 27.094 -1.413 1 98.88 79 TRP B CA 1
ATOM 3337 C C . TRP B 1 79 ? -8.648 26.219 -2.504 1 98.88 79 TRP B C 1
ATOM 3339 O O . TRP B 1 79 ? -8.812 25.016 -2.314 1 98.88 79 TRP B O 1
ATOM 3349 N N . GLU B 1 80 ? -8.938 26.828 -3.609 1 98.56 80 GLU B N 1
ATOM 3350 C CA . GLU B 1 80 ? -9.164 26.062 -4.832 1 98.56 80 GLU B CA 1
ATOM 3351 C C . GLU B 1 80 ? -7.852 25.688 -5.504 1 98.56 80 GLU B C 1
ATOM 3353 O O . GLU B 1 80 ? -7.062 26.562 -5.875 1 98.56 80 GLU B O 1
ATOM 3358 N N . VAL B 1 81 ? -7.629 24.422 -5.758 1 98.44 81 VAL B N 1
ATOM 3359 C CA . VAL B 1 81 ? -6.332 23.938 -6.211 1 98.44 81 VAL B CA 1
ATOM 3360 C C . VAL B 1 81 ? -6.031 24.469 -7.605 1 98.44 81 VAL B C 1
ATOM 3362 O O . VAL B 1 81 ? -4.941 25 -7.855 1 98.44 81 VAL B O 1
ATOM 3365 N N . ALA B 1 82 ? -6.953 24.453 -8.461 1 97.38 82 ALA B N 1
ATOM 3366 C CA . ALA B 1 82 ? -6.734 24.734 -9.875 1 97.38 82 ALA B CA 1
ATOM 3367 C C . ALA B 1 82 ? -6.391 26.203 -10.094 1 97.38 82 ALA B C 1
ATOM 3369 O O . ALA B 1 82 ? -5.559 26.531 -10.945 1 97.38 82 ALA B O 1
ATOM 3370 N N . THR B 1 83 ? -6.957 27.094 -9.258 1 97.12 83 THR B N 1
ATOM 3371 C CA . THR B 1 83 ? -6.836 28.516 -9.555 1 97.12 83 THR B CA 1
ATOM 3372 C C . THR B 1 83 ? -5.918 29.203 -8.539 1 97.12 83 THR B C 1
ATOM 3374 O O . THR B 1 83 ? -5.418 30.312 -8.797 1 97.12 83 THR B O 1
ATOM 3377 N N . GLY B 1 84 ? -5.773 28.641 -7.402 1 97.81 84 GLY B N 1
ATOM 3378 C CA . GLY B 1 84 ? -4.992 29.25 -6.348 1 97.81 84 GLY B CA 1
ATOM 3379 C C . GLY B 1 84 ? -5.785 30.25 -5.527 1 97.81 84 GLY B C 1
ATOM 3380 O O . GLY B 1 84 ? -5.238 30.906 -4.633 1 97.81 84 GLY B O 1
ATOM 3381 N N . LYS B 1 85 ? -7.047 30.344 -5.789 1 98 85 LYS B N 1
ATOM 3382 C CA . LYS B 1 85 ? -7.891 31.312 -5.094 1 98 85 LYS B CA 1
ATOM 3383 C C . LYS B 1 85 ? -8.188 30.859 -3.666 1 98 85 LYS B C 1
ATOM 3385 O O . LYS B 1 85 ? -8.5 29.688 -3.434 1 98 85 LYS B O 1
ATOM 3390 N N . CYS B 1 86 ? -8.078 31.766 -2.74 1 98.69 86 CYS B N 1
ATOM 3391 C CA . CYS B 1 86 ? -8.516 31.516 -1.373 1 98.69 86 CYS B CA 1
ATOM 3392 C C . CYS B 1 86 ? -10.031 31.547 -1.269 1 98.69 86 CYS B C 1
ATOM 3394 O O . CYS B 1 86 ? -10.656 32.562 -1.559 1 98.69 86 CYS B O 1
ATOM 3396 N N . LEU B 1 87 ? -10.625 30.516 -0.871 1 98.75 87 LEU B N 1
ATOM 3397 C CA . LEU B 1 87 ? -12.078 30.375 -0.833 1 98.75 87 LEU B CA 1
ATOM 3398 C C . LEU B 1 87 ? -12.625 30.828 0.518 1 98.75 87 LEU B C 1
ATOM 3400 O O . LEU B 1 87 ? -13.719 31.391 0.591 1 98.75 87 LEU B O 1
ATOM 3404 N N . PHE B 1 88 ? -11.922 30.547 1.591 1 98.81 88 PHE B N 1
ATOM 3405 C CA . PHE B 1 88 ? -12.406 30.859 2.93 1 98.81 88 PHE B CA 1
ATOM 3406 C C . PHE B 1 88 ? -11.258 30.906 3.93 1 98.81 88 PHE B C 1
ATOM 3408 O O . PHE B 1 88 ? -10.25 30.219 3.756 1 98.81 88 PHE B O 1
ATOM 3415 N N . THR B 1 89 ? -11.383 31.688 4.961 1 98.81 89 THR B N 1
ATOM 3416 C CA . THR B 1 89 ? -10.398 31.812 6.027 1 98.81 89 THR B CA 1
ATOM 3417 C C . THR B 1 89 ? -11.062 31.641 7.395 1 98.81 89 THR B C 1
ATOM 3419 O O . THR B 1 89 ? -12.023 32.344 7.719 1 98.81 89 THR B O 1
ATOM 3422 N N . TRP B 1 90 ? -10.633 30.656 8.164 1 98.88 90 TRP B N 1
ATOM 3423 C CA . TRP B 1 90 ? -10.961 30.547 9.586 1 98.88 90 TRP B CA 1
ATOM 3424 C C . TRP B 1 90 ? -9.922 31.266 10.438 1 98.88 90 TRP B C 1
ATOM 3426 O O . TRP B 1 90 ? -8.719 31.188 10.172 1 98.88 90 TRP B O 1
ATOM 3436 N N . GLU B 1 91 ? -10.359 31.922 11.484 1 98.44 91 GLU B N 1
ATOM 3437 C CA . GLU B 1 91 ? -9.469 32.594 12.414 1 98.44 91 GLU B CA 1
ATOM 3438 C C . GLU B 1 91 ? -9.492 31.953 13.789 1 98.44 91 GLU B C 1
ATOM 3440 O O . GLU B 1 91 ? -10.547 31.547 14.281 1 98.44 91 GLU B O 1
ATOM 3445 N N . PHE B 1 92 ? -8.328 31.812 14.352 1 97.94 92 PHE B N 1
ATOM 3446 C CA . PHE B 1 92 ? -8.18 31.234 15.68 1 97.94 92 PHE B CA 1
ATOM 3447 C C . PHE B 1 92 ? -7.418 32.188 16.594 1 97.94 92 PHE B C 1
ATOM 3449 O O . PHE B 1 92 ? -6.98 33.25 16.172 1 97.94 92 PHE B O 1
ATOM 3456 N N . THR B 1 93 ? -7.336 31.797 17.859 1 96.69 93 THR B N 1
ATOM 3457 C CA . THR B 1 93 ? -6.625 32.625 18.844 1 96.69 93 THR B CA 1
ATOM 3458 C C . THR B 1 93 ? -5.129 32.344 18.797 1 96.69 93 THR B C 1
ATOM 3460 O O . THR B 1 93 ? -4.316 33.188 19.172 1 96.69 93 THR B O 1
ATOM 3463 N N . THR B 1 94 ? -4.816 31.141 18.391 1 97.69 94 THR B N 1
ATOM 3464 C CA . THR B 1 94 ? -3.412 30.75 18.297 1 97.69 94 THR B CA 1
ATOM 3465 C C . THR B 1 94 ? -3.111 30.109 16.953 1 97.69 94 THR B C 1
ATOM 3467 O O . THR B 1 94 ? -4.016 29.906 16.141 1 97.69 94 THR B O 1
ATOM 3470 N N . ALA B 1 95 ? -1.846 29.812 16.719 1 98.25 95 ALA B N 1
ATOM 3471 C CA . ALA B 1 95 ? -1.364 29.328 15.422 1 98.25 95 ALA B CA 1
ATOM 3472 C C . ALA B 1 95 ? -1.984 27.984 15.07 1 98.25 95 ALA B C 1
ATOM 3474 O O . ALA B 1 95 ? -2.158 27.125 15.945 1 98.25 95 ALA B O 1
ATOM 3475 N N . ALA B 1 96 ? -2.324 27.781 13.812 1 98.69 96 ALA B N 1
ATOM 3476 C CA . ALA B 1 96 ? -2.734 26.484 13.273 1 98.69 96 ALA B CA 1
ATOM 3477 C C . ALA B 1 96 ? -1.524 25.656 12.867 1 98.69 96 ALA B C 1
ATOM 3479 O O . ALA B 1 96 ? -0.851 25.953 11.883 1 98.69 96 ALA B O 1
ATOM 3480 N N . LYS B 1 97 ? -1.333 24.5 13.531 1 98.5 97 LYS B N 1
ATOM 3481 C CA . LYS B 1 97 ? -0.057 23.797 13.445 1 98.5 97 LYS B CA 1
ATOM 3482 C C . LYS B 1 97 ? -0.181 22.547 12.586 1 98.5 97 LYS B C 1
ATOM 3484 O O . LYS B 1 97 ? 0.81 22.062 12.031 1 98.5 97 LYS B O 1
ATOM 3489 N N . ARG B 1 98 ? -1.375 21.984 12.508 1 98.81 98 ARG B N 1
ATOM 3490 C CA . ARG B 1 98 ? -1.62 20.781 11.695 1 98.81 98 ARG B CA 1
ATOM 3491 C C . ARG B 1 98 ? -3.041 20.781 11.141 1 98.81 98 ARG B C 1
ATOM 3493 O O . ARG B 1 98 ? -3.994 21.109 11.859 1 98.81 98 ARG B O 1
ATOM 3500 N N . VAL B 1 99 ? -3.166 20.5 9.852 1 98.94 99 VAL B N 1
ATOM 3501 C CA . VAL B 1 99 ? -4.469 20.328 9.227 1 98.94 99 VAL B CA 1
ATOM 3502 C C . VAL B 1 99 ? -4.496 19 8.453 1 98.94 99 VAL B C 1
ATOM 3504 O O . VAL B 1 99 ? -3.457 18.516 8.008 1 98.94 99 VAL B O 1
ATOM 3507 N N . ALA B 1 100 ? -5.621 18.422 8.367 1 98.62 100 ALA B N 1
ATOM 3508 C CA . ALA B 1 100 ? -5.773 17.203 7.574 1 98.62 100 ALA B CA 1
ATOM 3509 C C . ALA B 1 100 ? -7.23 16.984 7.172 1 98.62 100 ALA B C 1
ATOM 3511 O O . ALA B 1 100 ? -8.141 17.203 7.977 1 98.62 100 ALA B O 1
ATOM 3512 N N . PHE B 1 101 ? -7.445 16.609 5.926 1 97.31 101 PHE B N 1
ATOM 3513 C CA . PHE B 1 101 ? -8.766 16.188 5.477 1 97.31 101 PHE B CA 1
ATOM 3514 C C . PHE B 1 101 ? -9.125 14.812 6.035 1 97.31 101 PHE B C 1
ATOM 3516 O O . PHE B 1 101 ? -8.242 13.969 6.215 1 97.31 101 PHE B O 1
ATOM 3523 N N . SER B 1 102 ? -10.414 14.656 6.27 1 95.12 102 SER B N 1
ATOM 3524 C CA . SER B 1 102 ? -10.914 13.312 6.516 1 95.12 102 SER B CA 1
ATOM 3525 C C . SER B 1 102 ? -10.797 12.445 5.266 1 95.12 102 SER B C 1
ATOM 3527 O O . SER B 1 102 ? -10.5 12.945 4.18 1 95.12 102 SER B O 1
ATOM 3529 N N . GLU B 1 103 ? -10.914 11.188 5.473 1 88.25 103 GLU B N 1
ATOM 3530 C CA . GLU B 1 103 ? -10.75 10.258 4.359 1 88.25 103 GLU B CA 1
ATOM 3531 C C . GLU B 1 103 ? -11.711 10.586 3.219 1 88.25 103 GLU B C 1
ATOM 3533 O O . GLU B 1 103 ? -11.336 10.508 2.045 1 88.25 103 GLU B O 1
ATOM 3538 N N . ASP B 1 104 ? -12.953 10.922 3.494 1 85.19 104 ASP B N 1
ATOM 3539 C CA . ASP B 1 104 ? -13.938 11.234 2.463 1 85.19 104 ASP B CA 1
ATOM 3540 C C . ASP B 1 104 ? -13.906 12.719 2.107 1 85.19 104 ASP B C 1
ATOM 3542 O O . ASP B 1 104 ? -14.75 13.195 1.342 1 85.19 104 ASP B O 1
ATOM 3546 N N . CYS B 1 105 ? -13.047 13.5 2.727 1 93 105 CYS B N 1
ATOM 3547 C CA . CYS B 1 105 ? -12.758 14.898 2.447 1 93 105 CYS B CA 1
ATOM 3548 C C . CYS B 1 105 ? -13.953 15.781 2.787 1 93 105 CYS B C 1
ATOM 3550 O O . CYS B 1 105 ? -14.086 16.891 2.254 1 93 105 CYS B O 1
ATOM 3552 N N . SER B 1 106 ? -14.852 15.242 3.656 1 93.81 106 SER B N 1
ATOM 3553 C CA . SER B 1 106 ? -16 16.047 4.07 1 93.81 106 SER B CA 1
ATOM 3554 C C . SER B 1 106 ? -15.672 16.906 5.285 1 93.81 106 SER B C 1
ATOM 3556 O O . SER B 1 106 ? -16.422 17.828 5.621 1 93.81 106 SER B O 1
ATOM 3558 N N . GLN B 1 107 ? -14.617 16.594 5.906 1 97 107 GLN B N 1
ATOM 3559 C CA . GLN B 1 107 ? -14.203 17.312 7.102 1 97 107 GLN B CA 1
ATOM 3560 C C . GLN B 1 107 ? -12.719 17.672 7.047 1 97 107 GLN B C 1
ATOM 3562 O O . GLN B 1 107 ? -11.961 17.062 6.285 1 97 107 GLN B O 1
ATOM 3567 N N . VAL B 1 108 ? -12.359 18.641 7.832 1 98.44 108 VAL B N 1
ATOM 3568 C CA . VAL B 1 108 ? -10.961 18.984 8.086 1 98.44 108 VAL B CA 1
ATOM 3569 C C . VAL B 1 108 ? -10.727 19.125 9.586 1 98.44 108 VAL B C 1
ATOM 3571 O O . VAL B 1 108 ? -11.555 19.703 10.305 1 98.44 108 VAL B O 1
ATOM 3574 N N . LEU B 1 109 ? -9.648 18.531 10.047 1 98.75 109 LEU B N 1
ATOM 3575 C CA . LEU B 1 109 ? -9.242 18.812 11.422 1 98.75 109 LEU B CA 1
ATOM 3576 C C . LEU B 1 109 ? -8.133 19.844 11.461 1 98.75 109 LEU B C 1
ATOM 3578 O O . LEU B 1 109 ? -7.359 19.984 10.508 1 98.75 109 LEU B O 1
ATOM 3582 N N . VAL B 1 110 ? -8.07 20.625 12.523 1 98.88 110 VAL B N 1
ATOM 3583 C CA . VAL B 1 110 ? -7.004 21.594 12.758 1 98.88 110 VAL B CA 1
ATOM 3584 C C . VAL B 1 110 ? -6.523 21.5 14.203 1 98.88 110 VAL B C 1
ATOM 3586 O O . VAL B 1 110 ? -7.336 21.406 15.125 1 98.88 110 VAL B O 1
ATOM 3589 N N . VAL B 1 111 ? -5.227 21.406 14.383 1 98.81 111 VAL B N 1
ATOM 3590 C CA . VAL B 1 111 ? -4.594 21.5 15.695 1 98.81 111 VAL B CA 1
ATOM 3591 C C . VAL B 1 111 ? -4.043 22.906 15.914 1 98.81 111 VAL B C 1
ATOM 3593 O O . VAL B 1 111 ? -3.275 23.406 15.094 1 98.81 111 VAL B O 1
ATOM 3596 N N . THR B 1 112 ? -4.434 23.547 16.969 1 98.38 112 THR B N 1
ATOM 3597 C CA . THR B 1 112 ? -3.895 24.859 17.328 1 98.38 112 THR B CA 1
ATOM 3598 C C . THR B 1 112 ? -2.979 24.75 18.547 1 98.38 112 THR B C 1
ATOM 3600 O O . THR B 1 112 ? -3.211 23.938 19.438 1 98.38 112 THR B O 1
ATOM 3603 N N . GLU B 1 113 ? -2.014 25.547 18.625 1 96.12 113 GLU B N 1
ATOM 3604 C CA . GLU B 1 113 ? -0.972 25.453 19.641 1 96.12 113 GLU B CA 1
ATOM 3605 C C . GLU B 1 113 ? -1.431 26.062 20.953 1 96.12 113 GLU B C 1
ATOM 3607 O O . GLU B 1 113 ? -2.461 26.734 21.016 1 96.12 113 GLU B O 1
ATOM 3612 N N . GLN B 1 114 ? -0.743 25.703 22 1 94 114 GLN B N 1
ATOM 3613 C CA . GLN B 1 114 ? -0.906 26.359 23.297 1 94 114 GLN B CA 1
ATOM 3614 C C . GLN B 1 114 ? -0.054 27.625 23.391 1 94 114 GLN B C 1
ATOM 3616 O O . GLN B 1 114 ? 1.168 27.562 23.234 1 94 114 GLN B O 1
ATOM 3621 N N . ARG B 1 115 ? -0.694 28.734 23.688 1 90.19 115 ARG B N 1
ATOM 3622 C CA . ARG B 1 115 ? 0.031 30 23.781 1 90.19 115 ARG B CA 1
ATOM 3623 C C . ARG B 1 115 ? -0.788 31.047 24.531 1 90.19 115 ARG B C 1
ATOM 3625 O O . ARG B 1 115 ? -2.014 31.094 24.406 1 90.19 115 ARG B O 1
ATOM 3632 N N . MET B 1 116 ? -0.048 31.969 25.25 1 86.81 116 MET B N 1
ATOM 3633 C CA . MET B 1 116 ? -0.586 33.188 25.875 1 86.81 116 MET B CA 1
ATOM 3634 C C . MET B 1 116 ? -1.828 32.875 26.703 1 86.81 116 MET B C 1
ATOM 3636 O O . MET B 1 116 ? -2.861 33.531 26.562 1 86.81 116 MET B O 1
ATOM 3640 N N . GLY B 1 117 ? -1.874 31.672 27.391 1 88.88 117 GLY B N 1
ATOM 3641 C CA . GLY B 1 117 ? -2.977 31.328 28.281 1 88.88 117 GLY B CA 1
ATOM 3642 C C . GLY B 1 117 ? -4.059 30.516 27.594 1 88.88 117 GLY B C 1
ATOM 3643 O O . GLY B 1 117 ? -4.988 30.047 28.25 1 88.88 117 GLY B O 1
ATOM 3644 N N . PHE B 1 118 ? -3.947 30.422 26.266 1 93.94 118 PHE B N 1
ATOM 3645 C CA . PHE B 1 118 ? -4.91 29.594 25.547 1 93.94 118 PHE B CA 1
ATOM 3646 C C . PHE B 1 118 ? -4.402 28.156 25.406 1 93.94 118 PHE B C 1
ATOM 3648 O O . PHE B 1 118 ? -3.264 27.938 25 1 93.94 118 PHE B O 1
ATOM 3655 N N . ARG B 1 119 ? -5.227 27.203 25.719 1 94.25 119 ARG B N 1
ATOM 3656 C CA . ARG B 1 119 ? -4.883 25.797 25.625 1 94.25 119 ARG B CA 1
ATOM 3657 C C . ARG B 1 119 ? -4.867 25.328 24.172 1 94.25 119 ARG B C 1
ATOM 3659 O O . ARG B 1 119 ? -5.578 25.891 23.328 1 94.25 119 ARG B O 1
ATOM 3666 N N . GLY B 1 120 ? -4.027 24.375 23.953 1 96.56 120 GLY B N 1
ATOM 3667 C CA . GLY B 1 120 ? -4.102 23.719 22.656 1 96.56 120 GLY B CA 1
ATOM 3668 C C . GLY B 1 120 ? -5.406 22.984 22.422 1 96.56 120 GLY B C 1
ATOM 3669 O O . GLY B 1 120 ? -6.023 22.5 23.375 1 96.56 120 GLY B O 1
ATOM 3670 N N . SER B 1 121 ? -5.805 22.922 21.188 1 98.06 121 SER B N 1
ATOM 3671 C CA . SER B 1 121 ? -7.055 22.234 20.875 1 98.06 121 SER B CA 1
ATOM 3672 C C . SER B 1 121 ? -7.008 21.594 19.484 1 98.06 121 SER B C 1
ATOM 3674 O O . SER B 1 121 ? -6.148 21.938 18.672 1 98.06 121 SER B O 1
ATOM 3676 N N . LEU B 1 122 ? -7.801 20.625 19.328 1 98.69 122 LEU B N 1
ATOM 3677 C CA . LEU B 1 122 ? -8.141 20.062 18.031 1 98.69 122 LEU B CA 1
ATOM 3678 C C . LEU B 1 122 ? -9.602 20.328 17.688 1 98.69 122 LEU B C 1
ATOM 3680 O O . LEU B 1 122 ? -10.5 20.047 18.484 1 98.69 122 LEU B O 1
ATOM 3684 N N . ARG B 1 123 ? -9.82 20.922 16.578 1 98.75 123 ARG B N 1
ATOM 3685 C CA . ARG B 1 123 ? -11.164 21.203 16.094 1 98.75 123 ARG B CA 1
ATOM 3686 C C . ARG B 1 123 ? -11.414 20.516 14.75 1 98.75 123 ARG B C 1
ATOM 3688 O O . ARG B 1 123 ? -10.492 20.344 13.953 1 98.75 123 ARG B O 1
ATOM 3695 N N . VAL B 1 124 ? -12.664 20.094 14.539 1 98.62 124 VAL B N 1
ATOM 3696 C CA . VAL B 1 124 ? -13.078 19.5 13.273 1 98.62 124 VAL B CA 1
ATOM 3697 C C . VAL B 1 124 ? -14.148 20.375 12.625 1 98.62 124 VAL B C 1
ATOM 3699 O O . VAL B 1 124 ? -15.094 20.797 13.289 1 98.62 124 VAL B O 1
ATOM 3702 N N . PHE B 1 125 ? -13.977 20.688 11.383 1 98.69 125 PHE B N 1
ATOM 3703 C CA . PHE B 1 125 ? -14.938 21.469 10.609 1 98.69 125 PHE B CA 1
ATOM 3704 C C . PHE B 1 125 ? -15.508 20.641 9.469 1 98.69 125 PHE B C 1
ATOM 3706 O O . PHE B 1 125 ? -14.789 19.875 8.82 1 98.69 125 PHE B O 1
ATOM 3713 N N . ARG B 1 126 ? -16.766 20.766 9.234 1 97.62 126 ARG B N 1
ATOM 3714 C CA . ARG B 1 126 ? -17.344 20.281 7.992 1 97.62 126 ARG B CA 1
ATOM 3715 C C . ARG B 1 126 ? -17.031 21.203 6.828 1 97.62 126 ARG B C 1
ATOM 3717 O O . ARG B 1 126 ? -17.062 22.422 6.977 1 97.62 126 ARG B O 1
ATOM 3724 N N . ILE B 1 127 ? -16.797 20.656 5.656 1 98.06 127 ILE B N 1
ATOM 3725 C CA . ILE B 1 127 ? -16.406 21.469 4.504 1 98.06 127 ILE B CA 1
ATOM 3726 C C . ILE B 1 127 ? -17.516 21.469 3.467 1 98.06 127 ILE B C 1
ATOM 3728 O O . ILE B 1 127 ? -17.984 20.406 3.041 1 98.06 127 ILE B O 1
ATOM 3732 N N . ASN B 1 128 ? -18 22.625 3.16 1 98.25 128 ASN B N 1
ATOM 3733 C CA . ASN B 1 128 ? -18.875 22.781 2.008 1 98.25 128 ASN B CA 1
ATOM 3734 C C . ASN B 1 128 ? -18.109 22.656 0.695 1 98.25 128 ASN B C 1
ATOM 3736 O O . ASN B 1 128 ? -17.344 23.547 0.329 1 98.25 128 ASN B O 1
ATOM 3740 N N . ARG B 1 129 ? -18.375 21.641 -0.025 1 96.31 129 ARG B N 1
ATOM 3741 C CA . ARG B 1 129 ? -17.578 21.328 -1.21 1 96.31 129 ARG B CA 1
ATOM 3742 C C . ARG B 1 129 ? -18.328 21.703 -2.484 1 96.31 129 ARG B C 1
ATOM 3744 O O . ARG B 1 129 ? -17.891 21.375 -3.588 1 96.31 129 ARG B O 1
ATOM 3751 N N . ASP B 1 130 ? -19.484 22.312 -2.369 1 96.62 130 ASP B N 1
ATOM 3752 C CA . ASP B 1 130 ? -20.234 22.766 -3.535 1 96.62 130 ASP B CA 1
ATOM 3753 C C . ASP B 1 130 ? -19.562 23.969 -4.188 1 96.62 130 ASP B C 1
ATOM 3755 O O . ASP B 1 130 ? -19.516 25.047 -3.602 1 96.62 130 ASP B O 1
ATOM 3759 N N . PRO B 1 131 ? -19.172 23.812 -5.426 1 95.94 131 PRO B N 1
ATOM 3760 C CA . PRO B 1 131 ? -18.438 24.891 -6.094 1 95.94 131 PRO B CA 1
ATOM 3761 C C . PRO B 1 131 ? -19.234 26.203 -6.16 1 95.94 131 PRO B C 1
ATOM 3763 O O . PRO B 1 131 ? -18.641 27.281 -6.195 1 95.94 131 PRO B O 1
ATOM 3766 N N . ALA B 1 132 ? -20.5 26.062 -6.109 1 97.25 132 ALA B N 1
ATOM 3767 C CA . ALA B 1 132 ? -21.359 27.234 -6.207 1 97.25 132 ALA B CA 1
ATOM 3768 C C . ALA B 1 132 ? -21.328 28.047 -4.91 1 97.25 132 ALA B C 1
ATOM 3770 O O . ALA B 1 132 ? -21.578 29.25 -4.918 1 97.25 132 ALA B O 1
ATOM 3771 N N . THR B 1 133 ? -21 27.375 -3.777 1 98.12 133 THR B N 1
ATOM 3772 C CA . THR B 1 133 ? -21.156 28.062 -2.498 1 98.12 133 THR B CA 1
ATOM 3773 C C . THR B 1 133 ? -19.953 27.781 -1.588 1 98.12 133 THR B C 1
ATOM 3775 O O . THR B 1 133 ? -20.016 28.031 -0.381 1 98.12 133 THR B O 1
ATOM 3778 N N . TRP B 1 134 ? -18.859 27.203 -2.064 1 97.94 134 TRP B N 1
ATOM 3779 C CA . TRP B 1 134 ? -17.766 26.734 -1.207 1 97.94 134 TRP B CA 1
ATOM 3780 C C . TRP B 1 134 ? -16.984 27.906 -0.626 1 97.94 134 TRP B C 1
ATOM 3782 O O . TRP B 1 134 ? -16.125 27.734 0.229 1 97.94 134 TRP B O 1
ATOM 3792 N N . THR B 1 135 ? -17.281 29.172 -1.057 1 98.25 135 THR B N 1
ATOM 3793 C CA . THR B 1 135 ? -16.734 30.359 -0.414 1 98.25 135 THR B CA 1
ATOM 3794 C C . THR B 1 135 ? -17.453 30.656 0.898 1 98.25 135 THR B C 1
ATOM 3796 O O . THR B 1 135 ? -17.047 31.531 1.659 1 98.25 135 THR B O 1
ATOM 3799 N N . GLN B 1 136 ? -18.562 30 1.126 1 98.25 136 GLN B N 1
ATOM 3800 C CA . GLN B 1 136 ? -19.312 30.078 2.373 1 98.25 136 GLN B CA 1
ATOM 3801 C C . GLN B 1 136 ? -19.141 28.812 3.207 1 98.25 136 GLN B C 1
ATOM 3803 O O . GLN B 1 136 ? -19.703 27.766 2.887 1 98.25 136 GLN B O 1
ATOM 3808 N N . GLN B 1 137 ? -18.359 28.906 4.223 1 98.56 137 GLN B N 1
ATOM 3809 C CA . GLN B 1 137 ? -18.125 27.781 5.133 1 98.56 137 GLN B CA 1
ATOM 3810 C C . GLN B 1 137 ? -18.672 28.094 6.523 1 98.56 137 GLN B C 1
ATOM 3812 O O . GLN B 1 137 ? -18.844 29.25 6.887 1 98.56 137 GLN B O 1
ATOM 3817 N N . ASP B 1 138 ? -18.969 27.016 7.297 1 97.44 138 ASP B N 1
ATOM 3818 C CA . ASP B 1 138 ? -19.328 27.203 8.703 1 97.44 138 ASP B CA 1
ATOM 3819 C C . ASP B 1 138 ? -18.094 27.594 9.523 1 97.44 138 ASP B C 1
ATOM 3821 O O . ASP B 1 138 ? -17.078 26.891 9.508 1 97.44 138 ASP B O 1
ATOM 3825 N N . VAL B 1 139 ? -18.203 28.656 10.242 1 97.62 139 VAL B N 1
ATOM 3826 C CA . VAL B 1 139 ? -17.094 29.141 11.055 1 97.62 139 VAL B CA 1
ATOM 3827 C C . VAL B 1 139 ? -16.969 28.297 12.32 1 97.62 139 VAL B C 1
ATOM 3829 O O . VAL B 1 139 ? -15.891 28.188 12.898 1 97.62 139 VAL B O 1
ATOM 3832 N N . GLU B 1 140 ? -18.109 27.766 12.781 1 97.25 140 GLU B N 1
ATOM 3833 C CA . GLU B 1 140 ? -18.125 26.969 14.016 1 97.25 140 GLU B CA 1
ATOM 3834 C C . GLU B 1 140 ? -17.688 25.531 13.758 1 97.25 140 GLU B C 1
ATOM 3836 O O . GLU B 1 140 ? -18.203 24.875 12.852 1 97.25 140 GLU B O 1
ATOM 3841 N N . PRO B 1 141 ? -16.766 25.062 14.539 1 98.19 141 PRO B N 1
ATOM 3842 C CA . PRO B 1 141 ? -16.391 23.656 14.398 1 98.19 141 PRO B CA 1
ATOM 3843 C C . PRO B 1 141 ? -17.5 22.703 14.828 1 98.19 141 PRO B C 1
ATOM 3845 O O . PRO B 1 141 ? -18.312 23.047 15.688 1 98.19 141 PRO B O 1
ATOM 3848 N N . THR B 1 142 ? -17.531 21.531 14.25 1 97.38 142 THR B N 1
ATOM 3849 C CA . THR B 1 142 ? -18.484 20.5 14.641 1 97.38 142 THR B CA 1
ATOM 3850 C C . THR B 1 142 ? -18.016 19.781 15.898 1 97.38 142 THR B C 1
ATOM 3852 O O . THR B 1 142 ? -18.828 19.156 16.594 1 97.38 142 THR B O 1
ATOM 3855 N N . ARG B 1 143 ? -16.766 19.812 16.141 1 97.44 143 ARG B N 1
ATOM 3856 C CA . ARG B 1 143 ? -16.156 19.141 17.281 1 97.44 143 ARG B CA 1
ATOM 3857 C C . ARG B 1 143 ? -14.93 19.906 17.766 1 97.44 143 ARG B C 1
ATOM 3859 O O . ARG B 1 143 ? -14.148 20.422 16.969 1 97.44 143 ARG B O 1
ATOM 3866 N N . THR B 1 144 ? -14.805 19.969 19.109 1 98.06 144 THR B N 1
ATOM 3867 C CA . THR B 1 144 ? -13.625 20.578 19.719 1 98.06 144 THR B CA 1
ATOM 3868 C C . THR B 1 144 ? -13.094 19.688 20.844 1 98.06 144 THR B C 1
ATOM 3870 O O . THR B 1 144 ? -13.836 19.312 21.75 1 98.06 144 THR B O 1
ATOM 3873 N N . ILE B 1 145 ? -11.906 19.281 20.75 1 98.12 145 ILE B N 1
ATOM 3874 C CA . ILE B 1 145 ? -11.18 18.609 21.828 1 98.12 145 ILE B CA 1
ATOM 3875 C C . ILE B 1 145 ? -10.141 19.562 22.422 1 98.12 145 ILE B C 1
ATOM 3877 O O . ILE B 1 145 ? -9.195 19.969 21.734 1 98.12 145 ILE B O 1
ATOM 3881 N N . THR B 1 146 ? -10.32 19.891 23.641 1 97.94 146 THR B N 1
ATOM 3882 C CA . THR B 1 146 ? -9.359 20.75 24.328 1 97.94 146 THR B CA 1
ATOM 3883 C C . THR B 1 146 ? -8.383 19.906 25.156 1 97.94 146 THR B C 1
ATOM 3885 O O . THR B 1 146 ? -8.789 19.031 25.906 1 97.94 146 THR B O 1
ATOM 3888 N N . PHE B 1 147 ? -7.133 20.188 25.016 1 97.12 147 PHE B N 1
ATOM 3889 C CA . PHE B 1 147 ? -6.121 19.375 25.688 1 97.12 147 PHE B CA 1
ATOM 3890 C C . PHE B 1 147 ? -5.809 19.938 27.062 1 97.12 147 PHE B C 1
ATOM 3892 O O . PHE B 1 147 ? -5.379 21.078 27.188 1 97.12 147 PHE B O 1
ATOM 3899 N N . SER B 1 148 ? -5.965 19.109 28.094 1 93.88 148 SER B N 1
ATOM 3900 C CA . SER B 1 148 ? -5.715 19.5 29.484 1 93.88 148 SER B CA 1
ATOM 3901 C C . SER B 1 148 ? -4.254 19.297 29.859 1 93.88 148 SER B C 1
ATOM 3903 O O . SER B 1 148 ? -3.738 19.953 30.75 1 93.88 148 SER B O 1
ATOM 3905 N N . GLY B 1 149 ? -3.596 18.359 29.219 1 92.44 149 GLY B N 1
ATOM 3906 C CA . GLY B 1 149 ? -2.188 18.078 29.453 1 92.44 149 GLY B CA 1
ATOM 3907 C C . GLY B 1 149 ? -1.288 18.562 28.328 1 92.44 149 GLY B C 1
ATOM 3908 O O . GLY B 1 149 ? -1.452 19.672 27.844 1 92.44 149 GLY B O 1
ATOM 3909 N N . PRO B 1 150 ? -0.224 17.766 28.078 1 94.56 150 PRO B N 1
ATOM 3910 C CA . PRO B 1 150 ? 0.686 18.156 27 1 94.56 150 PRO B CA 1
ATOM 3911 C C . PRO B 1 150 ? -0.031 18.344 25.672 1 94.56 150 PRO B C 1
ATOM 3913 O O . PRO B 1 150 ? -0.871 17.531 25.297 1 94.56 150 PRO B O 1
ATOM 3916 N N . LYS B 1 151 ? 0.29 19.375 24.984 1 95.75 151 LYS B N 1
ATOM 3917 C CA . LYS B 1 151 ? -0.403 19.766 23.766 1 95.75 151 LYS B CA 1
ATOM 3918 C C . LYS B 1 151 ? -0.182 18.734 22.656 1 95.75 151 LYS B C 1
ATOM 3920 O O . LYS B 1 151 ? 0.873 18.094 22.594 1 95.75 151 LYS B O 1
ATOM 3925 N N . ALA B 1 152 ? -1.163 18.594 21.766 1 98.06 152 ALA B N 1
ATOM 3926 C CA . ALA B 1 152 ? -0.998 17.844 20.516 1 98.06 152 ALA B CA 1
ATOM 3927 C C . ALA B 1 152 ? -0.262 18.688 19.469 1 98.06 152 ALA B C 1
ATOM 3929 O O . ALA B 1 152 ? -0.481 19.891 19.375 1 98.06 152 ALA B O 1
ATOM 3930 N N . VAL B 1 153 ? 0.605 18.031 18.734 1 97.69 153 VAL B N 1
ATOM 3931 C CA . VAL B 1 153 ? 1.373 18.766 17.734 1 97.69 153 VAL B CA 1
ATOM 3932 C C . VAL B 1 153 ? 1.021 18.25 16.328 1 97.69 153 VAL B C 1
ATOM 3934 O O . VAL B 1 153 ? 1.141 18.984 15.352 1 97.69 153 VAL B O 1
ATOM 3937 N N . VAL B 1 154 ? 0.629 17.016 16.203 1 98.62 154 VAL B N 1
ATOM 3938 C CA . VAL B 1 154 ? 0.222 16.406 14.945 1 98.62 154 VAL B CA 1
ATOM 3939 C C . VAL B 1 154 ? -1.075 15.633 15.141 1 98.62 154 VAL B C 1
ATOM 3941 O O . VAL B 1 154 ? -1.406 15.234 16.266 1 98.62 154 VAL B O 1
ATOM 3944 N N . ALA B 1 155 ? -1.802 15.469 14.055 1 98.75 155 ALA B N 1
ATOM 3945 C CA . ALA B 1 155 ? -3.051 14.711 14.102 1 98.75 155 ALA B CA 1
ATOM 3946 C C . ALA B 1 155 ? -3.443 14.219 12.711 1 98.75 155 ALA B C 1
ATOM 3948 O O . ALA B 1 155 ? -2.994 14.766 11.695 1 98.75 155 ALA B O 1
ATOM 3949 N N . ALA B 1 156 ? -4.211 13.164 12.672 1 98.19 156 ALA B N 1
ATOM 3950 C CA . ALA B 1 156 ? -4.75 12.617 11.43 1 98.19 156 ALA B CA 1
ATOM 3951 C C . ALA B 1 156 ? -6.02 11.805 11.695 1 98.19 156 ALA B C 1
ATOM 3953 O O . ALA B 1 156 ? -6.273 11.391 12.82 1 98.19 156 ALA B O 1
ATOM 3954 N N . PHE B 1 157 ? -6.82 11.68 10.68 1 95.56 157 PHE B N 1
ATOM 3955 C CA . PHE B 1 157 ? -7.965 10.781 10.75 1 95.56 157 PHE B CA 1
ATOM 3956 C C . PHE B 1 157 ? -7.527 9.336 10.57 1 95.56 157 PHE B C 1
ATOM 3958 O O . PHE B 1 157 ? -6.711 9.031 9.703 1 95.56 157 PHE B O 1
ATOM 3965 N N . ALA B 1 158 ? -7.996 8.469 11.43 1 91.75 158 ALA B N 1
ATOM 3966 C CA . ALA B 1 158 ? -7.785 7.031 11.297 1 91.75 158 ALA B CA 1
ATOM 3967 C C . ALA B 1 158 ? -8.695 6.438 10.227 1 91.75 158 ALA B C 1
ATOM 3969 O O . ALA B 1 158 ? -9.461 7.16 9.578 1 91.75 158 ALA B O 1
ATOM 3970 N N . PRO B 1 159 ? -8.562 5.047 9.992 1 84.69 159 PRO B N 1
ATOM 3971 C CA . PRO B 1 159 ? -9.359 4.449 8.922 1 84.69 159 PRO B CA 1
ATOM 3972 C C . PRO B 1 159 ? -10.859 4.691 9.094 1 84.69 159 PRO B C 1
ATOM 3974 O O . PRO B 1 159 ? -11.367 4.617 10.219 1 84.69 159 PRO B O 1
ATOM 3977 N N . CYS B 1 160 ? -11.516 4.988 8.016 1 74.81 160 CYS B N 1
ATOM 3978 C CA . CYS B 1 160 ? -12.953 5.234 7.949 1 74.81 160 CYS B CA 1
ATOM 3979 C C . CYS B 1 160 ? -13.352 6.406 8.844 1 74.81 160 CYS B C 1
ATOM 3981 O O . CYS B 1 160 ? -14.508 6.527 9.234 1 74.81 160 CYS B O 1
ATOM 3983 N N . ASP B 1 161 ? -12.414 7.148 9.211 1 76.19 161 ASP B N 1
ATOM 3984 C CA . ASP B 1 161 ? -12.594 8.328 10.055 1 76.19 161 ASP B CA 1
ATOM 3985 C C . ASP B 1 161 ? -13.242 7.957 11.391 1 76.19 161 ASP B C 1
ATOM 3987 O O . ASP B 1 161 ? -13.945 8.773 11.992 1 76.19 161 ASP B O 1
ATOM 3991 N N . GLN B 1 162 ? -13.047 6.734 11.727 1 84.62 162 GLN B N 1
ATOM 3992 C CA . GLN B 1 162 ? -13.68 6.266 12.961 1 84.62 162 GLN B CA 1
ATOM 3993 C C . GLN B 1 162 ? -12.992 6.848 14.188 1 84.62 162 GLN B C 1
ATOM 3995 O O . GLN B 1 162 ? -13.602 6.965 15.25 1 84.62 162 GLN B O 1
ATOM 4000 N N . TYR B 1 163 ? -11.812 7.137 14.023 1 92.12 163 TYR B N 1
ATOM 4001 C CA . TYR B 1 163 ? -11.023 7.734 15.094 1 92.12 163 TYR B CA 1
ATOM 4002 C C . TYR B 1 163 ? -10.172 8.883 14.562 1 92.12 163 TYR B C 1
ATOM 4004 O O . TYR B 1 163 ? -9.961 9 13.352 1 92.12 163 TYR B O 1
ATOM 4012 N N . ILE B 1 164 ? -9.82 9.734 15.438 1 97.31 164 ILE B N 1
ATOM 4013 C CA . ILE B 1 164 ? -8.758 10.711 15.227 1 97.31 164 ILE B CA 1
ATOM 4014 C C . ILE B 1 164 ? -7.543 10.352 16.078 1 97.31 164 ILE B C 1
ATOM 4016 O O . ILE B 1 164 ? -7.676 10.016 17.25 1 97.31 164 ILE B O 1
ATOM 4020 N N . VAL B 1 165 ? -6.41 10.359 15.469 1 98.31 165 VAL B N 1
ATOM 4021 C CA . VAL B 1 165 ? -5.16 10.078 16.172 1 98.31 165 VAL B CA 1
ATOM 4022 C C . VAL B 1 165 ? -4.391 11.375 16.391 1 98.31 165 VAL B C 1
ATOM 4024 O O . VAL B 1 165 ? -4.312 12.219 15.508 1 98.31 165 VAL B O 1
ATOM 4027 N N . THR B 1 166 ? -3.814 11.547 17.562 1 98.62 166 THR B N 1
ATOM 4028 C CA . THR B 1 166 ? -2.994 12.719 17.875 1 98.62 166 THR B CA 1
ATOM 4029 C C . THR B 1 166 ? -1.619 12.297 18.375 1 98.62 166 THR B C 1
ATOM 4031 O O . THR B 1 166 ? -1.477 11.234 18.984 1 98.62 166 THR B O 1
ATOM 4034 N N . GLY B 1 167 ? -0.593 13.039 18.078 1 98.75 167 GLY B N 1
ATOM 4035 C CA . GLY B 1 167 ? 0.737 12.977 18.656 1 98.75 167 GLY B CA 1
ATOM 4036 C C . GLY B 1 167 ? 1.093 14.211 19.469 1 98.75 167 GLY B C 1
ATOM 4037 O O . GLY B 1 167 ? 0.808 15.336 19.062 1 98.75 167 GLY B O 1
ATOM 4038 N N . HIS B 1 168 ? 1.71 13.984 20.578 1 98.62 168 HIS B N 1
ATOM 4039 C CA . HIS B 1 168 ? 1.83 15.07 21.531 1 98.62 168 HIS B CA 1
ATOM 4040 C C . HIS B 1 168 ? 3.293 15.422 21.797 1 98.62 168 HIS B C 1
ATOM 4042 O O . HIS B 1 168 ? 4.191 14.703 21.344 1 98.62 168 HIS B O 1
ATOM 4048 N N . GLU B 1 169 ? 3.506 16.5 22.516 1 97.75 169 GLU B N 1
ATOM 4049 C CA . GLU B 1 169 ? 4.832 17.047 22.766 1 97.75 169 GLU B CA 1
ATOM 4050 C C . GLU B 1 169 ? 5.609 16.203 23.766 1 97.75 169 GLU B C 1
ATOM 4052 O O . GLU B 1 169 ? 6.832 16.312 23.875 1 97.75 169 GLU B O 1
ATOM 4057 N N . ASP B 1 170 ? 4.945 15.344 24.469 1 97.94 170 ASP B N 1
ATOM 4058 C CA . ASP B 1 170 ? 5.641 14.523 25.453 1 97.94 170 ASP B CA 1
ATOM 4059 C C . ASP B 1 170 ? 5.805 13.086 24.953 1 97.94 170 ASP B C 1
ATOM 4061 O O . ASP B 1 170 ? 6.148 12.195 25.734 1 97.94 170 ASP B O 1
ATOM 4065 N N . GLY B 1 171 ? 5.41 12.836 23.766 1 98.69 171 GLY B N 1
ATOM 4066 C CA . GLY B 1 171 ? 5.617 11.516 23.188 1 98.69 171 GLY B CA 1
ATOM 4067 C C . GLY B 1 171 ? 4.375 10.648 23.219 1 98.69 171 GLY B C 1
ATOM 4068 O O . GLY B 1 171 ? 4.379 9.523 22.703 1 98.69 171 GLY B O 1
ATOM 4069 N N . LYS B 1 172 ? 3.33 11.188 23.75 1 98.5 172 LYS B N 1
ATOM 4070 C CA . LYS B 1 172 ? 2.068 10.461 23.828 1 98.5 172 LYS B CA 1
ATOM 4071 C C . LYS B 1 172 ? 1.367 10.43 22.469 1 98.5 172 LYS B C 1
ATOM 4073 O O . LYS B 1 172 ? 1.347 11.43 21.75 1 98.5 172 LYS B O 1
ATOM 4078 N N . VAL B 1 173 ? 0.833 9.258 22.141 1 98.69 173 VAL B N 1
ATOM 4079 C CA . VAL B 1 173 ? -0.128 9.102 21.047 1 98.69 173 VAL B CA 1
ATOM 4080 C C . VAL B 1 173 ? -1.499 8.75 21.625 1 98.69 173 VAL B C 1
ATOM 4082 O O . VAL B 1 173 ? -1.605 7.934 22.531 1 98.69 173 VAL B O 1
ATOM 4085 N N . ALA B 1 174 ? -2.518 9.375 21.141 1 98.5 174 ALA B N 1
ATOM 4086 C CA . ALA B 1 174 ? -3.863 9.109 21.641 1 98.5 174 ALA B CA 1
ATOM 4087 C C . ALA B 1 174 ? -4.859 8.992 20.484 1 98.5 174 ALA B C 1
ATOM 4089 O O . ALA B 1 174 ? -4.609 9.477 19.391 1 98.5 174 ALA B O 1
ATOM 4090 N N . ILE B 1 175 ? -5.945 8.297 20.797 1 97.62 175 ILE B N 1
ATOM 4091 C CA . ILE B 1 175 ? -7.008 8.164 19.797 1 97.62 175 ILE B CA 1
ATOM 4092 C C . ILE B 1 175 ? -8.344 8.594 20.406 1 97.62 175 ILE B C 1
ATOM 4094 O O . ILE B 1 175 ? -8.594 8.359 21.594 1 97.62 175 ILE B O 1
ATOM 4098 N N . TYR B 1 176 ? -9.156 9.211 19.641 1 97.38 176 TYR B N 1
ATOM 4099 C CA . TYR B 1 176 ? -10.477 9.703 20.016 1 97.38 176 TYR B CA 1
ATOM 4100 C C . TYR B 1 176 ? -11.539 9.172 19.047 1 97.38 176 TYR B C 1
ATOM 4102 O O . TYR B 1 176 ? -11.414 9.32 17.828 1 97.38 176 TYR B O 1
ATOM 4110 N N . TYR B 1 177 ? -12.523 8.586 19.625 1 93.94 177 TYR B N 1
ATOM 4111 C CA . TYR B 1 177 ? -13.633 8.18 18.766 1 93.94 177 TYR B CA 1
ATOM 4112 C C . TYR B 1 177 ? -14.227 9.375 18.031 1 93.94 177 TYR B C 1
ATOM 4114 O O . TYR B 1 177 ? -14.359 10.461 18.609 1 93.94 177 TYR B O 1
ATOM 4122 N N . HIS B 1 178 ? -14.586 9.156 16.781 1 93 178 HIS B N 1
ATOM 4123 C CA . HIS B 1 178 ? -15.102 10.25 15.969 1 93 178 HIS B CA 1
ATOM 4124 C C . HIS B 1 178 ? -16.328 9.805 15.156 1 93 178 HIS B C 1
ATOM 4126 O O . HIS B 1 178 ? -16.219 8.898 14.328 1 93 178 HIS B O 1
ATOM 4132 N N . ASP B 1 179 ? -17.391 10.359 15.461 1 88.81 179 ASP B N 1
ATOM 4133 C CA . ASP B 1 179 ? -18.656 10.203 14.742 1 88.81 179 ASP B CA 1
ATOM 4134 C C . ASP B 1 179 ? -19.125 11.531 14.164 1 88.81 179 ASP B C 1
ATOM 4136 O O . ASP B 1 179 ? -19.484 12.445 14.906 1 88.81 179 ASP B O 1
ATOM 4140 N N . ASP B 1 180 ? -19.172 11.57 12.898 1 86 180 ASP B N 1
ATOM 4141 C CA . ASP B 1 180 ? -19.516 12.82 12.227 1 86 180 ASP B CA 1
ATOM 4142 C C . ASP B 1 180 ? -20.969 13.211 12.508 1 86 180 ASP B C 1
ATOM 4144 O O . ASP B 1 180 ? -21.312 14.391 12.43 1 86 180 ASP B O 1
ATOM 4148 N N . LYS B 1 181 ? -21.797 12.242 12.812 1 86.19 181 LYS B N 1
ATOM 4149 C CA . LYS B 1 181 ? -23.219 12.508 13.07 1 86.19 181 LYS B CA 1
ATOM 4150 C C . LYS B 1 181 ? -23.438 12.93 14.523 1 86.19 181 LYS B C 1
ATOM 4152 O O . LYS B 1 181 ? -24.375 13.672 14.82 1 86.19 181 LYS B O 1
ATOM 4157 N N . GLU B 1 182 ? -22.625 12.438 15.383 1 88.12 182 GLU B N 1
ATOM 4158 C CA . GLU B 1 182 ? -22.734 12.773 16.797 1 88.12 182 GLU B CA 1
ATOM 4159 C C . GLU B 1 182 ? -21.359 13.164 17.375 1 88.12 182 GLU B C 1
ATOM 4161 O O . GLU B 1 182 ? -20.828 12.484 18.25 1 88.12 182 GLU B O 1
ATOM 4166 N N . PRO B 1 183 ? -20.922 14.242 16.906 1 88.44 183 PRO B N 1
ATOM 4167 C CA . PRO B 1 183 ? -19.609 14.672 17.391 1 88.44 183 PRO B CA 1
ATOM 4168 C C . PRO B 1 183 ? -19.625 15.078 18.859 1 88.44 183 PRO B C 1
ATOM 4170 O O . PRO B 1 183 ? -20.562 15.719 19.328 1 88.44 183 PRO B O 1
ATOM 4173 N N . GLU B 1 184 ? -18.641 14.664 19.562 1 91.81 184 GLU B N 1
ATOM 4174 C CA . GLU B 1 184 ? -18.516 14.992 20.984 1 91.81 184 GLU B CA 1
ATOM 4175 C C . GLU B 1 184 ? -17.375 15.961 21.219 1 91.81 184 GLU B C 1
ATOM 4177 O O . GLU B 1 184 ? -16.234 15.695 20.844 1 91.81 184 GLU B O 1
ATOM 4182 N N . SER B 1 185 ? -17.734 17.047 21.891 1 96.25 185 SER B N 1
ATOM 4183 C CA . SER B 1 185 ? -16.734 18.031 22.266 1 96.25 185 SER B CA 1
ATOM 4184 C C . SER B 1 185 ? -16.453 18 23.766 1 96.25 185 SER B C 1
ATOM 4186 O O . SER B 1 185 ? -17.328 17.609 24.547 1 96.25 185 SER B O 1
ATOM 4188 N N . GLY B 1 186 ? -15.242 18.375 24.125 1 96.12 186 GLY B N 1
ATOM 4189 C CA . GLY B 1 186 ? -14.875 18.375 25.531 1 96.12 186 GLY B CA 1
ATOM 4190 C C . GLY B 1 186 ? -13.383 18.344 25.75 1 96.12 186 GLY B C 1
ATOM 4191 O O . GLY B 1 186 ? -12.602 18.703 24.859 1 96.12 186 GLY B O 1
ATOM 4192 N N . ILE B 1 187 ? -13.039 17.984 26.938 1 96.19 187 ILE B N 1
ATOM 4193 C CA . ILE B 1 187 ? -11.633 17.875 27.328 1 96.19 187 ILE B CA 1
ATOM 4194 C C . ILE B 1 187 ? -11.094 16.516 26.906 1 96.19 187 ILE B C 1
ATOM 4196 O O . ILE B 1 187 ? -11.789 15.5 27.016 1 96.19 187 ILE B O 1
ATOM 4200 N N . ASP B 1 188 ? -9.891 16.5 26.5 1 94.56 188 ASP B N 1
ATOM 4201 C CA . ASP B 1 188 ? -9.281 15.289 25.953 1 94.56 188 ASP B CA 1
ATOM 4202 C C . ASP B 1 188 ? -9.352 14.133 26.953 1 94.56 188 ASP B C 1
ATOM 4204 O O . ASP B 1 188 ? -9.711 13.016 26.578 1 94.56 188 ASP B O 1
ATOM 4208 N N . ALA B 1 189 ? -9.055 14.398 28.203 1 91.88 189 ALA B N 1
ATOM 4209 C CA . ALA B 1 189 ? -8.984 13.359 29.234 1 91.88 189 ALA B CA 1
ATOM 4210 C C . ALA B 1 189 ? -10.297 12.578 29.312 1 91.88 189 ALA B C 1
ATOM 4212 O O . ALA B 1 189 ? -10.297 11.383 29.625 1 91.88 189 ALA B O 1
ATOM 4213 N N . GLU B 1 190 ? -11.367 13.219 28.984 1 94.06 190 GLU B N 1
ATOM 4214 C CA . GLU B 1 190 ? -12.688 12.594 29.047 1 94.06 190 GLU B CA 1
ATOM 4215 C C . GLU B 1 190 ? -13.031 11.883 27.75 1 94.06 190 GLU B C 1
ATOM 4217 O O . GLU B 1 190 ? -13.828 10.945 27.734 1 94.06 190 GLU B O 1
ATOM 4222 N N . LEU B 1 191 ? -12.406 12.328 26.719 1 95.88 191 LEU B N 1
ATOM 4223 C CA . LEU B 1 191 ? -12.812 11.859 25.406 1 95.88 191 LEU B CA 1
ATOM 4224 C C . LEU B 1 191 ? -11.852 10.789 24.891 1 95.88 191 LEU B C 1
ATOM 4226 O O . LEU B 1 191 ? -12.172 10.062 23.938 1 95.88 191 LEU B O 1
ATOM 4230 N N . GLU B 1 192 ? -10.742 10.688 25.484 1 95.69 192 GLU B N 1
ATOM 4231 C CA . GLU B 1 192 ? -9.688 9.789 25.047 1 95.69 192 GLU B CA 1
ATOM 4232 C C . GLU B 1 192 ? -10.117 8.328 25.141 1 95.69 192 GLU B C 1
ATOM 4234 O O . GLU B 1 192 ? -10.523 7.875 26.219 1 95.69 192 GLU B O 1
ATOM 4239 N N . GLU B 1 193 ? -10.07 7.633 24.031 1 95.75 193 GLU B N 1
ATOM 4240 C CA . GLU B 1 193 ? -10.438 6.219 24 1 95.75 193 GLU B CA 1
ATOM 4241 C C . GLU B 1 193 ? -9.266 5.336 24.438 1 95.75 193 GLU B C 1
ATOM 4243 O O . GLU B 1 193 ? -9.461 4.324 25.109 1 95.75 193 GLU B O 1
ATOM 4248 N N . ASN B 1 194 ? -8.164 5.598 23.906 1 96.56 194 ASN B N 1
ATOM 4249 C CA . ASN B 1 194 ? -6.918 4.891 24.172 1 96.56 194 ASN B CA 1
ATOM 4250 C C . ASN B 1 194 ? -5.703 5.789 23.984 1 96.56 194 ASN B C 1
ATOM 4252 O O . ASN B 1 194 ? -5.785 6.805 23.281 1 96.56 194 ASN B O 1
ATOM 4256 N N . SER B 1 195 ? -4.648 5.484 24.641 1 97.56 195 SER B N 1
ATOM 4257 C CA . SER B 1 195 ? -3.396 6.219 24.469 1 97.56 195 SER B CA 1
ATOM 4258 C C . SER B 1 195 ? -2.193 5.344 24.812 1 97.56 195 SER B C 1
ATOM 4260 O O . SER B 1 195 ? -2.336 4.301 25.453 1 97.56 195 SER B O 1
ATOM 4262 N N . THR B 1 196 ? -1.055 5.742 24.281 1 98.25 196 THR B N 1
ATOM 4263 C CA . THR B 1 196 ? 0.213 5.082 24.562 1 98.25 196 THR B CA 1
ATOM 4264 C C . THR B 1 196 ? 1.356 6.09 24.594 1 98.25 196 THR B C 1
ATOM 4266 O O . THR B 1 196 ? 1.367 7.047 23.812 1 98.25 196 THR B O 1
ATOM 4269 N N . LYS B 1 197 ? 2.246 5.906 25.547 1 98.44 197 LYS B N 1
ATOM 4270 C CA . LYS B 1 197 ? 3.484 6.68 25.531 1 98.44 197 LYS B CA 1
ATOM 4271 C C . LYS B 1 197 ? 4.5 6.062 24.578 1 98.44 197 LYS B C 1
ATOM 4273 O O . LYS B 1 197 ? 5.395 5.324 25 1 98.44 197 LYS B O 1
ATOM 4278 N N . ALA B 1 198 ? 4.402 6.414 23.391 1 98.5 198 ALA B N 1
ATOM 4279 C CA . ALA B 1 198 ? 5.195 5.781 22.328 1 98.5 198 ALA B CA 1
ATOM 4280 C C . ALA B 1 198 ? 6.613 6.348 22.297 1 98.5 198 ALA B C 1
ATOM 4282 O O . ALA B 1 198 ? 7.559 5.645 21.938 1 98.5 198 ALA B O 1
ATOM 4283 N N . HIS B 1 199 ? 6.785 7.566 22.609 1 98.81 199 HIS B N 1
ATOM 4284 C CA . HIS B 1 199 ? 8.07 8.258 22.531 1 98.81 199 HIS B CA 1
ATOM 4285 C C . HIS B 1 199 ? 8.406 8.945 23.844 1 98.81 199 HIS B C 1
ATOM 4287 O O . HIS B 1 199 ? 7.559 9.047 24.734 1 98.81 199 HIS B O 1
ATOM 4293 N N . THR B 1 200 ? 9.656 9.391 23.984 1 98.62 200 THR B N 1
ATOM 4294 C CA . THR B 1 200 ? 10.102 10.055 25.203 1 98.62 200 THR B CA 1
ATOM 4295 C C . THR B 1 200 ? 10.297 11.547 24.969 1 98.62 200 THR B C 1
ATOM 4297 O O . THR B 1 200 ? 10.742 12.273 25.875 1 98.62 200 THR B O 1
ATOM 4300 N N . ASP B 1 201 ? 10.078 12.008 23.812 1 98.5 201 ASP B N 1
ATOM 4301 C CA . ASP B 1 201 ? 10.188 13.406 23.438 1 98.5 201 ASP B CA 1
ATOM 4302 C C . ASP B 1 201 ? 9.086 13.797 22.453 1 98.5 201 ASP B C 1
ATOM 4304 O O . ASP B 1 201 ? 8.219 12.984 22.141 1 98.5 201 ASP B O 1
ATOM 4308 N N . VAL B 1 202 ? 9.078 15.023 22.031 1 98.44 202 VAL B N 1
ATOM 4309 C CA . VAL B 1 202 ? 8.055 15.586 21.156 1 98.44 202 VAL B CA 1
ATOM 4310 C C . VAL B 1 202 ? 7.926 14.734 19.891 1 98.44 202 VAL B C 1
ATOM 4312 O O . VAL B 1 202 ? 8.93 14.336 19.297 1 98.44 202 VAL B O 1
ATOM 4315 N N . ILE B 1 203 ? 6.715 14.391 19.547 1 98.81 203 ILE B N 1
ATOM 4316 C CA . ILE B 1 203 ? 6.426 13.789 18.25 1 98.81 203 ILE B CA 1
ATOM 4317 C C . ILE B 1 203 ? 6.414 14.859 17.172 1 98.81 203 ILE B C 1
ATOM 4319 O O . ILE B 1 203 ? 5.633 15.812 17.234 1 98.81 203 ILE B O 1
ATOM 4323 N N . SER B 1 204 ? 7.273 14.688 16.188 1 98.62 204 SER B N 1
ATOM 4324 C CA . SER B 1 204 ? 7.48 15.727 15.18 1 98.62 204 SER B CA 1
ATOM 4325 C C . SER B 1 204 ? 6.625 15.477 13.945 1 98.62 204 SER B C 1
ATOM 4327 O O . SER B 1 204 ? 6.371 16.391 13.164 1 98.62 204 SER B O 1
ATOM 4329 N N . ASP B 1 205 ? 6.254 14.273 13.727 1 98.81 205 ASP B N 1
ATOM 4330 C CA . ASP B 1 205 ? 5.457 13.93 12.555 1 98.81 205 ASP B CA 1
ATOM 4331 C C . ASP B 1 205 ? 4.652 12.656 12.789 1 98.81 205 ASP B C 1
ATOM 4333 O O . ASP B 1 205 ? 5.012 11.836 13.641 1 98.81 205 ASP B O 1
ATOM 4337 N N . LEU B 1 206 ? 3.572 12.594 12.086 1 98.81 206 LEU B N 1
ATOM 4338 C CA . LEU B 1 206 ? 2.67 11.445 12.055 1 98.81 206 LEU B CA 1
ATOM 4339 C C . LEU B 1 206 ? 2.064 11.258 10.672 1 98.81 206 LEU B C 1
ATOM 4341 O O . LEU B 1 206 ? 1.401 12.156 10.156 1 98.81 206 LEU B O 1
ATOM 4345 N N . GLN B 1 207 ? 2.324 10.133 10.031 1 98.62 207 GLN B N 1
ATOM 4346 C CA . GLN B 1 207 ? 1.767 9.852 8.711 1 98.62 207 GLN B CA 1
ATOM 4347 C C . GLN B 1 207 ? 1.135 8.461 8.656 1 98.62 207 GLN B C 1
ATOM 4349 O O . GLN B 1 207 ? 1.751 7.48 9.07 1 98.62 207 GLN B O 1
ATOM 4354 N N . MET B 1 208 ? -0.089 8.445 8.195 1 97.38 208 MET B N 1
ATOM 4355 C CA . MET B 1 208 ? -0.822 7.188 8.062 1 97.38 208 MET B CA 1
ATOM 4356 C C . MET B 1 208 ? -0.254 6.344 6.922 1 97.38 208 MET B C 1
ATOM 4358 O O . MET B 1 208 ? 0.282 6.883 5.953 1 97.38 208 MET B O 1
ATOM 4362 N N . SER B 1 209 ? -0.406 5.012 7.137 1 96.19 209 SER B N 1
ATOM 4363 C CA . SER B 1 209 ? -0.189 4.137 5.992 1 96.19 209 SER B CA 1
ATOM 4364 C C . SER B 1 209 ? -1.224 4.383 4.898 1 96.19 209 SER B C 1
ATOM 4366 O O . SER B 1 209 ? -2.205 5.098 5.117 1 96.19 209 SER B O 1
ATOM 4368 N N . ALA B 1 210 ? -0.936 3.826 3.764 1 91.75 210 ALA B N 1
ATOM 4369 C CA . ALA B 1 210 ? -1.818 4.059 2.625 1 91.75 210 ALA B CA 1
ATOM 4370 C C . ALA B 1 210 ? -3.254 3.66 2.951 1 91.75 210 ALA B C 1
ATOM 4372 O O . ALA B 1 210 ? -4.203 4.328 2.535 1 91.75 210 ALA B O 1
ATOM 4373 N N . ASP B 1 211 ? -3.463 2.576 3.699 1 87.69 211 ASP B N 1
ATOM 4374 C CA . ASP B 1 211 ? -4.809 2.127 4.039 1 87.69 211 ASP B CA 1
ATOM 4375 C C . ASP B 1 211 ? -5.207 2.594 5.438 1 87.69 211 ASP B C 1
ATOM 4377 O O . ASP B 1 211 ? -6.273 2.232 5.941 1 87.69 211 ASP B O 1
ATOM 4381 N N . ARG B 1 212 ? -4.316 3.301 6.109 1 92.81 212 ARG B N 1
ATOM 4382 C CA . ARG B 1 212 ? -4.496 3.986 7.383 1 92.81 212 ARG B CA 1
ATOM 4383 C C . ARG B 1 212 ? -4.66 2.988 8.523 1 92.81 212 ARG B C 1
ATOM 4385 O O . ARG B 1 212 ? -5.055 3.361 9.633 1 92.81 212 ARG B O 1
ATOM 4392 N N . THR B 1 213 ? -4.379 1.723 8.305 1 91.31 213 THR B N 1
ATOM 4393 C CA . THR B 1 213 ? -4.566 0.723 9.344 1 91.31 213 THR B CA 1
ATOM 4394 C C . THR B 1 213 ? -3.408 0.757 10.344 1 91.31 213 THR B C 1
ATOM 4396 O O . THR B 1 213 ? -3.502 0.19 11.43 1 91.31 213 THR B O 1
ATOM 4399 N N . TYR B 1 214 ? -2.385 1.334 10.008 1 95 214 TYR B N 1
ATOM 4400 C CA . TYR B 1 214 ? -1.266 1.677 10.875 1 95 214 TYR B CA 1
ATOM 4401 C C . TYR B 1 214 ? -0.652 3.014 10.477 1 95 214 TYR B C 1
ATOM 4403 O O . TYR B 1 214 ? -1.056 3.613 9.477 1 95 214 TYR B O 1
ATOM 4411 N N . PHE B 1 215 ? 0.187 3.523 11.312 1 97.94 215 PHE B N 1
ATOM 4412 C CA . PHE B 1 215 ? 0.835 4.797 11.023 1 97.94 215 PHE B CA 1
ATOM 4413 C C . PHE B 1 215 ? 2.244 4.832 11.602 1 97.94 215 PHE B C 1
ATOM 4415 O O . PHE B 1 215 ? 2.611 3.973 12.406 1 97.94 215 PHE B O 1
ATOM 4422 N N . VAL B 1 216 ? 3.027 5.812 11.062 1 98.75 216 VAL B N 1
ATOM 4423 C CA . VAL B 1 216 ? 4.398 5.992 11.523 1 98.75 216 VAL B CA 1
ATOM 4424 C C . VAL B 1 216 ? 4.543 7.352 12.203 1 98.75 216 VAL B C 1
ATOM 4426 O O . VAL B 1 216 ? 3.91 8.328 11.797 1 98.75 216 VAL B O 1
ATOM 4429 N N . THR B 1 217 ? 5.305 7.348 13.266 1 98.88 217 THR B N 1
ATOM 4430 C CA . THR B 1 217 ? 5.652 8.594 13.938 1 98.88 217 THR B CA 1
ATOM 4431 C C . THR B 1 217 ? 7.16 8.828 13.898 1 98.88 217 THR B C 1
ATOM 4433 O O . THR B 1 217 ? 7.938 7.875 13.773 1 98.88 217 THR B O 1
ATOM 4436 N N . SER B 1 218 ? 7.574 10.055 13.906 1 98.81 218 SER B N 1
ATOM 4437 C CA . SER B 1 218 ? 8.938 10.469 14.211 1 98.81 218 SER B CA 1
ATOM 4438 C C . SER B 1 218 ? 8.992 11.32 15.477 1 98.81 218 SER B C 1
ATOM 4440 O O . SER B 1 218 ? 7.992 11.938 15.859 1 98.81 218 SER B O 1
ATOM 4442 N N . SER B 1 219 ? 10.148 11.328 16.094 1 98.81 219 SER B N 1
ATOM 4443 C CA . SER B 1 219 ? 10.305 12.102 17.328 1 98.81 219 SER B CA 1
ATOM 4444 C C . SER B 1 219 ? 11.727 12.625 17.469 1 98.81 219 SER B C 1
ATOM 4446 O O . SER B 1 219 ? 12.656 12.07 16.891 1 98.81 219 SER B O 1
ATOM 4448 N N . ARG B 1 220 ? 11.781 13.586 18.297 1 97.94 220 ARG B N 1
ATOM 4449 C CA . ARG B 1 220 ? 13.086 14.141 18.625 1 97.94 220 ARG B CA 1
ATOM 4450 C C . ARG B 1 220 ? 13.867 13.195 19.547 1 97.94 220 ARG B C 1
ATOM 4452 O O . ARG B 1 220 ? 15.062 13.398 19.766 1 97.94 220 ARG B O 1
ATOM 4459 N N . ASP B 1 221 ? 13.258 12.141 19.984 1 98.25 221 ASP B N 1
ATOM 4460 C CA . ASP B 1 221 ? 13.953 11.156 20.812 1 98.25 221 ASP B CA 1
ATOM 4461 C C . ASP B 1 221 ? 14.805 10.227 19.953 1 98.25 221 ASP B C 1
ATOM 4463 O O . ASP B 1 221 ? 15.281 9.195 20.438 1 98.25 221 ASP B O 1
ATOM 4467 N N . LYS B 1 222 ? 14.859 10.445 18.688 1 98.06 222 LYS B N 1
ATOM 4468 C CA . LYS B 1 222 ? 15.742 9.781 17.734 1 98.06 222 LYS B CA 1
ATOM 4469 C C . LYS B 1 222 ? 15.141 8.469 17.25 1 98.06 222 LYS B C 1
ATOM 4471 O O . LYS B 1 222 ? 15.844 7.641 16.672 1 98.06 222 LYS B O 1
ATOM 4476 N N . THR B 1 223 ? 13.828 8.305 17.484 1 98.62 223 THR B N 1
ATOM 4477 C CA . THR B 1 223 ? 13.211 7.07 17 1 98.62 223 THR B CA 1
ATOM 4478 C C . THR B 1 223 ? 11.977 7.367 16.156 1 98.62 223 THR B C 1
ATOM 4480 O O . THR B 1 223 ? 11.359 8.422 16.312 1 98.62 223 THR B O 1
ATOM 4483 N N . SER B 1 224 ? 11.758 6.492 15.273 1 98.81 224 SER B N 1
ATOM 4484 C CA . SER B 1 224 ? 10.477 6.371 14.578 1 98.81 224 SER B CA 1
ATOM 4485 C C . SER B 1 224 ? 9.758 5.086 14.977 1 98.81 224 SER B C 1
ATOM 4487 O O . SER B 1 224 ? 10.391 4.062 15.242 1 98.81 224 SER B O 1
ATOM 4489 N N . LYS B 1 225 ? 8.461 5.188 15.055 1 98.81 225 LYS B N 1
ATOM 4490 C CA . LYS B 1 225 ? 7.688 4.031 15.484 1 98.81 225 LYS B CA 1
ATOM 4491 C C . LYS B 1 225 ? 6.547 3.738 14.516 1 98.81 225 LYS B C 1
ATOM 4493 O O . LYS B 1 225 ? 5.895 4.66 14.023 1 98.81 225 LYS B O 1
ATOM 4498 N N . LEU B 1 226 ? 6.422 2.469 14.234 1 98.19 226 LEU B N 1
ATOM 4499 C CA . LEU B 1 226 ? 5.242 1.973 13.539 1 98.19 226 LEU B CA 1
ATOM 4500 C C . LEU B 1 226 ? 4.164 1.542 14.531 1 98.19 226 LEU B C 1
ATOM 4502 O O . LEU B 1 226 ? 4.41 0.69 15.383 1 98.19 226 LEU B O 1
ATOM 4506 N N . ILE B 1 227 ? 2.932 2.102 14.367 1 97.81 227 ILE B N 1
ATOM 4507 C CA . ILE B 1 227 ? 1.92 1.941 15.406 1 97.81 227 ILE B CA 1
ATOM 4508 C C . ILE B 1 227 ? 0.6 1.5 14.781 1 97.81 227 ILE B C 1
ATOM 4510 O O . ILE B 1 227 ? 0.202 2.014 13.734 1 97.81 227 ILE B O 1
ATOM 4514 N N . ASP B 1 228 ? -0.077 0.602 15.422 1 93.44 228 ASP B N 1
ATOM 4515 C CA . ASP B 1 228 ? -1.399 0.153 15 1 93.44 228 ASP B CA 1
ATOM 4516 C C . ASP B 1 228 ? -2.447 1.24 15.227 1 93.44 228 ASP B C 1
ATOM 4518 O O . ASP B 1 228 ? -2.504 1.837 16.312 1 93.44 228 ASP B O 1
ATOM 4522 N N . SER B 1 229 ? -3.332 1.476 14.234 1 93.75 229 SER B N 1
ATOM 4523 C CA . SER B 1 229 ? -4.215 2.635 14.305 1 93.75 229 SER B CA 1
ATOM 4524 C C . SER B 1 229 ? -5.438 2.35 15.172 1 93.75 229 SER B C 1
ATOM 4526 O O . SER B 1 229 ? -6.18 3.266 15.531 1 93.75 229 SER B O 1
ATOM 4528 N N . LYS B 1 230 ? -5.668 1.191 15.531 1 87.81 230 LYS B N 1
ATOM 4529 C CA . LYS B 1 230 ? -6.816 0.852 16.359 1 87.81 230 LYS B CA 1
ATOM 4530 C C . LYS B 1 230 ? -6.395 0.618 17.812 1 87.81 230 LYS B C 1
ATOM 4532 O O . LYS B 1 230 ? -6.965 1.203 18.734 1 87.81 230 LYS B O 1
ATOM 4537 N N . THR B 1 231 ? -5.371 -0.157 18.016 1 91.38 231 THR B N 1
ATOM 4538 C CA . THR B 1 231 ? -4.984 -0.564 19.359 1 91.38 231 THR B CA 1
ATOM 4539 C C . THR B 1 231 ? -3.908 0.365 19.922 1 91.38 231 THR B C 1
ATOM 4541 O O . THR B 1 231 ? -3.646 0.371 21.125 1 91.38 231 THR B O 1
ATOM 4544 N N . LEU B 1 232 ? -3.184 1.08 19.047 1 96.5 232 LEU B N 1
ATOM 4545 C CA . LEU B 1 232 ? -2.053 1.951 19.359 1 96.5 232 LEU B CA 1
ATOM 4546 C C . LEU B 1 232 ? -0.86 1.142 19.859 1 96.5 232 LEU B C 1
ATOM 4548 O O . LEU B 1 232 ? 0.037 1.684 20.5 1 96.5 232 LEU B O 1
ATOM 4552 N N . GLN B 1 233 ? -0.916 -0.13 19.594 1 95.25 233 GLN B N 1
ATOM 4553 C CA . GLN B 1 233 ? 0.263 -0.942 19.875 1 95.25 233 GLN B CA 1
ATOM 4554 C C . GLN B 1 233 ? 1.438 -0.528 19 1 95.25 233 GLN B C 1
ATOM 4556 O O . GLN B 1 233 ? 1.293 -0.391 17.781 1 95.25 233 GLN B O 1
ATOM 4561 N N . VAL B 1 234 ? 2.584 -0.289 19.641 1 96.94 234 VAL B N 1
ATOM 4562 C CA . VAL B 1 234 ? 3.811 -0.067 18.875 1 96.94 234 VAL B CA 1
ATOM 4563 C C . VAL B 1 234 ? 4.277 -1.381 18.25 1 96.94 234 VAL B C 1
ATOM 4565 O O . VAL B 1 234 ? 4.707 -2.295 18.953 1 96.94 234 VAL B O 1
ATOM 4568 N N . ILE B 1 235 ? 4.305 -1.396 16.969 1 94.62 235 ILE B N 1
ATOM 4569 C CA . ILE B 1 235 ? 4.605 -2.609 16.203 1 94.62 235 ILE B CA 1
ATOM 4570 C C . ILE B 1 235 ? 6.113 -2.719 15.992 1 94.62 235 ILE B C 1
ATOM 4572 O O . ILE B 1 235 ? 6.688 -3.803 16.109 1 94.62 235 ILE B O 1
ATOM 4576 N N . LYS B 1 236 ? 6.719 -1.705 15.508 1 95.75 236 LYS B N 1
ATOM 4577 C CA . LYS B 1 236 ? 8.141 -1.651 15.188 1 95.75 236 LYS B CA 1
ATOM 4578 C C . LYS B 1 236 ? 8.758 -0.333 15.648 1 95.75 236 LYS B C 1
ATOM 4580 O O . LYS B 1 236 ? 8.062 0.672 15.781 1 95.75 236 LYS B O 1
ATOM 4585 N N . THR B 1 237 ? 10.023 -0.378 15.93 1 98.31 237 THR B N 1
ATOM 4586 C CA . THR B 1 237 ? 10.805 0.795 16.312 1 98.31 237 THR B CA 1
ATOM 4587 C C . THR B 1 237 ? 12.039 0.926 15.414 1 98.31 237 THR B C 1
ATOM 4589 O O . THR B 1 237 ? 12.781 -0.038 15.234 1 98.31 237 THR B O 1
ATOM 4592 N N . TYR B 1 238 ? 12.242 2.059 14.914 1 98.19 238 TYR B N 1
ATOM 4593 C CA . TYR B 1 238 ? 13.406 2.389 14.094 1 98.19 238 TYR B CA 1
ATOM 4594 C C . TYR B 1 238 ? 14.273 3.436 14.781 1 98.19 238 TYR B C 1
ATOM 4596 O O . TYR B 1 238 ? 13.969 4.629 14.742 1 98.19 238 TYR B O 1
ATOM 4604 N N . ALA B 1 239 ? 15.352 3.012 15.289 1 97.94 239 ALA B N 1
ATOM 4605 C CA . ALA B 1 239 ? 16.219 3.871 16.094 1 97.94 239 ALA B CA 1
ATOM 4606 C C . ALA B 1 239 ? 17.328 4.465 15.234 1 97.94 239 ALA B C 1
ATOM 4608 O O . ALA B 1 239 ? 17.922 3.777 14.398 1 97.94 239 ALA B O 1
ATOM 4609 N N . THR B 1 240 ? 17.562 5.727 15.383 1 96.12 240 THR B N 1
ATOM 4610 C CA . THR B 1 240 ? 18.625 6.438 14.703 1 96.12 240 THR B CA 1
ATOM 4611 C C . THR B 1 240 ? 19.531 7.152 15.703 1 96.12 240 THR B C 1
ATOM 4613 O O . THR B 1 240 ? 19.344 7.02 16.922 1 96.12 240 THR B O 1
ATOM 4616 N N . GLU B 1 241 ? 20.547 7.906 15.133 1 93.44 241 GLU B N 1
ATOM 4617 C CA . GLU B 1 241 ? 21.516 8.562 15.992 1 93.44 241 GLU B CA 1
ATOM 4618 C C . GLU B 1 241 ? 21.188 10.031 16.203 1 93.44 241 GLU B C 1
ATOM 4620 O O . GLU B 1 241 ? 21.766 10.695 17.062 1 93.44 241 GLU B O 1
ATOM 4625 N N . THR B 1 242 ? 20.297 10.547 15.469 1 94.69 242 THR B N 1
ATOM 4626 C CA . THR B 1 242 ? 19.953 11.961 15.547 1 94.69 242 THR B CA 1
ATOM 4627 C C . THR B 1 242 ? 18.438 12.133 15.641 1 94.69 242 THR B C 1
ATOM 4629 O O . THR B 1 242 ? 17.672 11.227 15.289 1 94.69 242 THR B O 1
ATOM 4632 N N . PRO B 1 243 ? 18 13.32 16.188 1 97 243 PRO B N 1
ATOM 4633 C CA . PRO B 1 243 ? 16.562 13.57 16.234 1 97 243 PRO B CA 1
ATOM 4634 C C . PRO B 1 243 ? 15.898 13.461 14.867 1 97 243 PRO B C 1
ATOM 4636 O O . PRO B 1 243 ? 16.5 13.82 13.852 1 97 243 PRO B O 1
ATOM 4639 N N . LEU B 1 244 ? 14.656 12.984 14.906 1 98.31 244 LEU B N 1
ATOM 4640 C CA . LEU B 1 244 ? 13.898 12.836 13.664 1 98.31 244 LEU B CA 1
ATOM 4641 C C . LEU B 1 244 ? 12.812 13.898 13.562 1 98.31 244 LEU B C 1
ATOM 4643 O O . LEU B 1 244 ? 12.156 14.227 14.555 1 98.31 244 LEU B O 1
ATOM 4647 N N . ASN B 1 245 ? 12.664 14.422 12.305 1 98.44 245 ASN B N 1
ATOM 4648 C CA . ASN B 1 245 ? 11.648 15.438 12.047 1 98.44 245 ASN B CA 1
ATOM 4649 C C . ASN B 1 245 ? 10.484 14.875 11.234 1 98.44 245 ASN B C 1
ATOM 4651 O O . ASN B 1 245 ? 9.383 15.414 11.258 1 98.44 245 ASN B O 1
ATOM 4655 N N . SER B 1 246 ? 10.734 13.82 10.508 1 98.75 246 SER B N 1
ATOM 4656 C CA . SER B 1 246 ? 9.688 13.281 9.648 1 98.75 246 SER B CA 1
ATOM 4657 C C . SER B 1 246 ? 9.922 11.805 9.344 1 98.75 246 SER B C 1
ATOM 4659 O O . SER B 1 246 ? 11.062 11.344 9.359 1 98.75 246 SER B O 1
ATOM 4661 N N . ALA B 1 247 ? 8.867 11.094 9.156 1 98.81 247 ALA B N 1
ATOM 4662 C CA . ALA B 1 247 ? 8.875 9.695 8.734 1 98.81 247 ALA B CA 1
ATOM 4663 C C . ALA B 1 247 ? 7.703 9.391 7.812 1 98.81 247 ALA B C 1
ATOM 4665 O O . ALA B 1 247 ? 6.609 9.938 7.984 1 98.81 247 ALA B O 1
ATOM 4666 N N . SER B 1 248 ? 7.949 8.531 6.867 1 98.75 248 SER B N 1
ATOM 4667 C CA . SER B 1 248 ? 6.914 8.156 5.91 1 98.75 248 SER B CA 1
ATOM 4668 C C . SER B 1 248 ? 7.004 6.68 5.543 1 98.75 248 SER B C 1
ATOM 4670 O O . SER B 1 248 ? 8.094 6.105 5.531 1 98.75 248 SER B O 1
ATOM 4672 N N . ILE B 1 249 ? 5.891 6.094 5.273 1 97.94 249 ILE B N 1
ATOM 4673 C CA . ILE B 1 249 ? 5.805 4.668 4.973 1 97.94 249 ILE B CA 1
ATOM 4674 C C . ILE B 1 249 ? 5.715 4.461 3.465 1 97.94 249 ILE B C 1
ATOM 4676 O O . ILE B 1 249 ? 4.828 5.008 2.805 1 97.94 249 ILE B O 1
ATOM 4680 N N . HIS B 1 250 ? 6.625 3.648 2.998 1 95.38 250 HIS B N 1
ATOM 4681 C CA . HIS B 1 250 ? 6.508 3.303 1.585 1 95.38 250 HIS B CA 1
ATOM 4682 C C . HIS B 1 250 ? 5.297 2.41 1.333 1 95.38 250 HIS B C 1
ATOM 4684 O O . HIS B 1 250 ? 5.098 1.416 2.033 1 95.38 250 HIS B O 1
ATOM 4690 N N . PRO B 1 251 ? 4.535 2.754 0.315 1 92.69 251 PRO B N 1
ATOM 4691 C CA . PRO B 1 251 ? 3.262 2.047 0.156 1 92.69 251 PRO B CA 1
ATOM 4692 C C . PRO B 1 251 ? 3.428 0.668 -0.477 1 92.69 251 PRO B C 1
ATOM 4694 O O . PRO B 1 251 ? 2.57 -0.201 -0.306 1 92.69 251 PRO B O 1
ATOM 4697 N N . THR B 1 252 ? 4.539 0.414 -1.242 1 87.75 252 THR B N 1
ATOM 4698 C CA . THR B 1 252 ? 4.598 -0.823 -2.014 1 87.75 252 THR B CA 1
ATOM 4699 C C . THR B 1 252 ? 5.852 -1.616 -1.668 1 87.75 252 THR B C 1
ATOM 4701 O O . THR B 1 252 ? 5.98 -2.783 -2.049 1 87.75 252 THR B O 1
ATOM 4704 N N . LYS B 1 253 ? 6.754 -1.048 -1.056 1 88.75 253 LYS B N 1
ATOM 4705 C CA . LYS B 1 253 ? 7.965 -1.726 -0.605 1 88.75 253 LYS B CA 1
ATOM 4706 C C . LYS B 1 253 ? 8.07 -1.71 0.917 1 88.75 253 LYS B C 1
ATOM 4708 O O . LYS B 1 253 ? 7.473 -0.856 1.576 1 88.75 253 LYS B O 1
ATOM 4713 N N . PRO B 1 254 ? 8.766 -2.607 1.499 1 90.25 254 PRO B N 1
ATOM 4714 C CA . PRO B 1 254 ? 8.812 -2.711 2.959 1 90.25 254 PRO B CA 1
ATOM 4715 C C . PRO B 1 254 ? 9.812 -1.74 3.588 1 90.25 254 PRO B C 1
ATOM 4717 O O . PRO B 1 254 ? 10.695 -2.158 4.34 1 90.25 254 PRO B O 1
ATOM 4720 N N . PHE B 1 255 ? 9.586 -0.445 3.354 1 93.56 255 PHE B N 1
ATOM 4721 C CA . PHE B 1 255 ? 10.508 0.554 3.879 1 93.56 255 PHE B CA 1
ATOM 4722 C C . PHE B 1 255 ? 9.758 1.643 4.633 1 93.56 255 PHE B C 1
ATOM 4724 O O . PHE B 1 255 ? 8.656 2.027 4.242 1 93.56 255 PHE B O 1
ATOM 4731 N N . VAL B 1 256 ? 10.375 2.086 5.664 1 97.19 256 VAL B N 1
ATOM 4732 C CA . VAL B 1 256 ? 10.086 3.369 6.301 1 97.19 256 VAL B CA 1
ATOM 4733 C C . VAL B 1 256 ? 11.227 4.348 6.027 1 97.19 256 VAL B C 1
ATOM 4735 O O . VAL B 1 256 ? 12.398 4.016 6.227 1 97.19 256 VAL B O 1
ATOM 4738 N N . ILE B 1 257 ? 10.883 5.496 5.5 1 97.69 257 ILE B N 1
ATOM 4739 C CA . ILE B 1 257 ? 11.883 6.52 5.23 1 97.69 257 ILE B CA 1
ATOM 4740 C C . ILE B 1 257 ? 11.836 7.594 6.316 1 97.69 257 ILE B C 1
ATOM 4742 O O . ILE B 1 257 ? 10.758 8.117 6.629 1 97.69 257 ILE B O 1
ATOM 4746 N N . VAL B 1 258 ? 12.984 7.883 6.91 1 98.25 258 VAL B N 1
ATOM 4747 C CA . VAL B 1 258 ? 13.023 8.852 8 1 98.25 258 VAL B CA 1
ATOM 4748 C C . VAL B 1 258 ? 14.039 9.945 7.68 1 98.25 258 VAL B C 1
ATOM 4750 O O . VAL B 1 258 ? 14.938 9.75 6.867 1 98.25 258 VAL B O 1
ATOM 4753 N N . GLY B 1 259 ? 13.844 11.094 8.242 1 97.56 259 GLY B N 1
ATOM 4754 C CA . GLY B 1 259 ? 14.742 12.227 8.078 1 97.56 259 GLY B CA 1
ATOM 4755 C C . GLY B 1 259 ? 14.75 13.156 9.273 1 97.56 259 GLY B C 1
ATOM 4756 O O . GLY B 1 259 ? 13.742 13.305 9.969 1 97.56 259 GLY B O 1
ATOM 4757 N N . GLY B 1 260 ? 15.812 13.789 9.492 1 96.94 260 GLY B N 1
ATOM 4758 C CA . GLY B 1 260 ? 16.062 14.742 10.555 1 96.94 260 GLY B CA 1
ATOM 4759 C C . GLY B 1 260 ? 17.469 15.305 10.539 1 96.94 260 GLY B C 1
ATOM 4760 O O . GLY B 1 260 ? 17.969 15.727 9.492 1 96.94 260 GLY B O 1
ATOM 4761 N N . GLY B 1 261 ? 18.062 15.281 11.695 1 92.5 261 GLY B N 1
ATOM 4762 C CA . GLY B 1 261 ? 19.422 15.797 11.82 1 92.5 261 GLY B CA 1
ATOM 4763 C C . GLY B 1 261 ? 19.625 16.656 13.055 1 92.5 261 GLY B C 1
ATOM 4764 O O . GLY B 1 261 ? 18.656 17.016 13.727 1 92.5 261 GLY B O 1
ATOM 4765 N N . GLN B 1 262 ? 20.859 16.797 13.289 1 84.62 262 GLN B N 1
ATOM 4766 C CA . GLN B 1 262 ? 21.234 17.641 14.43 1 84.62 262 GLN B CA 1
ATOM 4767 C C . GLN B 1 262 ? 21.047 19.109 14.102 1 84.62 262 GLN B C 1
ATOM 4769 O O . GLN B 1 262 ? 21.344 19.562 12.992 1 84.62 262 GLN B O 1
ATOM 4774 N N . ASP B 1 263 ? 20.578 19.797 15.062 1 73.44 263 ASP B N 1
ATOM 4775 C CA . ASP B 1 263 ? 20.406 21.234 14.875 1 73.44 263 ASP B CA 1
ATOM 4776 C C . ASP B 1 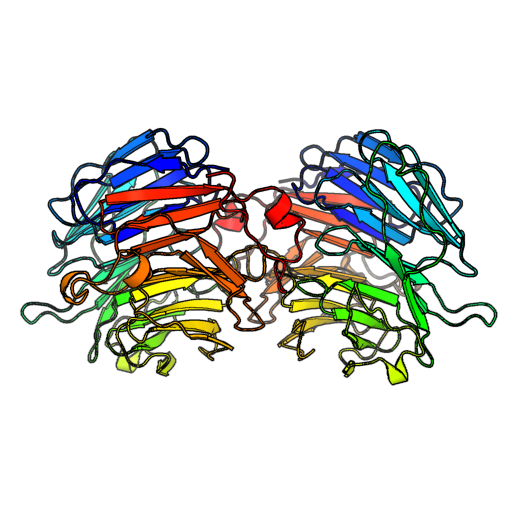263 ? 21.75 21.938 14.758 1 73.44 263 ASP B C 1
ATOM 4778 O O . ASP B 1 263 ? 22.703 21.594 15.461 1 73.44 263 ASP B O 1
ATOM 4782 N N . ALA B 1 264 ? 21.953 22.688 13.641 1 61.03 264 ALA B N 1
ATOM 4783 C CA . ALA B 1 264 ? 23.188 23.422 13.375 1 61.03 264 ALA B CA 1
ATOM 4784 C C . ALA B 1 264 ? 23.766 24 14.656 1 61.03 264 ALA B C 1
ATOM 4786 O O . ALA B 1 264 ? 24.984 24.047 14.828 1 61.03 264 ALA B O 1
ATOM 4787 N N . MET B 1 265 ? 22.703 24.578 15.438 1 57.06 265 MET B N 1
ATOM 4788 C CA . MET B 1 265 ? 23.234 25.25 16.625 1 57.06 265 MET B CA 1
ATOM 4789 C C . MET B 1 265 ? 24.062 24.297 17.469 1 57.06 265 MET B C 1
ATOM 4791 O O . MET B 1 265 ? 24.938 24.734 18.219 1 57.06 265 MET B O 1
ATOM 4795 N N . ASN B 1 266 ? 23.812 23.031 17.297 1 58.03 266 ASN B N 1
ATOM 4796 C CA . ASN B 1 266 ? 24.531 22.031 18.078 1 58.03 266 ASN B CA 1
ATOM 4797 C C . ASN B 1 266 ? 25.672 21.406 17.297 1 58.03 266 ASN B C 1
ATOM 4799 O O . ASN B 1 266 ? 26.297 20.453 17.75 1 58.03 266 ASN B O 1
ATOM 4803 N N . VAL B 1 267 ? 25.688 21.766 16.047 1 50.44 267 VAL B N 1
ATOM 4804 C CA . VAL B 1 267 ? 26.766 21.203 15.25 1 50.44 267 VAL B CA 1
ATOM 4805 C C . VAL B 1 267 ? 28.078 21.906 15.57 1 50.44 267 VAL B C 1
ATOM 4807 O O . VAL B 1 267 ? 28.188 23.125 15.391 1 50.44 267 VAL B O 1
ATOM 4810 N N . THR B 1 268 ? 28.766 21.562 16.547 1 49.03 268 THR B N 1
ATOM 4811 C CA . THR B 1 268 ? 30.156 21.984 16.578 1 49.03 268 THR B CA 1
ATOM 4812 C C . THR B 1 268 ? 30.828 21.766 15.234 1 49.03 268 THR B C 1
ATOM 4814 O O . THR B 1 268 ? 30.312 21 14.406 1 49.03 268 THR B O 1
ATOM 4817 N N . THR B 1 269 ? 32.031 22.453 14.93 1 45.84 269 THR B N 1
ATOM 4818 C CA . THR B 1 269 ? 32.906 22.547 13.766 1 45.84 269 THR B CA 1
ATOM 4819 C C . THR B 1 269 ? 33 21.203 13.055 1 45.84 269 THR B C 1
ATOM 4821 O O . THR B 1 269 ? 33.906 21.016 12.211 1 45.84 269 THR B O 1
ATOM 4824 N N . THR B 1 270 ? 32.375 20.25 13.406 1 45.41 270 THR B N 1
ATOM 4825 C CA . THR B 1 270 ? 32.781 19 12.742 1 45.41 270 THR B CA 1
ATOM 4826 C C . THR B 1 270 ? 32.125 18.906 11.359 1 45.41 270 THR B C 1
ATOM 4828 O O . THR B 1 270 ? 31.109 19.531 11.094 1 45.41 270 THR B O 1
ATOM 4831 N N . SER B 1 271 ? 32.656 18.188 10.312 1 48.97 271 SER B N 1
ATOM 4832 C CA . SER B 1 271 ? 32.406 18.016 8.883 1 48.97 271 SER B CA 1
ATOM 4833 C C . SER B 1 271 ? 30.953 17.688 8.602 1 48.97 271 SER B C 1
ATOM 4835 O O . SER B 1 271 ? 30.266 17.109 9.453 1 48.97 271 SER B O 1
ATOM 4837 N N . ALA B 1 272 ? 30.375 18.406 7.551 1 48.38 272 ALA B N 1
ATOM 4838 C CA . ALA B 1 272 ? 29.047 18.203 6.988 1 48.38 272 ALA B CA 1
ATOM 4839 C C . ALA B 1 272 ? 28.578 16.75 7.172 1 48.38 272 ALA B C 1
ATOM 4841 O O . ALA B 1 272 ? 27.391 16.5 7.355 1 48.38 272 ALA B O 1
ATOM 4842 N N . ARG B 1 273 ? 29.516 15.898 7.062 1 50.91 273 ARG B N 1
ATOM 4843 C CA . ARG B 1 273 ? 29.219 14.484 7.223 1 50.91 273 ARG B CA 1
ATOM 4844 C C . ARG B 1 273 ? 28.719 14.188 8.633 1 50.91 273 ARG B C 1
ATOM 4846 O O . ARG B 1 273 ? 28.094 13.156 8.875 1 50.91 273 ARG B O 1
ATOM 4853 N N . GLN B 1 274 ? 28.891 15.211 9.469 1 59.06 274 GLN B N 1
ATOM 4854 C CA . GLN B 1 274 ? 28.688 14.961 10.891 1 59.06 274 GLN B CA 1
ATOM 4855 C C . GLN B 1 274 ? 27.234 15.234 11.297 1 59.06 274 GLN B C 1
ATOM 4857 O O . GLN B 1 274 ? 26.734 14.656 12.258 1 59.06 274 GLN B O 1
ATOM 4862 N N . GLY B 1 275 ? 26.422 15.953 10.445 1 66.5 275 GLY B N 1
ATOM 4863 C CA . GLY B 1 275 ? 25.094 16.297 10.922 1 66.5 275 GLY B CA 1
ATOM 4864 C C . GLY B 1 275 ? 24.047 15.266 10.531 1 66.5 275 GLY B C 1
ATOM 4865 O O . GLY B 1 275 ? 22.922 15.281 11.047 1 66.5 275 GLY B O 1
ATOM 4866 N N . ARG B 1 276 ? 24.297 14.328 9.727 1 74.19 276 ARG B N 1
ATOM 4867 C CA . ARG B 1 276 ? 23.453 13.219 9.305 1 74.19 276 ARG B CA 1
ATOM 4868 C C . ARG B 1 276 ? 22.172 13.727 8.641 1 74.19 276 ARG B C 1
ATOM 4870 O O . ARG B 1 276 ? 21.078 13.336 9.023 1 74.19 276 ARG B O 1
ATOM 4877 N N . PHE B 1 277 ? 22.438 14.586 7.551 1 89.81 277 PHE B N 1
ATOM 4878 C CA . PHE B 1 277 ? 21.312 15.18 6.828 1 89.81 277 PHE B CA 1
ATOM 4879 C C . PHE B 1 277 ? 20.891 14.305 5.652 1 89.81 277 PHE B C 1
ATOM 4881 O O . PHE B 1 277 ? 20.641 14.812 4.559 1 89.81 277 PHE B O 1
ATOM 4888 N N . GLU B 1 278 ? 20.859 13.07 5.949 1 91.38 278 GLU B N 1
ATOM 4889 C CA . GLU B 1 278 ? 20.484 12.086 4.941 1 91.38 278 GLU B CA 1
ATOM 4890 C C . GLU B 1 278 ? 19.094 11.531 5.215 1 91.38 278 GLU B C 1
ATOM 4892 O O . GLU B 1 278 ? 18.672 11.422 6.371 1 91.38 278 GLU B O 1
ATOM 4897 N N . THR B 1 279 ? 18.391 11.273 4.102 1 95 279 THR B N 1
ATOM 4898 C CA . THR B 1 279 ? 17.219 10.414 4.27 1 95 279 THR B CA 1
ATOM 4899 C C . THR B 1 279 ? 17.641 8.961 4.48 1 95 279 THR B C 1
ATOM 4901 O O . THR B 1 279 ? 18.531 8.461 3.789 1 95 279 THR B O 1
ATOM 4904 N N . ARG B 1 280 ? 17.062 8.367 5.41 1 95.56 280 ARG B N 1
ATOM 4905 C CA . ARG B 1 280 ? 17.422 7.004 5.773 1 95.56 280 ARG B CA 1
ATOM 4906 C C . ARG B 1 280 ? 16.266 6.043 5.531 1 95.56 280 ARG B C 1
ATOM 4908 O O . ARG B 1 280 ? 15.117 6.348 5.867 1 95.56 280 ARG B O 1
ATOM 4915 N N . PHE B 1 281 ? 16.609 4.855 4.984 1 94.19 281 PHE B N 1
ATOM 4916 C CA . PHE B 1 281 ? 15.633 3.811 4.691 1 94.19 281 PHE B CA 1
ATOM 4917 C C . PHE B 1 281 ? 15.758 2.66 5.684 1 94.19 281 PHE B C 1
ATOM 4919 O O . PHE B 1 281 ? 16.828 2.041 5.793 1 94.19 281 PHE B O 1
ATOM 4926 N N . TRP B 1 282 ? 14.672 2.391 6.402 1 94.81 282 TRP B N 1
ATOM 4927 C CA . TRP B 1 282 ? 14.602 1.251 7.316 1 94.81 282 TRP B CA 1
ATOM 4928 C C . TRP B 1 282 ? 13.695 0.16 6.758 1 94.81 282 TRP B C 1
ATOM 4930 O O . TRP B 1 282 ? 12.625 0.449 6.219 1 94.81 282 TRP B O 1
ATOM 4940 N N . HIS B 1 283 ? 14.211 -1.054 6.879 1 91 283 HIS B N 1
ATOM 4941 C CA . HIS B 1 283 ? 13.312 -2.154 6.555 1 91 283 HIS B CA 1
ATOM 4942 C C . HIS B 1 283 ? 12.156 -2.227 7.543 1 91 283 HIS B C 1
ATOM 4944 O O . HIS B 1 283 ? 12.367 -2.355 8.75 1 91 283 HIS B O 1
ATOM 4950 N N . LYS B 1 284 ? 11 -2.219 7.07 1 93.25 284 LYS B N 1
ATOM 4951 C CA . LYS B 1 284 ? 9.766 -2.094 7.844 1 93.25 284 LYS B CA 1
ATOM 4952 C C . LYS B 1 284 ? 9.625 -3.244 8.836 1 93.25 284 LYS B C 1
ATOM 4954 O O . LYS B 1 284 ? 9.211 -3.035 9.977 1 93.25 284 LYS B O 1
ATOM 4959 N N . VAL B 1 285 ? 9.961 -4.414 8.492 1 87.38 285 VAL B N 1
ATOM 4960 C CA . VAL B 1 285 ? 9.727 -5.609 9.297 1 87.38 285 VAL B CA 1
ATOM 4961 C C . VAL B 1 285 ? 10.953 -5.898 10.156 1 87.38 285 VAL B C 1
ATOM 4963 O O . VAL B 1 285 ? 10.828 -6.223 11.344 1 87.38 285 VAL B O 1
ATOM 4966 N N . PHE B 1 286 ? 12.141 -5.676 9.578 1 85.19 286 PHE B N 1
ATOM 4967 C CA . PHE B 1 286 ? 13.352 -6.16 10.234 1 85.19 286 PHE B CA 1
ATOM 4968 C C . PHE B 1 286 ? 13.977 -5.062 11.086 1 85.19 286 PHE B C 1
ATOM 4970 O O . PHE B 1 286 ? 14.906 -5.32 11.852 1 85.19 286 PHE B O 1
ATOM 4977 N N . GLU B 1 287 ? 13.516 -3.871 10.984 1 92.94 287 GLU B N 1
ATOM 4978 C CA . GLU B 1 287 ? 13.969 -2.736 11.781 1 92.94 287 GLU B CA 1
ATOM 4979 C C . GLU B 1 287 ? 15.461 -2.49 11.578 1 92.94 287 GLU B C 1
ATOM 4981 O O . GLU B 1 287 ? 16.188 -2.215 12.539 1 92.94 287 GLU B O 1
ATOM 4986 N N . GLU B 1 288 ? 15.867 -2.652 10.383 1 89.12 288 GLU B N 1
ATOM 4987 C CA . GLU B 1 288 ? 17.266 -2.404 10.031 1 89.12 288 GLU B CA 1
ATOM 4988 C C . GLU B 1 288 ? 17.375 -1.306 8.984 1 89.12 288 GLU B C 1
ATOM 4990 O O . GLU B 1 288 ? 16.531 -1.197 8.086 1 89.12 288 GLU B O 1
ATOM 4995 N N . GLU B 1 289 ? 18.453 -0.559 9.133 1 91.31 289 GLU B N 1
ATOM 4996 C CA . GLU B 1 289 ? 18.719 0.453 8.117 1 91.31 289 GLU B CA 1
ATOM 4997 C C . GLU B 1 289 ? 19.25 -0.184 6.832 1 91.31 289 GLU B C 1
ATOM 4999 O O . GLU B 1 289 ? 20.188 -0.98 6.867 1 91.31 289 GLU B O 1
ATOM 5004 N N . CYS B 1 290 ? 18.656 0.184 5.742 1 86.88 290 CYS B N 1
ATOM 5005 C CA . CYS B 1 290 ? 18.969 -0.462 4.473 1 86.88 290 CYS B CA 1
ATOM 5006 C C . CYS B 1 290 ? 19.734 0.482 3.549 1 86.88 290 CYS B C 1
ATOM 5008 O O . CYS B 1 290 ? 20.5 0.038 2.701 1 86.88 290 CYS B O 1
ATOM 5010 N N . ALA B 1 291 ? 19.453 1.765 3.646 1 87.06 291 ALA B N 1
ATOM 5011 C CA . ALA B 1 291 ? 20.062 2.727 2.732 1 87.06 291 ALA B CA 1
ATOM 5012 C C . ALA B 1 291 ? 20.047 4.133 3.326 1 87.06 291 ALA B C 1
ATOM 5014 O O . ALA B 1 291 ? 19.266 4.422 4.23 1 87.06 291 ALA B O 1
ATOM 5015 N N . ARG B 1 292 ? 20.969 4.969 2.826 1 88.75 292 ARG B N 1
ATOM 5016 C CA . ARG B 1 292 ? 21.031 6.398 3.125 1 88.75 292 ARG B CA 1
ATOM 5017 C C . ARG B 1 292 ? 21.219 7.215 1.854 1 88.75 292 ARG B C 1
ATOM 5019 O O . ARG B 1 292 ? 22 6.836 0.982 1 88.75 292 ARG B O 1
ATOM 5026 N N . LEU B 1 293 ? 20.469 8.227 1.746 1 88.56 293 LEU B N 1
ATOM 5027 C CA . LEU B 1 293 ? 20.609 9.102 0.586 1 88.56 293 LEU B CA 1
ATOM 5028 C C . LEU B 1 293 ? 20.953 10.523 1.016 1 88.56 293 LEU B C 1
ATOM 5030 O O . LEU B 1 293 ? 20.156 11.195 1.67 1 88.56 293 LEU B O 1
ATOM 5034 N N . PRO B 1 294 ? 22.141 10.906 0.674 1 86.94 294 PRO B N 1
ATOM 5035 C CA . PRO B 1 294 ? 22.5 12.289 0.979 1 86.94 294 PRO B CA 1
ATOM 5036 C C . PRO B 1 294 ? 21.844 13.297 0.032 1 86.94 294 PRO B C 1
ATOM 5038 O O . PRO B 1 294 ? 21.328 12.914 -1.019 1 86.94 294 PRO B O 1
ATOM 5041 N N . GLY B 1 295 ? 21.812 14.547 0.428 1 83.62 295 GLY B N 1
ATOM 5042 C CA . GLY B 1 295 ? 21.297 15.57 -0.47 1 83.62 295 GLY B CA 1
ATOM 5043 C C . GLY B 1 295 ? 21.203 16.938 0.174 1 83.62 295 GLY B C 1
ATOM 5044 O O . GLY B 1 295 ? 21.656 17.938 -0.403 1 83.62 295 GLY B O 1
ATOM 5045 N N . HIS B 1 296 ? 20.703 16.938 1.293 1 90.44 296 HIS B N 1
ATOM 5046 C CA . HIS B 1 296 ? 20.484 18.219 1.966 1 90.44 296 HIS B CA 1
ATOM 5047 C C . HIS B 1 296 ? 21.719 18.656 2.734 1 90.44 296 HIS B C 1
ATOM 5049 O O . HIS B 1 296 ? 22.562 17.828 3.092 1 90.44 296 HIS B O 1
ATOM 5055 N N . PHE B 1 297 ? 21.875 19.969 2.973 1 87.81 297 PHE B N 1
ATOM 5056 C CA . PHE B 1 297 ? 23.016 20.51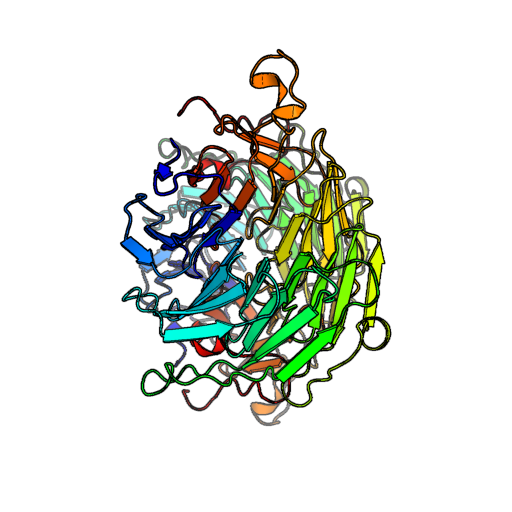6 3.686 1 87.81 297 PHE B CA 1
ATOM 5057 C C . PHE B 1 297 ? 22.656 20.828 5.137 1 87.81 297 PHE B C 1
ATOM 5059 O O . PHE B 1 297 ? 23.516 21.25 5.918 1 87.81 297 PHE B O 1
ATOM 5066 N N . GLY B 1 298 ? 21.516 20.672 5.441 1 91.88 298 GLY B N 1
ATOM 5067 C CA . GLY B 1 298 ? 20.984 20.797 6.789 1 91.88 298 GLY B CA 1
ATOM 5068 C C . GLY B 1 298 ? 19.922 19.75 7.109 1 91.88 298 GLY B C 1
ATOM 5069 O O . GLY B 1 298 ? 19.719 18.812 6.34 1 91.88 298 GLY B O 1
ATOM 5070 N N . PRO B 1 299 ? 19.375 19.953 8.289 1 95.5 299 PRO B N 1
ATOM 5071 C CA . PRO B 1 299 ? 18.375 18.969 8.711 1 95.5 299 PRO B CA 1
ATOM 5072 C C . PRO B 1 299 ? 17.234 18.812 7.699 1 95.5 299 PRO B C 1
ATOM 5074 O O . PRO B 1 299 ? 16.828 19.797 7.078 1 95.5 299 PRO B O 1
ATOM 5077 N N . ILE B 1 300 ? 16.781 17.609 7.52 1 97.5 300 ILE B N 1
ATOM 5078 C CA . ILE B 1 300 ? 15.57 17.312 6.754 1 97.5 300 ILE B CA 1
ATOM 5079 C C . ILE B 1 300 ? 14.336 17.516 7.629 1 97.5 300 ILE B C 1
ATOM 5081 O O . ILE B 1 300 ? 14.211 16.891 8.688 1 97.5 300 ILE B O 1
ATOM 5085 N N . ASN B 1 301 ? 13.438 18.328 7.172 1 98.25 301 ASN B N 1
ATOM 5086 C CA . ASN B 1 301 ? 12.32 18.734 8.023 1 98.25 301 ASN B CA 1
ATOM 5087 C C . ASN B 1 301 ? 11.047 17.953 7.672 1 98.25 301 ASN B C 1
ATOM 5089 O O . ASN B 1 301 ? 10.156 17.812 8.508 1 98.25 301 ASN B O 1
ATOM 5093 N N . THR B 1 302 ? 10.953 17.5 6.496 1 98.75 302 THR B N 1
ATOM 5094 C CA . THR B 1 302 ? 9.727 16.844 6.047 1 98.75 302 THR B CA 1
ATOM 5095 C C . THR B 1 302 ? 10.023 15.883 4.902 1 98.75 302 THR B C 1
ATOM 5097 O O . THR B 1 302 ? 10.93 16.125 4.098 1 98.75 302 THR B O 1
ATOM 5100 N N . ILE B 1 303 ? 9.273 14.789 4.93 1 98.69 303 ILE B N 1
ATOM 5101 C CA . ILE B 1 303 ? 9.359 13.75 3.906 1 98.69 303 ILE B CA 1
ATOM 5102 C C . ILE B 1 303 ? 7.953 13.336 3.471 1 98.69 303 ILE B C 1
ATOM 5104 O O . ILE B 1 303 ? 7.051 13.219 4.301 1 98.69 303 ILE B O 1
ATOM 5108 N N . ALA B 1 304 ? 7.766 13.156 2.191 1 98.75 304 ALA B N 1
ATOM 5109 C CA . ALA B 1 304 ? 6.551 12.555 1.645 1 98.75 304 ALA B CA 1
ATOM 5110 C C . ALA B 1 304 ? 6.879 11.578 0.521 1 98.75 304 ALA B C 1
ATOM 5112 O O . ALA B 1 304 ? 7.711 11.867 -0.342 1 98.75 304 ALA B O 1
ATOM 5113 N N . ILE B 1 305 ? 6.254 10.461 0.576 1 97.94 305 ILE B N 1
ATOM 5114 C CA . ILE B 1 305 ? 6.469 9.469 -0.473 1 97.94 305 ILE B CA 1
ATOM 5115 C C . ILE B 1 305 ? 5.332 9.539 -1.491 1 97.94 305 ILE B C 1
ATOM 5117 O O . ILE B 1 305 ? 4.164 9.68 -1.12 1 97.94 305 ILE B O 1
ATOM 5121 N N . HIS B 1 306 ? 5.719 9.445 -2.756 1 96.81 306 HIS B N 1
ATOM 5122 C CA . HIS B 1 306 ? 4.734 9.367 -3.828 1 96.81 306 HIS B CA 1
ATOM 5123 C C . HIS B 1 306 ? 3.73 8.25 -3.578 1 96.81 306 HIS B C 1
ATOM 5125 O O . HIS B 1 306 ? 4.113 7.145 -3.186 1 96.81 306 HIS B O 1
ATOM 5131 N N . PRO B 1 307 ? 2.451 8.578 -3.859 1 93.81 307 PRO B N 1
ATOM 5132 C CA . PRO B 1 307 ? 1.436 7.582 -3.516 1 93.81 307 PRO B CA 1
ATOM 5133 C C . PRO B 1 307 ? 1.625 6.266 -4.266 1 93.81 307 PRO B C 1
ATOM 5135 O O . PRO B 1 307 ? 1.227 5.207 -3.771 1 93.81 307 PRO B O 1
ATOM 5138 N N . ALA B 1 308 ? 2.207 6.27 -5.441 1 88.75 308 ALA B N 1
ATOM 5139 C CA . ALA B 1 308 ? 2.471 5.051 -6.203 1 88.75 308 ALA B CA 1
ATOM 5140 C C . ALA B 1 308 ? 3.797 4.418 -5.785 1 88.75 308 ALA B C 1
ATOM 5142 O O . ALA B 1 308 ? 4.199 3.389 -6.328 1 88.75 308 ALA B O 1
ATOM 5143 N N . GLY B 1 309 ? 4.512 5.051 -4.895 1 92.38 309 GLY B N 1
ATOM 5144 C CA . GLY B 1 309 ? 5.754 4.504 -4.371 1 92.38 309 GLY B CA 1
ATOM 5145 C C . GLY B 1 309 ? 6.914 4.633 -5.34 1 92.38 309 GLY B C 1
ATOM 5146 O O . GLY B 1 309 ? 7.914 3.92 -5.215 1 92.38 309 GLY B O 1
ATOM 5147 N N . ILE B 1 310 ? 6.832 5.523 -6.273 1 91.31 310 ILE B N 1
ATOM 5148 C CA . ILE B 1 310 ? 7.832 5.555 -7.336 1 91.31 310 ILE B CA 1
ATOM 5149 C C . ILE B 1 310 ? 8.828 6.684 -7.082 1 91.31 310 ILE B C 1
ATOM 5151 O O . ILE B 1 310 ? 9.836 6.797 -7.777 1 91.31 310 ILE B O 1
ATOM 5155 N N . ALA B 1 311 ? 8.547 7.566 -6.125 1 95.69 311 ALA B N 1
ATOM 5156 C CA . ALA B 1 311 ? 9.414 8.68 -5.754 1 95.69 311 ALA B CA 1
ATOM 5157 C C . ALA B 1 311 ? 9.148 9.133 -4.32 1 95.69 311 ALA B C 1
ATOM 5159 O O . ALA B 1 311 ? 8.172 8.695 -3.701 1 95.69 311 ALA B O 1
ATOM 5160 N N . TYR B 1 312 ? 10.031 9.867 -3.764 1 97.5 312 TYR B N 1
ATOM 5161 C CA . TYR B 1 312 ? 9.758 10.602 -2.533 1 97.5 312 TYR B CA 1
ATOM 5162 C C . TYR B 1 312 ? 10.312 12.023 -2.607 1 97.5 312 TYR B C 1
ATOM 5164 O O . TYR B 1 312 ? 11.219 12.297 -3.389 1 97.5 312 TYR B O 1
ATOM 5172 N N . ALA B 1 313 ? 9.688 12.93 -1.824 1 98.56 313 ALA B N 1
ATOM 5173 C CA . ALA B 1 313 ? 10.125 14.312 -1.686 1 98.56 313 ALA B CA 1
ATOM 5174 C C . ALA B 1 313 ? 10.609 14.594 -0.266 1 98.56 313 ALA B C 1
ATOM 5176 O O . ALA B 1 313 ? 10.023 14.109 0.705 1 98.56 313 ALA B O 1
ATOM 5177 N N . SER B 1 314 ? 11.688 15.32 -0.144 1 98.12 314 SER B N 1
ATOM 5178 C CA . SER B 1 314 ? 12.195 15.797 1.139 1 98.12 314 SER B CA 1
ATOM 5179 C C . SER B 1 314 ? 12.383 17.312 1.13 1 98.12 314 SER B C 1
ATOM 5181 O O . SER B 1 314 ? 12.75 17.891 0.106 1 98.12 314 SER B O 1
ATOM 5183 N N . GLY B 1 315 ? 12.047 17.969 2.223 1 98.12 315 GLY B N 1
ATOM 5184 C CA . GLY B 1 315 ? 12.258 19.391 2.422 1 98.12 315 GLY B CA 1
ATOM 5185 C C . GLY B 1 315 ? 13.266 19.703 3.518 1 98.12 315 GLY B C 1
ATOM 5186 O O . GLY B 1 315 ? 13.172 19.156 4.621 1 98.12 315 GLY B O 1
ATOM 5187 N N . GLY B 1 316 ? 14.156 20.594 3.186 1 96.31 316 GLY B N 1
ATOM 5188 C CA . GLY B 1 316 ? 15.266 20.828 4.098 1 96.31 316 GLY B CA 1
ATOM 5189 C C . GLY B 1 316 ? 15.188 22.188 4.773 1 96.31 316 GLY B C 1
ATOM 5190 O O . GLY B 1 316 ? 14.273 22.969 4.508 1 96.31 316 GLY B O 1
ATOM 5191 N N . GLU B 1 317 ? 16.125 22.328 5.652 1 95.19 317 GLU B N 1
ATOM 5192 C CA . GLU B 1 317 ? 16.312 23.594 6.367 1 95.19 317 GLU B CA 1
ATOM 5193 C C . GLU B 1 317 ? 16.719 24.703 5.414 1 95.19 317 GLU B C 1
ATOM 5195 O O . GLU B 1 317 ? 16.453 25.891 5.676 1 95.19 317 GLU B O 1
ATOM 5200 N N . ASP B 1 318 ? 17.266 24.375 4.32 1 89.25 318 ASP B N 1
ATOM 5201 C CA . ASP B 1 318 ? 17.812 25.328 3.365 1 89.25 318 ASP B CA 1
ATOM 5202 C C . ASP B 1 318 ? 16.734 25.891 2.443 1 89.25 318 ASP B C 1
ATOM 5204 O O . ASP B 1 318 ? 17 26.734 1.595 1 89.25 318 ASP B O 1
ATOM 5208 N N . GLY B 1 319 ? 15.555 25.391 2.48 1 95.12 319 GLY B N 1
ATOM 5209 C CA . GLY B 1 319 ? 14.445 25.906 1.688 1 95.12 319 GLY B CA 1
ATOM 5210 C C . GLY B 1 319 ? 14.258 25.156 0.376 1 95.12 319 GLY B C 1
ATOM 5211 O O . GLY B 1 319 ? 13.398 25.531 -0.428 1 95.12 319 GLY B O 1
ATOM 5212 N N . TYR B 1 320 ? 15.023 24.109 0.223 1 95.75 320 TYR B N 1
ATOM 5213 C CA . TYR B 1 320 ? 14.906 23.344 -1.01 1 95.75 320 TYR B CA 1
ATOM 5214 C C . TYR B 1 320 ? 14.117 22.062 -0.78 1 95.75 320 TYR B C 1
ATOM 5216 O O . TYR B 1 320 ? 14.266 21.406 0.25 1 95.75 320 TYR B O 1
ATOM 5224 N N . VAL B 1 321 ? 13.297 21.781 -1.781 1 98.19 321 VAL B N 1
ATOM 5225 C CA . VAL B 1 321 ? 12.672 20.469 -1.874 1 98.19 321 VAL B CA 1
ATOM 5226 C C . VAL B 1 321 ? 13.438 19.594 -2.869 1 98.19 321 VAL B C 1
ATOM 5228 O O . VAL B 1 321 ? 13.844 20.062 -3.932 1 98.19 321 VAL B O 1
ATOM 5231 N N . ARG B 1 322 ? 13.664 18.422 -2.529 1 97.5 322 ARG B N 1
ATOM 5232 C CA . ARG B 1 322 ? 14.266 17.453 -3.434 1 97.5 322 ARG B CA 1
ATOM 5233 C C . ARG B 1 322 ? 13.297 16.312 -3.734 1 97.5 322 ARG B C 1
ATOM 5235 O O . ARG B 1 322 ? 12.773 15.672 -2.816 1 97.5 322 ARG B O 1
ATOM 5242 N N . VAL B 1 323 ? 13.078 16.094 -5.008 1 97.94 323 VAL B N 1
ATOM 5243 C CA . VAL B 1 323 ? 12.273 14.945 -5.441 1 97.94 323 VAL B CA 1
ATOM 5244 C C . VAL B 1 323 ? 13.188 13.859 -6.016 1 97.94 323 VAL B C 1
ATOM 5246 O O . VAL B 1 323 ? 13.852 14.078 -7.035 1 97.94 323 VAL B O 1
ATOM 5249 N N . ASN B 1 324 ? 13.219 12.758 -5.363 1 96.25 324 ASN B N 1
ATOM 5250 C CA . ASN B 1 324 ? 14.031 11.617 -5.773 1 96.25 324 ASN B CA 1
ATOM 5251 C C . ASN B 1 324 ? 13.18 10.523 -6.402 1 96.25 324 ASN B C 1
ATOM 5253 O O . ASN B 1 324 ? 12.359 9.898 -5.719 1 96.25 324 ASN B O 1
ATOM 5257 N N . TRP B 1 325 ? 13.352 10.312 -7.637 1 93.5 325 TRP B N 1
ATOM 5258 C CA . TRP B 1 325 ? 12.68 9.219 -8.328 1 93.5 325 TRP B CA 1
ATOM 5259 C C . TRP B 1 325 ? 13.461 7.914 -8.18 1 93.5 325 TRP B C 1
ATOM 5261 O O . TRP B 1 325 ? 14.68 7.891 -8.359 1 93.5 325 TRP B O 1
ATOM 5271 N N . PHE B 1 326 ? 12.734 6.867 -7.832 1 87.81 326 PHE B N 1
ATOM 5272 C CA . PHE B 1 326 ? 13.406 5.582 -7.668 1 87.81 326 PHE B CA 1
ATOM 5273 C C . PHE B 1 326 ? 13.734 4.965 -9.023 1 87.81 326 PHE B C 1
ATOM 5275 O O . PHE B 1 326 ? 12.93 5.047 -9.961 1 87.81 326 PHE B O 1
ATOM 5282 N N . ASP B 1 327 ? 14.867 4.422 -9.125 1 81.19 327 ASP B N 1
ATOM 5283 C CA . ASP B 1 327 ? 15.258 3.727 -10.352 1 81.19 327 ASP B CA 1
ATOM 5284 C C . ASP B 1 327 ? 14.531 2.389 -10.477 1 81.19 327 ASP B C 1
ATOM 5286 O O . ASP B 1 327 ? 14.07 1.828 -9.484 1 81.19 327 ASP B O 1
ATOM 5290 N N . PRO B 1 328 ? 14.438 1.958 -11.688 1 72.19 328 PRO B N 1
ATOM 5291 C CA . PRO B 1 328 ? 13.812 0.645 -11.875 1 72.19 328 PRO B CA 1
ATOM 5292 C C . PRO B 1 328 ? 14.445 -0.435 -11 1 72.19 328 PRO B C 1
ATOM 5294 O O . PRO B 1 328 ? 13.758 -1.364 -10.562 1 72.19 328 PRO B O 1
ATOM 5297 N N . GLY B 1 329 ? 15.75 -0.275 -10.766 1 71.31 329 GLY B N 1
ATOM 5298 C CA . GLY B 1 329 ? 16.438 -1.227 -9.914 1 71.31 329 GLY B CA 1
ATOM 5299 C C . GLY B 1 329 ? 15.875 -1.288 -8.508 1 71.31 329 GLY B C 1
ATOM 5300 O O . GLY B 1 329 ? 15.977 -2.316 -7.836 1 71.31 329 GLY B O 1
ATOM 5301 N N . PHE B 1 330 ? 15.328 -0.167 -8.117 1 73.62 330 PHE B N 1
ATOM 5302 C CA . PHE B 1 330 ? 14.695 -0.104 -6.801 1 73.62 330 PHE B CA 1
ATOM 5303 C C . PHE B 1 330 ? 13.578 -1.136 -6.684 1 73.62 330 PHE B C 1
ATOM 5305 O O . PHE B 1 330 ? 13.344 -1.685 -5.605 1 73.62 330 PHE B O 1
ATOM 5312 N N . PHE B 1 331 ? 13.031 -1.419 -7.758 1 68.69 331 PHE B N 1
ATOM 5313 C CA . PHE B 1 331 ? 11.883 -2.311 -7.746 1 68.69 331 PHE B CA 1
ATOM 5314 C C . PHE B 1 331 ? 12.297 -3.738 -8.07 1 68.69 331 PHE B C 1
ATOM 5316 O O . PHE B 1 331 ? 11.523 -4.68 -7.871 1 68.69 331 PHE B O 1
ATOM 5323 N N . ASN B 1 332 ? 13.5 -3.818 -8.586 1 64.62 332 ASN B N 1
ATOM 5324 C CA . ASN B 1 332 ? 13.977 -5.141 -8.969 1 64.62 332 ASN B CA 1
ATOM 5325 C C . ASN B 1 332 ? 15.094 -5.621 -8.047 1 64.62 332 ASN B C 1
ATOM 5327 O O . ASN B 1 332 ? 15.773 -6.602 -8.352 1 64.62 332 ASN B O 1
ATOM 5331 N N . SER B 1 333 ? 15.383 -4.801 -7.07 1 61.62 333 SER B N 1
ATOM 5332 C CA . SER B 1 333 ? 16.5 -5.16 -6.211 1 61.62 333 SER B CA 1
ATOM 5333 C C . SER B 1 333 ? 16.031 -5.625 -4.84 1 61.62 333 SER B C 1
ATOM 5335 O O . SER B 1 333 ? 14.953 -5.23 -4.387 1 61.62 333 SER B O 1
ATOM 5337 N N . LYS B 1 334 ? 16.703 -6.703 -4.418 1 58.44 334 LYS B N 1
ATOM 5338 C CA . LYS B 1 334 ? 16.531 -7.117 -3.029 1 58.44 334 LYS B CA 1
ATOM 5339 C C . LYS B 1 334 ? 17.109 -6.086 -2.072 1 58.44 334 LYS B C 1
ATOM 5341 O O . LYS B 1 334 ? 18.328 -5.848 -2.078 1 58.44 334 LYS B O 1
ATOM 5346 N N . LEU B 1 335 ? 16.406 -5.117 -1.771 1 55.34 335 LEU B N 1
ATOM 5347 C CA . LEU B 1 335 ? 16.938 -3.986 -1.022 1 55.34 335 LEU B CA 1
ATOM 5348 C C . LEU B 1 335 ? 17.344 -4.406 0.386 1 55.34 335 LEU B C 1
ATOM 5350 O O . LEU B 1 335 ? 17.5 -3.562 1.271 1 55.34 335 LEU B O 1
ATOM 5354 N N . TYR B 1 336 ? 17.203 -5.73 0.649 1 53.91 336 TYR B N 1
ATOM 5355 C CA . TYR B 1 336 ? 17.719 -6.141 1.956 1 53.91 336 TYR B CA 1
ATOM 5356 C C . TYR B 1 336 ? 18.969 -6.992 1.814 1 53.91 336 TYR B C 1
ATOM 5358 O O . TYR B 1 336 ? 19.094 -7.766 0.862 1 53.91 336 TYR B O 1
ATOM 5366 N N . GLY B 1 337 ? 20.031 -6.742 2.469 1 47.34 337 GLY B N 1
ATOM 5367 C CA . GLY B 1 337 ? 21.391 -7.293 2.498 1 47.34 337 GLY B CA 1
ATOM 5368 C C . GLY B 1 337 ? 22.438 -6.324 1.994 1 47.34 337 GLY B C 1
ATOM 5369 O O . GLY B 1 337 ? 22.125 -5.176 1.68 1 47.34 337 GLY B O 1
ATOM 5370 N N . ALA B 1 338 ? 23.688 -6.59 2.094 1 41.81 338 ALA B N 1
ATOM 5371 C CA . ALA B 1 338 ? 24.859 -5.758 1.855 1 41.81 338 ALA B CA 1
ATOM 5372 C C . ALA B 1 338 ? 24.781 -5.059 0.501 1 41.81 338 ALA B C 1
ATOM 5374 O O . ALA B 1 338 ? 25.531 -4.129 0.227 1 41.81 338 ALA B O 1
ATOM 5375 N N . ASP B 1 339 ? 23.953 -5.516 -0.289 1 41.31 339 ASP B N 1
ATOM 5376 C CA . ASP B 1 339 ? 24.125 -5.02 -1.65 1 41.31 339 ASP B CA 1
ATOM 5377 C C . ASP B 1 339 ? 23.297 -3.768 -1.896 1 41.31 339 ASP B C 1
ATOM 5379 O O . ASP B 1 339 ? 23.156 -3.318 -3.037 1 41.31 339 ASP B O 1
ATOM 5383 N N . LEU B 1 340 ? 22.609 -3.291 -1.058 1 43.44 340 LEU B N 1
ATOM 5384 C CA . LEU B 1 340 ? 21.781 -2.143 -1.395 1 43.44 340 LEU B CA 1
ATOM 5385 C C . LEU B 1 340 ? 22.641 -0.928 -1.73 1 43.44 340 LEU B C 1
ATOM 5387 O O . LEU B 1 340 ? 23.047 -0.188 -0.835 1 43.44 340 LEU B O 1
ATOM 5391 N N . GLU B 1 341 ? 23.656 -1.014 -2.523 1 40.94 341 GLU B N 1
ATOM 5392 C CA . GLU B 1 341 ? 24.234 0.253 -2.947 1 40.94 341 GLU B CA 1
ATOM 5393 C C . GLU B 1 341 ? 23.234 1.094 -3.732 1 40.94 341 GLU B C 1
ATOM 5395 O O . GLU B 1 341 ? 22.875 0.746 -4.859 1 40.94 341 GLU B O 1
ATOM 5400 N N . LEU B 1 342 ? 22.281 1.582 -2.982 1 39 342 LEU B N 1
ATOM 5401 C CA . LEU B 1 342 ? 21.609 2.625 -3.758 1 39 342 LEU B CA 1
ATOM 5402 C C . LEU B 1 342 ? 22.625 3.582 -4.367 1 39 342 LEU B C 1
ATOM 5404 O O . LEU B 1 342 ? 23.484 4.121 -3.658 1 39 342 LEU B O 1
ATOM 5408 N N . ALA B 1 343 ? 23.188 3.309 -5.57 1 36.09 343 ALA B N 1
ATOM 5409 C CA . ALA B 1 343 ? 24.297 3.939 -6.273 1 36.09 343 ALA B CA 1
ATOM 5410 C C . ALA B 1 343 ? 24.203 5.461 -6.203 1 36.09 343 ALA B C 1
ATOM 5412 O O . ALA B 1 343 ? 23.203 6.047 -6.637 1 36.09 343 ALA B O 1
ATOM 5413 N N . LEU B 1 344 ? 24.922 6.027 -5.324 1 33.28 344 LEU B N 1
ATOM 5414 C CA . LEU B 1 344 ? 25.344 7.422 -5.391 1 33.28 344 LEU B CA 1
ATOM 5415 C C . LEU B 1 344 ? 25.812 7.781 -6.797 1 33.28 344 LEU B C 1
ATOM 5417 O O . LEU B 1 344 ? 26.031 8.953 -7.105 1 33.28 344 LEU B O 1
ATOM 5421 N N . GLU B 1 345 ? 26.391 6.895 -7.418 1 32.47 345 GLU B N 1
ATOM 5422 C CA . GLU B 1 345 ? 27.094 7.332 -8.617 1 32.47 345 GLU B CA 1
ATOM 5423 C C . GLU B 1 345 ? 26.156 8.047 -9.586 1 32.47 345 GLU B C 1
ATOM 5425 O O . GLU B 1 345 ? 26.609 8.672 -10.547 1 32.47 345 GLU B O 1
ATOM 5430 N N . ASP B 1 346 ? 24.906 7.75 -9.609 1 28.48 346 ASP B N 1
ATOM 5431 C CA . ASP B 1 346 ? 24.234 8.602 -10.602 1 28.48 346 ASP B CA 1
ATOM 5432 C C . ASP B 1 346 ? 23.828 9.938 -9.992 1 28.48 346 ASP B C 1
ATOM 5434 O O . ASP B 1 346 ? 22.969 10.633 -10.523 1 28.48 346 ASP B O 1
ATOM 5438 N N . GLN B 1 347 ? 24.234 10.359 -8.898 1 22.09 347 GLN B N 1
ATOM 5439 C CA . GLN B 1 347 ? 24.312 11.766 -8.531 1 22.09 347 GLN B CA 1
ATOM 5440 C C . GLN B 1 347 ? 25.422 12.477 -9.289 1 22.09 347 GLN B C 1
ATOM 5442 O O . GLN B 1 347 ? 26.516 11.914 -9.477 1 22.09 347 GLN B O 1
#

Nearest PDB structures (foldseek):
  5k0y-assembly1_T  TM=9.164E-01  e=2.812E-37  Oryctolagus cuniculus
  3jap-assembly1_q  TM=9.104E-01  e=3.054E-36  Saccharomyces cerevisiae
  8oz0-assembly1_F  TM=9.293E-01  e=1.686E-34  Homo sapiens
  3mxx-assembly1_A  TM=8.795E-01  e=1.756E-23  Homo sapiens
  6u6w-assembly1_A  TM=8.629E-01  e=1.908E-22  Homo sapiens

Solvent-accessible surface area (backbone atoms only — not comparable to full-atom values): 34240 Å² total; per-residue (Å²): 98,62,57,44,72,35,81,84,49,90,28,31,29,42,32,50,40,59,33,65,88,34,55,38,34,37,40,28,11,59,33,38,52,34,39,35,24,32,52,89,78,47,48,72,74,48,59,36,78,77,60,75,34,32,26,40,22,59,34,60,29,80,79,58,50,43,30,40,37,13,13,62,64,14,30,38,39,36,26,34,54,89,79,35,46,76,39,41,74,47,81,53,95,39,30,23,47,25,40,34,53,32,70,42,47,49,31,36,39,38,28,25,44,64,52,97,91,40,66,14,34,39,36,30,29,61,53,50,79,49,85,91,49,34,60,57,64,68,86,66,58,63,26,40,36,34,40,84,65,73,38,58,53,31,58,44,56,30,50,65,38,43,27,35,37,36,27,12,51,60,10,37,35,39,33,27,76,40,41,92,90,66,49,74,62,47,48,35,85,80,51,52,72,48,71,37,75,78,40,84,24,32,32,55,27,67,34,64,36,64,30,22,64,29,30,29,31,10,11,55,64,15,36,31,38,34,29,34,59,82,80,53,47,76,74,41,61,42,77,56,95,40,29,23,28,14,28,33,61,46,53,47,45,50,33,33,40,35,25,13,24,48,55,68,91,70,54,61,94,62,57,78,80,64,43,51,28,30,41,33,31,25,32,53,86,76,52,38,80,43,46,73,45,77,78,52,94,34,31,26,34,20,47,30,58,31,61,84,50,52,31,34,38,37,22,16,50,78,13,40,35,38,38,39,52,60,47,74,58,65,63,37,41,50,57,63,64,93,71,36,62,77,69,66,72,57,100,97,62,58,46,74,35,81,85,49,90,27,31,30,42,30,50,39,59,32,64,88,34,55,37,34,35,39,30,12,60,34,37,52,36,38,34,24,33,54,88,79,47,48,71,73,49,60,37,77,76,61,74,37,32,25,40,22,58,36,62,27,78,79,59,49,43,31,39,36,10,14,61,62,12,30,39,38,36,27,35,52,88,77,34,45,76,39,40,74,48,80,53,94,39,30,20,48,24,41,34,53,33,70,44,48,48,30,37,38,39,28,24,44,62,52,98,89,40,66,14,34,38,35,30,29,62,54,51,79,47,85,91,50,36,60,58,62,68,86,66,58,63,25,39,38,36,40,84,65,74,38,56,53,32,59,43,58,29,51,65,37,44,28,36,36,35,27,12,51,61,10,36,34,37,32,28,76,40,41,93,90,65,50,74,62,45,48,33,86,79,52,53,70,47,71,38,76,77,42,83,24,33,32,54,28,67,33,63,34,64,31,22,63,28,30,30,30,10,11,54,64,13,36,30,37,34,28,35,57,82,80,53,46,75,74,39,61,41,77,57,96,40,30,23,28,14,28,33,61,46,54,46,45,50,35,33,40,37,25,12,24,46,54,66,92,70,52,60,96,63,58,80,82,67,42,52,29,30,43,34,32,27,32,54,86,75,52,37,82,43,46,73,43,77,79,50,95,34,31,27,32,21,46,30,57,30,61,85,47,52,31,37,37,38,22,15,50,79,14,40,34,38,38,39,51,59,48,74,58,66,63,39,41,50,56,62,63,93,71,34,63,76,68,61,75,53,99

InterPro domains:
  IPR001680 WD40 repeat [PS50082] (6-47)
  IPR001680 WD40 repeat [PS50082] (48-89)
  IPR001680 WD40 repeat [PS50082] (196-237)
  IPR001680 WD40 repeat [PS50082] (293-323)
  IPR001680 WD40 repeat [SM00320] (1-38)
  IPR001680 WD40 repeat [SM00320] (41-80)
  IPR001680 WD40 repeat [SM00320] (83-126)
  IPR001680 WD40 repeat [SM00320] (140-177)
  IPR001680 WD40 repeat [SM00320] (189-228)
  IPR001680 WD40 repeat [SM00320] (231-269)
  IPR001680 WD40 repeat [SM00320] (286-325)
  IPR015943 WD40/YVTN repeat-like-containing domain superfamily [G3DSA:2.130.10.10] (1-343)
  IPR019775 WD40 repeat, conserved site [PS00678] (67-81)
  IPR027525 Eukaryotic translation initiation factor 3 subunit I [MF_03008] (1-335)
  IPR027525 Eukaryotic translation initiation factor 3 subunit I [PF24805] (1-333)
  IPR036322 WD40-repeat-containing domain superfamily [SSF50978] (4-323)

Secondary structure (DSSP, 8-state):
-PPEEEE--SS-EEEEEE-SSSSEEEEEESSSEEEEEETTT--EEEEEE---S-EEEEEE-TTSSEEEEEETTSEEEEEETTT--EEEEEE-SS-EEEEEE-TTSSEEEEEE--BTTBPPEEEEEE----TTTTT---SS-SEEEE-SSSPEEEEEE-GGGSEEEEEETTSEEEEEE--SSS---EEHHHHEEEEEE--SS-EEEEEE-TTSSEEEEEETTSEEEEEETTT--EEEEEE-SS-EEEEEE-SSSSEEEEEE---GGG--S--GGGT---EEEEETTT--EEEEE---SS-EEEEEE-TTSSEEEEEETTSEEEEEEPPHHHHHS--SSTT----STT-/-PPEEEE--SS-EEEEEE-SSSSEEEEEESSSEEEEEETTT--EEEEEE---S-EEEEEE-TTSSEEEEEETTSEEEEEETTT--EEEEEE-SS-EEEEEE-TTSSEEEEEE--BTTBPPEEEEEE----TTTTT---SS-SEEEE-SSSPEEEEEE-GGGSEEEEEETTSEEEEEE--SSS---EEHHHHEEEEEE--SS-EEEEEE-TTSSEEEEEETTSEEEEEETTT--EEEEEE-SS-EEEEEE-SSSSEEEEEE---GGG--S--GGGS---EEEEETTT--EEEEE---SS-EEEEEE-TTSSEEEEEETTSEEEEEEPPHHHHHS--SSTT----GGG-

Foldseek 3Di:
DFWDKAFDFQFFWQEKDAAQQRQWIWTFFQQQKIWIAGQVHRHTPDIAHDDDGGWREKEAANVNQWIWTWFQSQKIWIAGRNPNDTLEIAGHPGTFHYWYADNNRQKMKTWGPDDPNAFIKIFMFGADPPPVCRSDGDNDTPEMETEPDFGFRYWDQAAVSQWIWTFGFQQKIFIFGQDSVDYDYDYCVVGTPDMDNHARGGWQDKDAAPNRQWIWIFFQRQKIFIAGNPHRDTDDIAGHDGGWNEWDAQHPAQKIKTWFWDDPVPDDPDDLVPTLGWIWIARNNPNHTQDTGDDDSATWNYKDARNVRQWIWITGRNNMIIIGGDDPCVVVDPSDDPPVCPPPVVD/DFWDKAFDFQFFWQEKDAAQQRQWIWTFFQQQKIWIAGQVHRHTPDIAHDDDGGWREKEAANVNQWIWTWFQSQWIWIAGRNPNDTLEIAGHPGTFHYWYADNNRQKMKTWGPDDPNAFIKIFMFGADPPPVCRSDGDNDTPEMETEPDFGFRYWDQAAVSQWIWTFGFQQKIFIFGQDSVDYDYDYCVVGTPDMDNHARGGWQDKDAAPNRQWIWIFFQNQKIFIAGNPHRDTDDIAGHDGGWNEWDAQHPAQKIKTWFWDDPVPDDPDDLVPTLGWIWIARNNPNHTQDTGDDDSATWNYKDARNVRQWIWITGRNNMIIIGGDDPCVVVDPSDDPPVCPDPVVD

Sequence (694 aa):
MRPILLSGHERSLTQVKFNREGDLLFSVAKDPIINAWFSHNGERLGTYEGHNGTVWTVDVDSTSTLLVSGSADNQMRLWEVATGKCLFTWEFTTAAKRVAFSEDCSQVLVVTEQRMGFRGSLRVFRINRDPATWTQQDVEPTRTITFSGPKAVVAAFAPCDQYIVTGHEDGKVAIYYHDDKEPESGIDAELEENSTKAHTDVISDLQMSADRTYFVTSSRDKTSKLIDSKTLQVIKTYATETPLNSASIHPTKPFVIVGGGQDAMNVTTTSARQGRFETRFWHKVFEEECARLPGHFGPINTIAIHPAGIAYASGGEDGYVRVNWFDPGFFNSKLYGADLELALEDQMRPILLSGHERSLTQVKFNREGDLLFSVAKDPIINAWFSHNGERLGTYEGHNGTVWTVDVDSTSTLLVSGSADNQMRLWEVATGKCLFTWEFTTAAKRVAFSEDCSQVLVVTEQRMGFRGSLRVFRINRDPATWTQQDVEPTRTITFSGPKAVVAAFAPCDQYIVTGHEDGKVAIYYHDDKEPESGIDAELEENSTKAHTDVISDLQMSADRTYFVTSSRDKTSKLIDSKTLQVIKTYATETPLNSASIHPTKPFVIVGGGQDAMNVTTTSARQGRFETRFWHKVFEEECARLPGHFGPINTIAIHPAGIAYASGGEDGYVRVNWFDPGFFNSKLYGADLELALEDQ

Radius of gyration: 25.89 Å; Cα contacts (8 Å, |Δi|>4): 2101; chains: 2; bounding box: 66×78×58 Å